Protein AF-0000000078528357 (afdb_homodimer)

Solvent-accessible surface area (backbone atoms only — not comparable to full-atom values): 31425 Å² total; per-residue (Å²): 108,64,64,57,44,50,56,46,63,62,36,68,40,40,59,31,49,52,53,37,50,48,52,53,50,49,43,22,60,76,50,72,45,56,39,72,45,70,43,74,57,96,64,32,56,38,38,53,60,51,45,36,46,48,68,16,23,43,40,26,36,36,7,39,30,47,39,58,36,19,13,47,42,39,49,62,62,19,42,15,16,33,12,10,31,10,13,24,48,23,38,31,20,42,64,38,77,40,66,53,86,53,70,28,36,58,67,60,17,52,52,52,13,32,48,51,8,28,51,51,8,39,50,40,10,43,36,32,39,72,45,58,39,57,34,63,58,41,17,44,40,43,28,42,24,27,29,15,49,14,17,53,71,43,69,67,41,72,42,70,47,86,53,64,77,52,28,33,47,36,72,24,67,55,96,34,36,51,33,30,45,55,53,33,51,50,55,48,45,47,49,50,50,49,35,69,72,40,68,56,38,57,52,42,28,43,36,11,65,35,52,67,63,31,45,74,74,65,45,61,59,46,59,51,42,26,49,41,33,20,52,27,20,30,38,16,6,52,31,11,43,33,52,18,23,62,68,34,23,17,48,37,89,57,37,43,66,67,45,33,57,51,23,52,46,10,21,47,58,10,62,31,34,62,72,24,18,60,66,47,54,69,11,7,32,41,14,17,44,39,55,32,44,46,54,49,49,45,58,70,66,65,57,58,76,44,49,43,37,33,53,47,24,52,54,47,48,55,52,51,49,68,64,27,64,51,45,44,48,48,51,49,50,49,50,51,51,48,48,50,58,63,70,93,108,65,63,57,45,50,56,46,63,63,37,68,41,40,60,30,48,51,51,39,51,50,52,52,49,49,43,23,59,76,50,73,46,57,38,72,46,70,45,74,56,95,64,32,57,39,38,54,59,52,46,35,46,48,68,16,24,42,41,26,36,37,8,38,30,47,39,59,35,19,14,46,41,39,50,64,61,19,43,16,17,32,12,10,32,11,13,26,48,23,37,30,20,44,63,38,75,39,65,51,86,53,70,28,36,56,66,60,17,50,54,51,12,33,48,51,8,27,50,51,9,38,50,40,9,43,35,32,38,73,46,58,40,57,34,62,58,42,17,45,40,42,27,42,22,28,30,15,49,13,18,54,72,45,67,66,43,72,44,70,48,86,53,63,75,51,27,34,48,36,73,23,66,55,98,31,35,50,33,30,45,56,52,32,50,50,55,46,46,47,49,50,49,48,35,68,74,41,68,57,37,58,51,42,29,44,34,12,65,33,53,67,63,31,46,74,75,66,46,61,58,46,60,50,42,27,48,42,32,21,50,26,19,30,37,18,6,51,30,11,43,33,52,18,22,61,68,35,23,17,47,39,89,58,39,43,67,66,45,34,58,52,23,52,46,9,20,48,58,9,63,31,34,60,71,23,17,62,66,48,53,70,12,8,31,41,14,17,46,39,56,32,42,46,53,51,47,47,57,71,68,66,58,59,74,42,47,42,36,32,52,46,24,51,54,49,48,54,55,51,49,68,65,26,64,52,43,44,48,47,50,48,48,48,50,51,51,51,49,50,57,64,71,92

Radius of gyration: 25.87 Å; Cα contacts (8 Å, |Δi|>4): 1305; chains: 2; bounding box: 58×63×84 Å

Organism: NCBI:txid29354

InterPro domains:
  IPR001851 ABC transporter, permease [PF02653] (49-319)

Structure (mmCIF, N/CA/C/O backbone):
data_AF-0000000078528357-model_v1
#
loop_
_entity.id
_entity.type
_entity.pdbx_description
1 polymer 'Sugar ABC transporter permease'
#
loop_
_atom_site.group_PDB
_atom_site.id
_atom_site.type_symbol
_atom_site.label_atom_id
_atom_site.label_alt_id
_atom_site.label_comp_id
_atom_site.label_asym_id
_atom_site.label_entity_id
_atom_site.label_seq_id
_atom_site.pdbx_PDB_ins_code
_atom_site.Cartn_x
_atom_site.Cartn_y
_atom_site.Cartn_z
_atom_site.occupancy
_atom_site.B_iso_or_equiv
_atom_site.auth_seq_id
_atom_site.auth_comp_id
_atom_site.auth_asym_id
_atom_site.auth_atom_id
_atom_site.pdbx_PDB_model_num
ATOM 1 N N . MET A 1 1 ? -20.75 -20.547 -33.344 1 41.03 1 MET A N 1
ATOM 2 C CA . MET A 1 1 ? -19.625 -19.672 -33 1 41.03 1 MET A CA 1
ATOM 3 C C . MET A 1 1 ? -20.078 -18.5 -32.156 1 41.03 1 MET A C 1
ATOM 5 O O . MET A 1 1 ? -19.375 -18.078 -31.234 1 41.03 1 MET A O 1
ATOM 9 N N . ARG A 1 2 ? -21.203 -18 -32.469 1 49.56 2 ARG A N 1
ATOM 10 C CA . ARG A 1 2 ? -21.75 -16.844 -31.766 1 49.56 2 ARG A CA 1
ATOM 11 C C . ARG A 1 2 ? -22.188 -17.234 -30.344 1 49.56 2 ARG A C 1
ATOM 13 O O . ARG A 1 2 ? -21.984 -16.469 -29.406 1 49.56 2 ARG A O 1
ATOM 20 N N . GLU A 1 3 ? -22.781 -18.266 -30.344 1 52.47 3 GLU A N 1
ATOM 21 C CA . GLU A 1 3 ? -23.25 -18.703 -29.031 1 52.47 3 GLU A CA 1
ATOM 22 C C . GLU A 1 3 ? -22.078 -19.016 -28.109 1 52.47 3 GLU A C 1
ATOM 24 O O . GLU A 1 3 ? -22.109 -18.719 -26.906 1 52.47 3 GLU A O 1
ATOM 29 N N . THR A 1 4 ? -21.156 -19.75 -28.688 1 49.09 4 THR A N 1
ATOM 30 C CA . THR A 1 4 ? -19.969 -20.062 -27.891 1 49.09 4 THR A CA 1
ATOM 31 C C . THR A 1 4 ? -19.234 -18.797 -27.484 1 49.09 4 THR A C 1
ATOM 33 O O . THR A 1 4 ? -18.734 -18.688 -26.375 1 49.09 4 THR A O 1
ATOM 36 N N . TRP A 1 5 ? -19.188 -17.938 -28.438 1 51.03 5 TRP A N 1
ATOM 37 C CA . TRP A 1 5 ? -18.594 -16.641 -28.156 1 51.03 5 TRP A CA 1
ATOM 38 C C . TRP A 1 5 ? -19.359 -15.922 -27.047 1 51.03 5 TRP A C 1
ATOM 40 O O . TRP A 1 5 ? -18.75 -15.273 -26.172 1 51.03 5 TRP A O 1
ATOM 50 N N . ASN A 1 6 ? -20.641 -16.062 -27.188 1 52.69 6 ASN A N 1
ATOM 51 C CA . ASN A 1 6 ? -21.469 -15.438 -26.156 1 52.69 6 ASN A CA 1
ATOM 52 C C . ASN A 1 6 ? -21.234 -16.062 -24.781 1 52.69 6 ASN A C 1
ATOM 54 O O . ASN A 1 6 ? -21.203 -15.367 -23.781 1 52.69 6 ASN A O 1
ATOM 58 N N . ARG A 1 7 ? -21.172 -17.297 -24.828 1 51.56 7 ARG A N 1
ATOM 59 C CA . ARG A 1 7 ? -20.953 -17.984 -23.562 1 51.56 7 ARG A CA 1
ATOM 60 C C . ARG A 1 7 ? -19.578 -17.688 -22.984 1 51.56 7 ARG A C 1
ATOM 62 O O . ARG A 1 7 ? -19.422 -17.547 -21.781 1 51.56 7 ARG A O 1
ATOM 69 N N . LEU A 1 8 ? -18.562 -17.719 -23.859 1 48.69 8 LEU A N 1
ATOM 70 C CA . LEU A 1 8 ? -17.203 -17.406 -23.453 1 48.69 8 LEU A CA 1
ATOM 71 C C . LEU A 1 8 ? -17.078 -15.945 -23.016 1 48.69 8 LEU A C 1
ATOM 73 O O . LEU A 1 8 ? -16.344 -15.641 -22.078 1 48.69 8 LEU A O 1
ATOM 77 N N . SER A 1 9 ? -17.688 -15.133 -23.828 1 54.03 9 SER A N 1
ATOM 78 C CA . SER A 1 9 ? -17.703 -13.703 -23.531 1 54.03 9 SER A CA 1
ATOM 79 C C . SER A 1 9 ? -18.359 -13.43 -22.188 1 54.03 9 SER A C 1
ATOM 81 O O . SER A 1 9 ? -18.172 -12.359 -21.594 1 54.03 9 SER A O 1
ATOM 83 N N . GLU A 1 10 ? -18.969 -14.477 -21.797 1 60.31 10 GLU A N 1
ATOM 84 C CA . GLU A 1 10 ? -19.688 -14.305 -20.531 1 60.31 10 GLU A CA 1
ATOM 85 C C . GLU A 1 10 ? -18.781 -14.648 -19.344 1 60.31 10 GLU A C 1
ATOM 87 O O . GLU A 1 10 ? -19.094 -14.281 -18.203 1 60.31 10 GLU A O 1
ATOM 92 N N . LYS A 1 11 ? -17.656 -15.258 -19.828 1 68.81 11 LYS A N 1
ATOM 93 C CA . LYS A 1 11 ? -16.781 -15.641 -18.719 1 68.81 11 LYS A CA 1
ATOM 94 C C . LYS A 1 11 ? -15.953 -14.453 -18.234 1 68.81 11 LYS A C 1
ATOM 96 O O . LYS A 1 11 ? -15.594 -13.578 -19.031 1 68.81 11 LYS A O 1
ATOM 101 N N . GLN A 1 12 ? -15.75 -14.328 -17.062 1 76.06 12 GLN A N 1
ATOM 102 C CA . GLN A 1 12 ? -15.07 -13.211 -16.406 1 76.06 12 GLN A CA 1
ATOM 103 C C . GLN A 1 12 ? -13.648 -13.062 -16.922 1 76.06 12 GLN A C 1
ATOM 105 O O . GLN A 1 12 ? -13.102 -11.953 -16.938 1 76.06 12 GLN A O 1
ATOM 110 N N . TYR A 1 13 ? -13.094 -14.195 -17.469 1 79.56 13 TYR A N 1
ATOM 111 C CA . TYR A 1 13 ? -11.688 -14.109 -17.859 1 79.56 13 TYR A CA 1
ATOM 112 C C . TYR A 1 13 ? -11.539 -13.734 -19.328 1 79.56 13 TYR A C 1
ATOM 114 O O . TYR A 1 13 ? -10.43 -13.523 -19.812 1 79.56 13 TYR A O 1
ATOM 122 N N . PHE A 1 14 ? -12.57 -13.531 -20.047 1 83.5 14 PHE A N 1
ATOM 123 C CA . PHE A 1 14 ? -12.516 -13.25 -21.469 1 83.5 14 PHE A CA 1
ATOM 124 C C . PHE A 1 14 ? -11.938 -11.859 -21.734 1 83.5 14 PHE A C 1
ATOM 126 O O . PHE A 1 14 ? -11.055 -11.695 -22.578 1 83.5 14 PHE A O 1
ATOM 133 N N . ARG A 1 15 ? -12.297 -10.961 -20.984 1 82.94 15 ARG A N 1
ATOM 134 C CA . ARG A 1 15 ? -11.859 -9.586 -21.203 1 82.94 15 ARG A CA 1
ATOM 135 C C . ARG A 1 15 ? -10.375 -9.43 -20.891 1 82.94 15 ARG A C 1
ATOM 137 O O . ARG A 1 15 ? -9.609 -8.922 -21.719 1 82.94 15 ARG A O 1
ATOM 144 N N . PRO A 1 16 ? -9.977 -9.945 -19.75 1 85.75 16 PRO A N 1
ATOM 145 C CA . PRO A 1 16 ? -8.539 -9.875 -19.484 1 85.75 16 PRO A CA 1
ATOM 146 C C . PRO A 1 16 ? -7.711 -10.625 -20.531 1 85.75 16 PRO A C 1
ATOM 148 O O . PRO A 1 16 ? -6.605 -10.195 -20.859 1 85.75 16 PRO A O 1
ATOM 151 N N . LEU A 1 17 ? -8.273 -11.625 -21.016 1 90.06 17 LEU A N 1
ATOM 152 C CA . LEU A 1 17 ? -7.551 -12.391 -22.031 1 90.06 17 LEU A CA 1
ATOM 153 C C . LEU A 1 17 ? -7.379 -11.578 -23.312 1 90.06 17 LEU A C 1
ATOM 155 O O . LEU A 1 17 ? -6.309 -11.594 -23.922 1 90.06 17 LEU A O 1
ATOM 159 N N . ILE A 1 18 ? -8.375 -10.883 -23.688 1 88.81 18 ILE A N 1
ATOM 160 C CA . ILE A 1 18 ? -8.32 -10.039 -24.891 1 88.81 18 ILE A CA 1
ATOM 161 C C . ILE A 1 18 ? -7.301 -8.93 -24.688 1 88.81 18 ILE A C 1
ATOM 163 O O . ILE A 1 18 ? -6.508 -8.633 -25.594 1 88.81 18 ILE A O 1
ATOM 167 N N . ILE A 1 19 ? -7.328 -8.375 -23.531 1 87.44 19 ILE A N 1
ATOM 168 C CA . ILE A 1 19 ? -6.391 -7.297 -23.234 1 87.44 19 ILE A CA 1
ATOM 169 C C . ILE A 1 19 ? -4.961 -7.836 -23.266 1 87.44 19 ILE A C 1
ATOM 171 O O . ILE A 1 19 ? -4.059 -7.184 -23.797 1 87.44 19 ILE A O 1
ATOM 175 N N . PHE A 1 20 ? -4.824 -9 -22.766 1 89.75 20 PHE A N 1
ATOM 176 C CA . PHE A 1 20 ? -3.508 -9.633 -22.75 1 89.75 20 PHE A CA 1
ATOM 177 C C . PHE A 1 20 ? -3.006 -9.859 -24.172 1 89.75 20 PHE A C 1
ATOM 179 O O . PHE A 1 20 ? -1.854 -9.555 -24.484 1 89.75 20 PHE A O 1
ATOM 186 N N . ILE A 1 21 ? -3.867 -10.297 -24.984 1 90.56 21 ILE A N 1
ATOM 187 C CA . ILE A 1 21 ? -3.512 -10.562 -26.375 1 90.56 21 ILE A CA 1
ATOM 188 C C . ILE A 1 21 ? -3.182 -9.25 -27.078 1 90.56 21 ILE A C 1
ATOM 190 O O . ILE A 1 21 ? -2.227 -9.18 -27.859 1 90.56 21 ILE A O 1
ATOM 194 N N . ILE A 1 22 ? -3.893 -8.242 -26.766 1 87.44 22 ILE A N 1
ATOM 195 C CA . ILE A 1 22 ? -3.676 -6.934 -27.375 1 87.44 22 ILE A CA 1
ATOM 196 C C . ILE A 1 22 ? -2.301 -6.402 -26.984 1 87.44 22 ILE A C 1
ATOM 198 O O . ILE A 1 22 ? -1.577 -5.852 -27.812 1 87.44 22 ILE A O 1
ATOM 202 N N . ILE A 1 23 ? -1.938 -6.609 -25.75 1 86.69 23 ILE A N 1
ATOM 203 C CA . ILE A 1 23 ? -0.647 -6.121 -25.281 1 86.69 23 ILE A CA 1
ATOM 204 C C . ILE A 1 23 ? 0.478 -6.914 -25.938 1 86.69 23 ILE A C 1
ATOM 206 O O . ILE A 1 23 ? 1.509 -6.348 -26.312 1 86.69 23 ILE A O 1
ATOM 210 N N . LEU A 1 24 ? 0.271 -8.203 -26.078 1 88 24 LEU A N 1
ATOM 211 C CA . LEU A 1 24 ? 1.272 -9.031 -26.75 1 88 24 LEU A CA 1
ATOM 212 C C . LEU A 1 24 ? 1.45 -8.609 -28.203 1 88 24 LEU A C 1
ATOM 214 O O . LEU A 1 24 ? 2.576 -8.531 -28.703 1 88 24 LEU A O 1
ATOM 218 N N . LEU A 1 25 ? 0.364 -8.305 -28.812 1 87.19 25 LEU A N 1
ATOM 219 C CA . LEU A 1 25 ? 0.414 -7.871 -30.203 1 87.19 25 LEU A CA 1
ATOM 220 C C . LEU A 1 25 ? 1.077 -6.504 -30.328 1 87.19 25 LEU A C 1
ATOM 222 O O . LEU A 1 25 ? 1.847 -6.258 -31.25 1 87.19 25 LEU A O 1
ATOM 226 N N . PHE A 1 26 ? 0.768 -5.707 -29.438 1 84.56 26 PHE A N 1
ATOM 227 C CA . PHE A 1 26 ? 1.394 -4.391 -29.422 1 84.56 26 PHE A CA 1
ATOM 228 C C . PHE A 1 26 ? 2.906 -4.516 -29.266 1 84.56 26 PHE A C 1
ATOM 230 O O . PHE A 1 26 ? 3.658 -3.836 -29.969 1 84.56 26 PHE A O 1
ATOM 237 N N . ASN A 1 27 ? 3.305 -5.359 -28.391 1 83.69 27 ASN A N 1
ATOM 238 C CA . ASN A 1 27 ? 4.73 -5.586 -28.203 1 83.69 27 ASN A CA 1
ATOM 239 C C . ASN A 1 27 ? 5.379 -6.195 -29.438 1 83.69 27 ASN A C 1
ATOM 241 O O . ASN A 1 27 ? 6.516 -5.867 -29.781 1 83.69 27 ASN A O 1
ATOM 245 N N . GLY A 1 28 ? 4.707 -7.02 -30.047 1 83.75 28 GLY A N 1
ATOM 246 C CA . GLY A 1 28 ? 5.195 -7.609 -31.281 1 83.75 28 GLY A CA 1
ATOM 247 C C . GLY A 1 28 ? 5.387 -6.594 -32.375 1 83.75 28 GLY A C 1
ATOM 248 O O . GLY A 1 28 ? 6.387 -6.629 -33.094 1 83.75 28 GLY A O 1
ATOM 249 N N . ILE A 1 29 ? 4.473 -5.699 -32.438 1 82.44 29 ILE A N 1
ATOM 250 C CA . ILE A 1 29 ? 4.508 -4.684 -33.5 1 82.44 29 ILE A CA 1
ATOM 251 C C . ILE A 1 29 ? 5.625 -3.686 -33.219 1 82.44 29 ILE A C 1
ATOM 253 O O . ILE A 1 29 ? 6.402 -3.346 -34.094 1 82.44 29 ILE A O 1
ATOM 257 N N . VAL A 1 30 ? 5.719 -3.271 -31.984 1 79.44 30 VAL A N 1
ATOM 258 C CA . VAL A 1 30 ? 6.699 -2.256 -31.625 1 79.44 30 VAL A CA 1
ATOM 259 C C . VAL A 1 30 ? 8.109 -2.83 -31.75 1 79.44 30 VAL A C 1
ATOM 261 O O . VAL A 1 30 ? 9.047 -2.111 -32.094 1 79.44 30 VAL A O 1
ATOM 264 N N . SER A 1 31 ? 8.273 -4.086 -31.422 1 80.06 31 SER A N 1
ATOM 265 C CA . SER A 1 31 ? 9.586 -4.719 -31.484 1 80.06 31 SER A CA 1
ATOM 266 C C . SER A 1 31 ? 9.867 -5.297 -32.875 1 80.06 31 SER A C 1
ATOM 268 O O . SER A 1 31 ? 10.844 -6.023 -33.062 1 80.06 31 SER A O 1
ATOM 270 N N . LYS A 1 32 ? 9.086 -4.992 -33.812 1 77.44 32 LYS A N 1
ATOM 271 C CA . LYS A 1 32 ? 9.227 -5.473 -35.188 1 77.44 32 LYS A CA 1
ATOM 272 C C . LYS A 1 32 ? 9.336 -6.996 -35.219 1 77.44 32 LYS A C 1
ATOM 274 O O . LYS A 1 32 ? 10.203 -7.543 -35.906 1 77.44 32 LYS A O 1
ATOM 279 N N . GLY A 1 33 ? 8.586 -7.645 -34.344 1 74.81 33 GLY A N 1
ATOM 280 C CA . GLY A 1 33 ? 8.5 -9.094 -34.375 1 74.81 33 GLY A CA 1
ATOM 281 C C . GLY A 1 33 ? 9.484 -9.766 -33.438 1 74.81 33 GLY A C 1
ATOM 282 O O . GLY A 1 33 ? 9.352 -10.945 -33.125 1 74.81 33 GLY A O 1
ATOM 283 N N . GLU A 1 34 ? 10.438 -9.102 -32.938 1 75.69 34 GLU A N 1
ATOM 284 C CA . GLU A 1 34 ? 11.477 -9.648 -32.062 1 75.69 34 GLU A CA 1
ATOM 285 C C . GLU A 1 34 ? 10.898 -10.141 -30.75 1 75.69 34 GLU A C 1
ATOM 287 O O . GLU A 1 34 ? 11.469 -11.016 -30.109 1 75.69 34 GLU A O 1
ATOM 292 N N . PHE A 1 35 ? 9.766 -9.648 -30.516 1 79.88 35 PHE A N 1
ATOM 293 C CA . PHE A 1 35 ? 9.102 -9.992 -29.266 1 79.88 35 PHE A CA 1
ATOM 294 C C . PHE A 1 35 ? 8.648 -11.453 -29.281 1 79.88 35 PHE A C 1
ATOM 296 O O . PHE A 1 35 ? 8.664 -12.125 -28.25 1 79.88 35 PHE A O 1
ATOM 303 N N . PHE A 1 36 ? 8.375 -11.977 -30.5 1 80.81 36 PHE A N 1
ATOM 304 C CA . PHE A 1 36 ? 7.84 -13.328 -30.594 1 80.81 36 PHE A CA 1
ATOM 305 C C . PHE A 1 36 ? 8.938 -14.32 -30.984 1 80.81 36 PHE A C 1
ATOM 307 O O . PHE A 1 36 ? 8.672 -15.516 -31.125 1 80.81 36 PHE A O 1
ATOM 314 N N . THR A 1 37 ? 10.125 -13.812 -31.141 1 80.19 37 THR A N 1
ATOM 315 C CA . THR A 1 37 ? 11.227 -14.695 -31.516 1 80.19 37 THR A CA 1
ATOM 316 C C . THR A 1 37 ? 11.625 -15.586 -30.344 1 80.19 37 THR A C 1
ATOM 318 O O . THR A 1 37 ? 11.906 -15.102 -29.25 1 80.19 37 THR A O 1
ATOM 321 N N . LEU A 1 38 ? 11.406 -16.891 -30.578 1 82.88 38 LEU A N 1
ATOM 322 C CA . LEU A 1 38 ? 11.797 -17.891 -29.594 1 82.88 38 LEU A CA 1
ATOM 323 C C . LEU A 1 38 ? 13.078 -18.594 -30.031 1 82.88 38 LEU A C 1
ATOM 325 O O . LEU A 1 38 ? 13.25 -18.922 -31.203 1 82.88 38 LEU A O 1
ATOM 329 N N . SER A 1 39 ? 14.086 -18.547 -29.234 1 83.38 39 SER A N 1
ATOM 330 C CA . SER A 1 39 ? 15.32 -19.281 -29.5 1 83.38 39 SER A CA 1
ATOM 331 C C . SER A 1 39 ? 15.445 -20.5 -28.594 1 83.38 39 SER A C 1
ATOM 333 O O . SER A 1 39 ? 15.031 -20.469 -27.438 1 83.38 39 SER A O 1
ATOM 335 N N . ILE A 1 40 ? 15.758 -21.609 -29.219 1 82.81 40 ILE A N 1
ATOM 336 C CA . ILE A 1 40 ? 15.984 -22.828 -28.453 1 82.81 40 ILE A CA 1
ATOM 337 C C . ILE A 1 40 ? 17.484 -23.047 -28.266 1 82.81 40 ILE A C 1
ATOM 339 O O . ILE A 1 40 ? 18.219 -23.172 -29.234 1 82.81 40 ILE A O 1
ATOM 343 N N . VAL A 1 41 ? 17.875 -22.859 -27.047 1 79.94 41 VAL A N 1
ATOM 344 C CA . VAL A 1 41 ? 19.281 -23.125 -26.734 1 79.94 41 VAL A CA 1
ATOM 345 C C . VAL A 1 41 ? 19.375 -24.297 -25.75 1 79.94 41 VAL A C 1
ATOM 347 O O . VAL A 1 41 ? 18.906 -24.188 -24.609 1 79.94 41 VAL A O 1
ATOM 350 N N . ASP A 1 42 ? 20 -25.406 -26.109 1 77.88 42 ASP A N 1
ATOM 351 C CA . ASP A 1 42 ? 20.188 -26.594 -25.281 1 77.88 42 ASP A CA 1
ATOM 352 C C . ASP A 1 42 ? 18.844 -27.094 -24.734 1 77.88 42 ASP A C 1
ATOM 354 O O . ASP A 1 42 ? 18.75 -27.453 -23.562 1 77.88 42 ASP A O 1
ATOM 358 N N . GLY A 1 43 ? 17.828 -26.953 -25.547 1 78.38 43 GLY A N 1
ATOM 359 C CA . GLY A 1 43 ? 16.531 -27.484 -25.172 1 78.38 43 GLY A CA 1
ATOM 360 C C . GLY A 1 43 ? 15.711 -26.516 -24.328 1 78.38 43 GLY A C 1
ATOM 361 O O . GLY A 1 43 ? 14.617 -26.859 -23.891 1 78.38 43 GLY A O 1
ATOM 362 N N . HIS A 1 44 ? 16.312 -25.375 -24.078 1 84.69 44 HIS A N 1
ATOM 363 C CA . HIS A 1 44 ? 15.625 -24.375 -23.281 1 84.69 44 HIS A CA 1
ATOM 36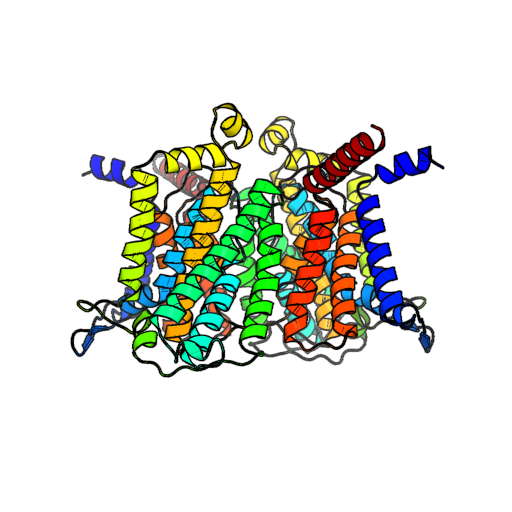4 C C . HIS A 1 44 ? 15.094 -23.25 -24.156 1 84.69 44 HIS A C 1
ATOM 366 O O . HIS A 1 44 ? 15.766 -22.797 -25.078 1 84.69 44 HIS A O 1
ATOM 372 N N . LEU A 1 45 ? 13.852 -23.016 -24.016 1 82.81 45 LEU A N 1
ATOM 373 C CA . LEU A 1 45 ? 13.227 -21.938 -24.781 1 82.81 45 LEU A CA 1
ATOM 374 C C . LEU A 1 45 ? 13.602 -20.578 -24.203 1 82.81 45 LEU A C 1
ATOM 376 O O . LEU A 1 45 ? 13.547 -20.391 -22.984 1 82.81 45 LEU A O 1
ATOM 380 N N . TYR A 1 46 ? 14.062 -19.75 -25.078 1 83.44 46 TYR A N 1
ATOM 381 C CA . TYR A 1 46 ? 14.398 -18.391 -24.688 1 83.44 46 TYR A CA 1
ATOM 382 C C . TYR A 1 46 ? 13.633 -17.375 -25.531 1 83.44 46 TYR A C 1
ATOM 384 O O . TYR A 1 46 ? 13.273 -17.656 -26.672 1 83.44 46 TYR A O 1
ATOM 392 N N . GLY A 1 47 ? 13.328 -16.281 -24.922 1 85 47 GLY A N 1
ATOM 393 C CA . GLY A 1 47 ? 12.609 -15.211 -25.578 1 85 47 GLY A CA 1
ATOM 394 C C . GLY A 1 47 ? 11.859 -14.312 -24.625 1 85 47 GLY A C 1
ATOM 395 O O . GLY A 1 47 ? 11.812 -14.578 -23.422 1 85 47 GLY A O 1
ATOM 396 N N . ARG A 1 48 ? 11.281 -13.258 -25.156 1 84.88 48 ARG A N 1
ATOM 397 C CA . ARG A 1 48 ? 10.586 -12.281 -24.328 1 84.88 48 ARG A CA 1
ATOM 398 C C . ARG A 1 48 ? 9.32 -12.867 -23.734 1 84.88 48 ARG A C 1
ATOM 400 O O . ARG A 1 48 ? 8.961 -12.547 -22.594 1 84.88 48 ARG A O 1
ATOM 407 N N . ILE A 1 49 ? 8.727 -13.688 -24.484 1 86.5 49 ILE A N 1
ATOM 408 C CA . ILE A 1 49 ? 7.512 -14.328 -24 1 86.5 49 ILE A CA 1
ATOM 409 C C . ILE A 1 49 ? 7.848 -15.242 -22.812 1 86.5 49 ILE A C 1
ATOM 411 O O . ILE A 1 49 ? 7.109 -15.281 -21.828 1 86.5 49 ILE A O 1
ATOM 415 N N . ILE A 1 50 ? 8.945 -15.977 -22.969 1 88.44 50 ILE A N 1
ATOM 416 C CA . ILE A 1 50 ? 9.391 -16.859 -21.891 1 88.44 50 ILE A CA 1
ATOM 417 C C . ILE A 1 50 ? 9.797 -16.031 -20.672 1 88.44 50 ILE A C 1
ATOM 419 O O . ILE A 1 50 ? 9.555 -16.438 -19.531 1 88.44 50 ILE A O 1
ATOM 423 N N . ASP A 1 51 ? 10.32 -14.867 -20.922 1 88.06 51 ASP A N 1
ATOM 424 C CA . ASP A 1 51 ? 10.703 -13.961 -19.844 1 88.06 51 ASP A CA 1
ATOM 425 C C . ASP A 1 51 ? 9.469 -13.477 -19.078 1 88.06 51 ASP A C 1
ATOM 427 O O . ASP A 1 51 ? 9.516 -13.336 -17.844 1 88.06 51 ASP A O 1
ATOM 431 N N . ILE A 1 52 ? 8.477 -13.203 -19.797 1 91.31 52 ILE A N 1
ATOM 432 C CA . ILE A 1 52 ? 7.242 -12.742 -19.188 1 91.31 52 ILE A CA 1
ATOM 433 C C . ILE A 1 52 ? 6.691 -13.82 -18.25 1 91.31 52 ILE A C 1
ATOM 435 O O . ILE A 1 52 ? 6.277 -13.539 -17.125 1 91.31 52 ILE A O 1
ATOM 439 N N . VAL A 1 53 ? 6.773 -15.031 -18.719 1 91.88 53 VAL A N 1
ATOM 440 C CA . VAL A 1 53 ? 6.238 -16.141 -17.938 1 91.88 53 VAL A CA 1
ATOM 441 C C . VAL A 1 53 ? 7.117 -16.375 -16.703 1 91.88 53 VAL A C 1
ATOM 443 O O . VAL A 1 53 ? 6.609 -16.562 -15.602 1 91.88 53 VAL A O 1
ATOM 446 N N . ARG A 1 54 ? 8.383 -16.375 -16.922 1 92.81 54 ARG A N 1
ATOM 447 C CA . ARG A 1 54 ? 9.312 -16.609 -15.82 1 92.81 54 ARG A CA 1
ATOM 448 C C . ARG A 1 54 ? 9.227 -15.508 -14.773 1 92.81 54 ARG A C 1
ATOM 450 O O . ARG A 1 54 ? 9.039 -15.781 -13.586 1 92.81 54 ARG A O 1
ATOM 457 N N . ASN A 1 55 ? 9.258 -14.258 -15.25 1 91.56 55 ASN A N 1
ATOM 458 C CA . ASN A 1 55 ? 9.273 -13.117 -14.336 1 91.56 55 ASN A CA 1
ATOM 459 C C . ASN A 1 55 ? 7.883 -12.859 -13.758 1 91.56 55 ASN A C 1
ATOM 461 O O . ASN A 1 55 ? 7.758 -12.297 -12.664 1 91.56 55 ASN A O 1
ATOM 465 N N . GLY A 1 56 ? 6.918 -13.234 -14.445 1 96.19 56 GLY A N 1
ATOM 466 C CA . GLY A 1 56 ? 5.547 -13.047 -14 1 96.19 56 GLY A CA 1
ATOM 467 C C . GLY A 1 56 ? 5.066 -14.141 -13.07 1 96.19 56 GLY A C 1
ATOM 468 O O . GLY A 1 56 ? 3.988 -14.039 -12.477 1 96.19 56 GLY A O 1
ATOM 469 N N . SER A 1 57 ? 5.887 -15.188 -12.922 1 97.69 57 SER A N 1
ATOM 470 C CA . SER A 1 57 ? 5.465 -16.344 -12.133 1 97.69 57 SER A CA 1
ATOM 471 C C . SER A 1 57 ? 5.172 -15.938 -10.688 1 97.69 57 SER A C 1
ATOM 473 O O . SER A 1 57 ? 4.156 -16.344 -10.125 1 97.69 57 SER A O 1
ATOM 475 N N . LYS A 1 58 ? 6.055 -15.109 -10.086 1 97.56 58 LYS A N 1
ATOM 476 C CA . LYS A 1 58 ? 5.848 -14.672 -8.703 1 97.56 58 LYS A CA 1
ATOM 477 C C . LYS A 1 58 ? 4.543 -13.891 -8.57 1 97.56 58 LYS A C 1
ATOM 479 O O . LYS A 1 58 ? 3.764 -14.141 -7.645 1 97.56 58 LYS A O 1
ATOM 484 N N . LEU A 1 59 ? 4.309 -13.047 -9.508 1 97.81 59 LEU A N 1
ATOM 485 C CA . LEU A 1 59 ? 3.111 -12.219 -9.461 1 97.81 59 LEU A CA 1
ATOM 486 C C . LEU A 1 59 ? 1.856 -13.055 -9.68 1 97.81 59 LEU A C 1
ATOM 488 O O . LEU A 1 59 ? 0.815 -12.797 -9.07 1 97.81 59 LEU A O 1
ATOM 492 N N . MET A 1 60 ? 1.976 -14.031 -10.555 1 98.5 60 MET A N 1
ATOM 493 C CA . MET A 1 60 ? 0.842 -14.922 -10.797 1 98.5 60 MET A CA 1
ATOM 494 C C . MET A 1 60 ? 0.459 -15.672 -9.523 1 98.5 60 MET A C 1
ATOM 496 O O . MET A 1 60 ? -0.723 -15.789 -9.203 1 98.5 60 MET A O 1
ATOM 500 N N . ILE A 1 61 ? 1.438 -16.156 -8.836 1 98.69 61 ILE A N 1
ATOM 501 C CA . ILE A 1 61 ? 1.207 -16.891 -7.598 1 98.69 61 ILE A CA 1
ATOM 502 C C . ILE A 1 61 ? 0.581 -15.969 -6.555 1 98.69 61 ILE A C 1
ATOM 504 O O . ILE A 1 61 ? -0.417 -16.328 -5.922 1 98.69 61 ILE A O 1
ATOM 508 N N . LEU A 1 62 ? 1.152 -14.781 -6.445 1 98.62 62 LEU A N 1
ATOM 509 C CA . LEU A 1 62 ? 0.65 -13.82 -5.469 1 98.62 62 LEU A CA 1
ATOM 510 C C . LEU A 1 62 ? -0.771 -13.391 -5.816 1 98.62 62 LEU A C 1
ATOM 512 O O . LEU A 1 62 ? -1.608 -13.227 -4.926 1 98.62 62 LEU A O 1
ATOM 516 N N . ALA A 1 63 ? -0.994 -13.188 -7.086 1 98.12 63 ALA A N 1
ATOM 517 C CA . ALA A 1 63 ? -2.326 -12.797 -7.531 1 98.12 63 ALA A CA 1
ATOM 518 C C . ALA A 1 63 ? -3.361 -13.859 -7.184 1 98.12 63 ALA A C 1
ATOM 520 O O . ALA A 1 63 ? -4.488 -13.539 -6.801 1 98.12 63 ALA A O 1
ATOM 521 N N . GLY A 1 64 ? -2.967 -15.133 -7.34 1 97.81 64 GLY A N 1
ATOM 522 C CA . GLY A 1 64 ? -3.863 -16.203 -6.945 1 97.81 64 GLY A CA 1
ATOM 523 C C . GLY A 1 64 ? -4.277 -16.141 -5.488 1 97.81 64 GLY A C 1
ATOM 524 O O . GLY A 1 64 ? -5.469 -16.172 -5.172 1 97.81 64 GLY A O 1
ATOM 525 N N . GLY A 1 65 ? -3.305 -16.016 -4.637 1 97.5 65 GLY A N 1
ATOM 526 C CA . GLY A 1 65 ? -3.596 -15.898 -3.217 1 97.5 65 GLY A CA 1
ATOM 527 C C . GLY A 1 65 ? -4.359 -14.641 -2.869 1 97.5 65 GLY A C 1
ATOM 528 O O . GLY A 1 65 ? -5.32 -14.68 -2.1 1 97.5 65 GLY A O 1
ATOM 529 N N . MET A 1 66 ? -3.986 -13.562 -3.434 1 97.12 66 MET A N 1
ATOM 530 C CA . MET A 1 66 ? -4.59 -12.258 -3.156 1 97.12 66 MET A CA 1
ATOM 531 C C . MET A 1 66 ? -6.039 -12.219 -3.621 1 97.12 66 MET A C 1
ATOM 533 O O . MET A 1 66 ? -6.871 -11.539 -3.02 1 97.12 66 MET A O 1
ATOM 537 N N . THR A 1 67 ? -6.355 -12.945 -4.688 1 97.12 67 THR A N 1
ATOM 538 C CA . THR A 1 67 ? -7.715 -12.977 -5.211 1 97.12 67 THR A CA 1
ATOM 539 C C . THR A 1 67 ? -8.695 -13.469 -4.148 1 97.12 67 THR A C 1
ATOM 541 O O . THR A 1 67 ? -9.766 -12.891 -3.969 1 97.12 67 THR A O 1
ATOM 544 N N . MET A 1 68 ? -8.32 -14.438 -3.41 1 97.12 68 MET A N 1
ATOM 545 C CA . MET A 1 68 ? -9.203 -14.984 -2.385 1 97.12 68 MET A CA 1
ATOM 546 C C . MET A 1 68 ? -9.43 -13.969 -1.266 1 97.12 68 MET A C 1
ATOM 548 O O . MET A 1 68 ? -10.547 -13.844 -0.754 1 97.12 68 MET A O 1
ATOM 552 N N . ILE A 1 69 ? -8.406 -13.266 -0.923 1 97.25 69 ILE A N 1
ATOM 553 C CA . ILE A 1 69 ? -8.492 -12.297 0.162 1 97.25 69 ILE A CA 1
ATOM 554 C C . ILE A 1 69 ? -9.352 -11.109 -0.275 1 97.25 69 ILE A C 1
ATOM 556 O O . ILE A 1 69 ? -10.25 -10.688 0.452 1 97.25 69 ILE A O 1
ATOM 560 N N . LEU A 1 70 ? -9.109 -10.648 -1.455 1 95.75 70 LEU A N 1
ATOM 561 C CA . LEU A 1 70 ? -9.844 -9.5 -1.97 1 95.75 70 LEU A CA 1
ATOM 562 C C . LEU A 1 70 ? -11.305 -9.852 -2.221 1 95.75 70 LEU A C 1
ATOM 564 O O . LEU A 1 70 ? -12.188 -9 -2.084 1 95.75 70 LEU A O 1
ATOM 568 N N . ALA A 1 71 ? -11.57 -11.117 -2.516 1 94.81 71 ALA A N 1
ATOM 569 C CA . ALA A 1 71 ? -12.938 -11.586 -2.752 1 94.81 71 ALA A CA 1
ATOM 570 C C . ALA A 1 71 ? -13.781 -11.469 -1.487 1 94.81 71 ALA A C 1
ATOM 572 O O . ALA A 1 71 ? -15.016 -11.469 -1.556 1 94.81 71 ALA A O 1
ATOM 573 N N . THR A 1 72 ? -13.141 -11.398 -0.356 1 94.44 72 THR A N 1
ATOM 574 C CA . THR A 1 72 ? -13.875 -11.273 0.898 1 94.44 72 THR A CA 1
ATOM 575 C C . THR A 1 72 ? -13.914 -9.812 1.353 1 94.44 72 THR A C 1
ATOM 577 O O . THR A 1 72 ? -14.43 -9.508 2.426 1 94.44 72 THR A O 1
ATOM 580 N N . GLY A 1 73 ? -13.32 -9 0.601 1 91.06 73 GLY A N 1
ATOM 581 C CA . GLY A 1 73 ? -13.273 -7.598 0.966 1 91.06 73 GLY A CA 1
ATOM 582 C C . GLY A 1 73 ? -12.062 -7.234 1.802 1 91.06 73 GLY A C 1
ATOM 583 O O . GLY A 1 73 ? -11.945 -6.105 2.281 1 91.06 73 GLY A O 1
ATOM 584 N N . GLY A 1 74 ? -11.148 -8.172 1.952 1 92.75 74 GLY A N 1
ATOM 585 C CA . GLY A 1 74 ? -9.922 -7.922 2.693 1 92.75 74 GLY A CA 1
ATOM 586 C C . GLY A 1 74 ? -8.758 -7.527 1.804 1 92.75 74 GLY A C 1
ATOM 587 O O . GLY A 1 74 ? -8.945 -7.219 0.625 1 92.75 74 GLY A O 1
ATOM 588 N N . THR A 1 75 ? -7.59 -7.34 2.375 1 92.75 75 THR A N 1
ATOM 589 C CA . THR A 1 75 ? -6.367 -7.012 1.652 1 92.75 75 THR A CA 1
ATOM 590 C C . THR A 1 75 ? -5.137 -7.5 2.414 1 92.75 75 THR A C 1
ATOM 592 O O . THR A 1 75 ? -5.176 -7.637 3.641 1 92.75 75 THR A O 1
ATOM 595 N N . ASP A 1 76 ? -4.223 -7.879 1.706 1 96.44 76 ASP A N 1
ATOM 596 C CA . ASP A 1 76 ? -2.949 -8.258 2.314 1 96.44 76 ASP A CA 1
ATOM 597 C C . ASP A 1 76 ? -1.789 -7.492 1.68 1 96.44 76 ASP A C 1
ATOM 599 O O . ASP A 1 76 ? -1.316 -7.852 0.6 1 96.44 76 ASP A O 1
ATOM 603 N N . ILE A 1 77 ? -1.316 -6.535 2.369 1 93.94 77 ILE A N 1
ATOM 604 C CA . ILE A 1 77 ? -0.243 -5.723 1.807 1 93.94 77 ILE A CA 1
ATOM 605 C C . ILE A 1 77 ? 1.106 -6.23 2.305 1 93.94 77 ILE A C 1
ATOM 607 O O . ILE A 1 77 ? 2.152 -5.664 1.979 1 93.94 77 ILE A O 1
ATOM 611 N N . SER A 1 78 ? 1.138 -7.324 2.986 1 96.81 78 SER A N 1
ATOM 612 C CA . SER A 1 78 ? 2.369 -7.809 3.602 1 96.81 78 SER A CA 1
ATOM 613 C C . SER A 1 78 ? 3.029 -8.883 2.746 1 96.81 78 SER A C 1
ATOM 615 O O . SER A 1 78 ? 4.062 -9.438 3.127 1 96.81 78 SER A O 1
ATOM 617 N N . VAL A 1 79 ? 2.48 -9.211 1.615 1 97.88 79 VAL A N 1
ATOM 618 C CA . VAL A 1 79 ? 2.969 -10.336 0.828 1 97.88 79 VAL A CA 1
ATOM 619 C C . VAL A 1 79 ? 4.43 -10.109 0.445 1 97.88 79 VAL A C 1
ATOM 621 O O . VAL A 1 79 ? 5.219 -11.055 0.399 1 97.88 79 VAL A O 1
ATOM 624 N N . GLY A 1 80 ? 4.816 -8.906 0.166 1 97 80 GLY A N 1
ATOM 625 C CA . GLY A 1 80 ? 6.207 -8.609 -0.14 1 97 80 GLY A CA 1
ATOM 626 C C . GLY A 1 80 ? 7.145 -8.891 1.016 1 97 80 GLY A C 1
ATOM 627 O O . GLY A 1 80 ? 8.234 -9.43 0.818 1 97 80 GLY A O 1
ATOM 628 N N . SER A 1 81 ? 6.754 -8.492 2.176 1 96.56 81 SER A N 1
ATOM 629 C CA . SER A 1 81 ? 7.566 -8.734 3.361 1 96.56 81 SER A CA 1
ATOM 630 C C . SER A 1 81 ? 7.672 -10.227 3.66 1 96.56 81 SER A C 1
ATOM 632 O O . SER A 1 81 ? 8.703 -10.695 4.156 1 96.56 81 SER A O 1
ATOM 634 N N . ILE A 1 82 ? 6.605 -10.961 3.393 1 98.19 82 ILE A N 1
ATOM 635 C CA . ILE A 1 82 ? 6.645 -12.406 3.576 1 98.19 82 ILE A CA 1
ATOM 636 C C . ILE A 1 82 ? 7.641 -13.031 2.598 1 98.19 82 ILE A C 1
ATOM 638 O O . ILE A 1 82 ? 8.375 -13.953 2.955 1 98.19 82 ILE A O 1
ATOM 642 N N . MET A 1 83 ? 7.664 -12.484 1.41 1 98.19 83 MET A N 1
ATOM 643 C CA . MET A 1 83 ? 8.664 -12.93 0.441 1 98.19 83 MET A CA 1
ATOM 644 C C . MET A 1 83 ? 10.07 -12.68 0.964 1 98.19 83 MET A C 1
ATOM 646 O O . MET A 1 83 ? 10.961 -13.523 0.799 1 98.19 83 MET A O 1
ATOM 650 N N . ALA A 1 84 ? 10.266 -11.516 1.582 1 96.81 84 ALA A N 1
ATOM 651 C CA . ALA A 1 84 ? 11.57 -11.172 2.135 1 96.81 84 ALA A CA 1
ATOM 652 C C . ALA A 1 84 ? 11.969 -12.141 3.246 1 96.81 84 ALA A C 1
ATOM 654 O O . ALA A 1 84 ? 13.117 -12.594 3.303 1 96.81 84 ALA A O 1
ATOM 655 N N . ILE A 1 85 ? 11.047 -12.484 4.102 1 97.06 85 ILE A N 1
ATOM 656 C CA . ILE A 1 85 ? 11.305 -13.43 5.18 1 97.06 85 ILE A CA 1
ATOM 657 C C . ILE A 1 85 ? 11.688 -14.789 4.594 1 97.06 85 ILE A C 1
ATOM 659 O O . ILE A 1 85 ? 12.664 -15.398 5.023 1 97.06 85 ILE A O 1
ATOM 663 N N . SER A 1 86 ? 10.898 -15.195 3.656 1 97.94 86 SER A N 1
ATOM 664 C CA . SER A 1 86 ? 11.117 -16.484 3.014 1 97.94 86 SER A CA 1
ATOM 665 C C . SER A 1 86 ? 12.5 -16.562 2.377 1 97.94 86 SER A C 1
ATOM 667 O O . SER A 1 86 ? 13.242 -17.516 2.598 1 97.94 86 SER A O 1
ATOM 669 N N . GLY A 1 87 ? 12.859 -15.578 1.597 1 97 87 GLY A N 1
ATOM 670 C CA . GLY A 1 87 ? 14.18 -15.531 0.989 1 97 87 GLY A CA 1
ATOM 671 C C . GLY A 1 87 ? 15.305 -15.492 2.008 1 97 87 GLY A C 1
ATOM 672 O O . GLY A 1 87 ? 16.328 -16.172 1.843 1 97 87 GLY A O 1
ATOM 673 N N . ALA A 1 88 ? 15.117 -14.727 3.043 1 96.56 88 ALA A N 1
ATOM 674 C CA . ALA A 1 88 ? 16.125 -14.594 4.09 1 96.56 88 ALA A CA 1
ATOM 675 C C . ALA A 1 88 ? 16.375 -15.922 4.785 1 96.56 88 ALA A C 1
ATOM 677 O O . ALA A 1 88 ? 17.531 -16.312 4.992 1 96.56 88 ALA A O 1
ATOM 678 N N . ILE A 1 89 ? 15.297 -16.609 5.109 1 96.94 89 ILE A N 1
ATOM 679 C CA . ILE A 1 89 ? 15.406 -17.891 5.805 1 96.94 89 ILE A CA 1
ATOM 680 C C . ILE A 1 89 ? 16.062 -18.922 4.887 1 96.94 89 ILE A C 1
ATOM 682 O O . ILE A 1 89 ? 17.031 -19.594 5.277 1 96.94 89 ILE A O 1
ATOM 686 N N . ALA A 1 90 ? 15.656 -19 3.689 1 97.31 90 ALA A N 1
ATOM 687 C CA . ALA A 1 90 ? 16.156 -20.016 2.756 1 97.31 90 ALA A CA 1
ATOM 688 C C . ALA A 1 90 ? 17.641 -19.781 2.447 1 97.31 90 ALA A C 1
ATOM 690 O O . ALA A 1 90 ? 18.453 -20.703 2.559 1 97.31 90 ALA A O 1
ATOM 691 N N . CYS A 1 91 ? 17.953 -18.578 2.105 1 96.06 91 CYS A N 1
ATOM 692 C CA . CYS A 1 91 ? 19.344 -18.281 1.731 1 96.06 91 CYS A CA 1
ATOM 693 C C . CYS A 1 91 ? 20.266 -18.422 2.932 1 96.06 91 CYS A C 1
ATOM 695 O O . CYS A 1 91 ? 21.406 -18.859 2.793 1 96.06 91 CYS A O 1
ATOM 697 N N . SER A 1 92 ? 19.797 -18.047 4.121 1 95.25 92 SER A N 1
ATOM 698 C CA . SER A 1 92 ? 20.625 -18.156 5.316 1 95.25 92 SER A CA 1
ATOM 699 C C . SER A 1 92 ? 20.875 -19.609 5.691 1 95.25 92 SER A C 1
ATOM 701 O O . SER A 1 92 ? 21.938 -19.953 6.215 1 95.25 92 SER A O 1
ATOM 703 N N . ILE A 1 93 ? 19.938 -20.469 5.426 1 94.81 93 ILE A N 1
ATOM 704 C CA . ILE A 1 93 ? 20.109 -21.891 5.699 1 94.81 93 ILE A CA 1
ATOM 705 C C . ILE A 1 93 ? 21.062 -22.516 4.672 1 94.81 93 ILE A C 1
ATOM 707 O O . ILE A 1 93 ? 21.969 -23.266 5.031 1 94.81 93 ILE A O 1
ATOM 711 N N . VAL A 1 94 ? 20.906 -22.172 3.438 1 94.69 94 VAL A N 1
ATOM 712 C CA . VAL A 1 94 ? 21.75 -22.719 2.371 1 94.69 94 VAL A CA 1
ATOM 713 C C . VAL A 1 94 ? 23.188 -22.266 2.557 1 94.69 94 VAL A C 1
ATOM 715 O O . VAL A 1 94 ? 24.125 -23.016 2.297 1 94.69 94 VAL A O 1
ATOM 718 N N . ASN A 1 95 ? 23.297 -20.984 2.979 1 92 95 ASN A N 1
ATOM 719 C CA . ASN A 1 95 ? 24.625 -20.422 3.199 1 92 95 ASN A CA 1
ATOM 720 C C . ASN A 1 95 ? 25.219 -20.922 4.512 1 92 95 ASN A C 1
ATOM 722 O O . ASN A 1 95 ? 26.422 -20.75 4.754 1 92 95 ASN A O 1
ATOM 726 N N . GLY A 1 96 ? 24.453 -21.484 5.418 1 89.56 96 GLY A N 1
ATOM 727 C CA . GLY A 1 96 ? 24.938 -22.047 6.672 1 89.56 96 GLY A CA 1
ATOM 728 C C . GLY A 1 96 ? 24.938 -21.047 7.809 1 89.56 96 GLY A C 1
ATOM 729 O O . GLY A 1 96 ? 25.453 -21.328 8.891 1 89.56 96 GLY A O 1
ATOM 730 N N . ASN A 1 97 ? 24.297 -19.922 7.605 1 86.75 97 ASN A N 1
ATOM 731 C CA . ASN A 1 97 ? 24.312 -18.875 8.617 1 86.75 97 ASN A CA 1
ATOM 732 C C . ASN A 1 97 ? 23.359 -19.219 9.773 1 86.75 97 ASN A C 1
ATOM 734 O O . ASN A 1 97 ? 23.656 -18.891 10.93 1 86.75 97 ASN A O 1
ATOM 738 N N . ILE A 1 98 ? 22.25 -19.812 9.312 1 85.88 98 ILE A N 1
ATOM 739 C CA . ILE A 1 98 ? 21.297 -20.234 10.336 1 85.88 98 ILE A CA 1
ATOM 740 C C . ILE A 1 98 ? 21.109 -21.734 10.281 1 85.88 98 ILE A C 1
ATOM 742 O O . ILE A 1 98 ? 21.125 -22.328 9.195 1 85.88 98 ILE A O 1
ATOM 746 N N . PHE A 1 99 ? 20.953 -22.375 11.406 1 84.69 99 PHE A N 1
ATOM 747 C CA . PHE A 1 99 ? 20.781 -23.812 11.531 1 84.69 99 PHE A CA 1
ATOM 748 C C . PHE A 1 99 ? 21.859 -24.562 10.766 1 84.69 99 PHE A C 1
ATOM 750 O O . PHE A 1 99 ? 21.578 -25.297 9.82 1 84.69 99 PHE A O 1
ATOM 757 N N . PRO A 1 100 ? 23.109 -24.422 11.188 1 85.12 100 PRO A N 1
ATOM 758 C CA . PRO A 1 100 ? 24.219 -25.078 10.5 1 85.12 100 PRO A CA 1
ATOM 759 C C . PRO A 1 100 ? 24.078 -26.594 10.445 1 85.12 100 PRO A C 1
ATOM 761 O O . PRO A 1 100 ? 24.688 -27.234 9.578 1 85.12 100 PRO A O 1
ATOM 764 N N . SER A 1 101 ? 23.203 -27.031 11.242 1 86.12 101 SER A N 1
ATOM 765 C CA . SER A 1 101 ? 23.016 -28.484 11.289 1 86.12 101 SER A CA 1
ATOM 766 C C . SER A 1 101 ? 22.406 -29 10 1 86.12 101 SER A C 1
ATOM 768 O O . SER A 1 101 ? 22.562 -30.172 9.656 1 86.12 101 SER A O 1
ATOM 770 N N . PHE A 1 102 ? 21.812 -28.141 9.258 1 85.81 102 PHE A N 1
ATOM 771 C CA . PHE A 1 102 ? 21.156 -28.547 8.016 1 85.81 102 PHE A CA 1
ATOM 772 C C . PHE A 1 102 ? 22.156 -28.609 6.871 1 85.81 102 PHE A C 1
ATOM 774 O O . PHE A 1 102 ? 21.844 -29.078 5.777 1 85.81 102 PHE A O 1
ATOM 781 N N . ASN A 1 103 ? 23.359 -28.266 7.113 1 82.75 103 ASN A N 1
ATOM 782 C CA . ASN A 1 103 ? 24.469 -28.344 6.152 1 82.75 103 ASN A CA 1
ATOM 783 C C . ASN A 1 103 ? 24.062 -27.766 4.797 1 82.75 103 ASN A C 1
ATOM 785 O O . ASN A 1 103 ? 24.328 -28.375 3.758 1 82.75 103 ASN A O 1
ATOM 789 N N . GLY A 1 104 ? 23.312 -26.75 4.875 1 84.81 104 GLY A N 1
ATOM 790 C CA . GLY A 1 104 ? 22.953 -26.078 3.627 1 84.81 104 GLY A CA 1
ATOM 791 C C . GLY A 1 104 ? 21.953 -26.875 2.797 1 84.81 104 GLY A C 1
ATOM 792 O O . GLY A 1 104 ? 21.906 -26.734 1.573 1 84.81 104 GLY A O 1
ATOM 793 N N . ASN A 1 105 ? 21.188 -27.703 3.395 1 91.94 105 ASN A N 1
ATOM 794 C CA . ASN A 1 105 ? 20.203 -28.531 2.705 1 91.94 105 ASN A CA 1
ATOM 795 C C . ASN A 1 105 ? 19.094 -27.688 2.1 1 91.94 105 ASN A C 1
ATOM 797 O O . ASN A 1 105 ? 18.344 -27.031 2.824 1 91.94 105 ASN A O 1
ATOM 801 N N . VAL A 1 106 ? 18.953 -27.781 0.8 1 95.25 106 VAL A N 1
ATOM 802 C CA . VAL A 1 106 ? 18.016 -26.953 0.048 1 95.25 106 VAL A CA 1
ATOM 803 C C . VAL A 1 106 ? 16.594 -27.359 0.395 1 95.25 106 VAL A C 1
ATOM 805 O O . VAL A 1 106 ? 15.711 -26.5 0.521 1 95.25 106 VAL A O 1
ATOM 808 N N . ALA A 1 107 ? 16.312 -28.625 0.608 1 95.88 107 ALA A N 1
ATOM 809 C CA . ALA A 1 107 ? 14.969 -29.094 0.96 1 95.88 107 ALA A CA 1
ATOM 810 C C . ALA A 1 107 ? 14.523 -28.516 2.301 1 95.88 107 ALA A C 1
ATOM 812 O O . ALA A 1 107 ? 13.383 -28.062 2.438 1 95.88 107 ALA A O 1
ATOM 813 N N . ALA A 1 108 ? 15.445 -28.578 3.246 1 95.56 108 ALA A N 1
ATOM 814 C CA . ALA A 1 108 ? 15.141 -28 4.551 1 95.56 108 ALA A CA 1
ATOM 815 C C . ALA A 1 108 ? 14.875 -26.5 4.445 1 95.56 108 ALA A C 1
ATOM 817 O O . ALA A 1 108 ? 13.977 -25.969 5.105 1 95.56 108 ALA A O 1
ATOM 818 N N . ALA A 1 109 ? 15.688 -25.812 3.607 1 96.94 109 ALA A N 1
ATOM 819 C CA . ALA A 1 109 ? 15.523 -24.375 3.396 1 96.94 109 ALA A CA 1
ATOM 820 C C . ALA A 1 109 ? 14.148 -24.047 2.824 1 96.94 109 ALA A C 1
ATOM 822 O O . ALA A 1 109 ? 13.477 -23.141 3.293 1 96.94 109 ALA A O 1
ATOM 823 N N . ILE A 1 110 ? 13.719 -24.859 1.865 1 97.88 110 ILE A N 1
ATOM 824 C CA . ILE A 1 110 ? 12.43 -24.656 1.204 1 97.88 110 ILE A CA 1
ATOM 825 C C . ILE A 1 110 ? 11.297 -24.875 2.199 1 97.88 110 ILE A C 1
ATOM 827 O O . ILE A 1 110 ? 10.383 -24.062 2.309 1 97.88 110 ILE A O 1
ATOM 831 N N . ILE A 1 111 ? 11.344 -25.922 2.963 1 98 111 ILE A N 1
ATOM 832 C CA . ILE A 1 111 ? 10.289 -26.281 3.902 1 98 111 ILE A CA 1
ATOM 833 C C . ILE A 1 111 ? 10.172 -25.219 4.988 1 98 111 ILE A C 1
ATOM 835 O O . ILE A 1 111 ? 9.07 -24.766 5.301 1 98 111 ILE A O 1
ATOM 839 N N . LEU A 1 112 ? 11.273 -24.766 5.492 1 97.75 112 LEU A N 1
ATOM 840 C CA . LEU A 1 112 ? 11.25 -23.797 6.578 1 97.75 112 LEU A CA 1
ATOM 841 C C . LEU A 1 112 ? 10.805 -22.438 6.07 1 97.75 112 LEU A C 1
ATOM 843 O O . LEU A 1 112 ? 10.141 -21.688 6.797 1 97.75 112 LEU A O 1
ATOM 847 N N . ALA A 1 113 ? 11.234 -22.078 4.844 1 98.19 113 ALA A N 1
ATOM 848 C CA . ALA A 1 113 ? 10.773 -20.844 4.242 1 98.19 113 ALA A CA 1
ATOM 849 C C . ALA A 1 113 ? 9.258 -20.844 4.07 1 98.19 113 ALA A C 1
ATOM 851 O O . ALA A 1 113 ? 8.586 -19.859 4.402 1 98.19 113 ALA A O 1
ATOM 852 N N . ILE A 1 114 ? 8.719 -21.969 3.582 1 98.69 114 ILE A N 1
ATOM 853 C CA . ILE A 1 114 ? 7.281 -22.078 3.379 1 98.69 114 ILE A CA 1
ATOM 854 C C . ILE A 1 114 ? 6.566 -22.062 4.727 1 98.69 114 ILE A C 1
ATOM 856 O O . ILE A 1 114 ? 5.516 -21.438 4.871 1 98.69 114 ILE A O 1
ATOM 860 N N . LEU A 1 115 ? 7.098 -22.688 5.703 1 98.62 115 LEU A N 1
ATOM 861 C CA . LEU A 1 115 ? 6.523 -22.688 7.043 1 98.62 115 LEU A CA 1
ATOM 862 C C . LEU A 1 115 ? 6.48 -21.281 7.617 1 98.62 115 LEU A C 1
ATOM 864 O O . LEU A 1 115 ? 5.5 -20.891 8.266 1 98.62 115 LEU A O 1
ATOM 868 N N . ALA A 1 116 ? 7.543 -20.547 7.406 1 98.31 116 ALA A N 1
ATOM 869 C CA . ALA A 1 116 ? 7.578 -19.172 7.891 1 98.31 116 ALA A CA 1
ATOM 870 C C . ALA A 1 116 ? 6.488 -18.328 7.23 1 98.31 116 ALA A C 1
ATOM 872 O O . ALA A 1 116 ? 5.84 -17.516 7.887 1 98.31 116 ALA A O 1
ATOM 873 N N . GLY A 1 117 ? 6.379 -18.484 5.906 1 98.62 117 GLY A N 1
ATOM 874 C CA . GLY A 1 117 ? 5.305 -17.797 5.211 1 98.62 117 GLY A CA 1
ATOM 875 C C . GLY A 1 117 ? 3.924 -18.203 5.688 1 98.62 117 GLY A C 1
ATOM 876 O O . GLY A 1 117 ? 3.031 -17.375 5.824 1 98.62 117 GLY A O 1
ATOM 877 N N . THR A 1 118 ? 3.77 -19.484 5.949 1 98.75 118 THR A N 1
ATOM 878 C CA . THR A 1 118 ? 2.504 -20.016 6.453 1 98.75 118 THR A CA 1
ATOM 879 C C . THR A 1 118 ? 2.189 -19.438 7.828 1 98.75 118 THR A C 1
ATOM 881 O O . THR A 1 118 ? 1.058 -19.031 8.094 1 98.75 118 THR A O 1
ATOM 884 N N . VAL A 1 119 ? 3.133 -19.359 8.648 1 98.62 119 VAL A N 1
ATOM 885 C CA . VAL A 1 119 ? 2.963 -18.797 9.992 1 98.62 119 VAL A CA 1
ATOM 886 C C . VAL A 1 119 ? 2.604 -17.328 9.883 1 98.62 119 VAL A C 1
ATOM 888 O O . VAL A 1 119 ? 1.756 -16.828 10.633 1 98.62 119 VAL A O 1
ATOM 891 N N . SER A 1 120 ? 3.275 -16.625 8.984 1 98.31 120 SER A N 1
ATOM 892 C CA . SER A 1 120 ? 2.955 -15.227 8.758 1 98.31 120 SER A CA 1
ATOM 893 C C . SER A 1 120 ? 1.51 -15.055 8.305 1 98.31 120 SER A C 1
ATOM 895 O O . SER A 1 120 ? 0.823 -14.125 8.734 1 98.31 120 SER A O 1
ATOM 897 N N . GLY A 1 121 ? 1.117 -15.953 7.418 1 98.56 121 GLY A N 1
ATOM 898 C CA . GLY A 1 121 ? -0.271 -15.922 6.984 1 98.56 121 GLY A CA 1
ATOM 899 C C . GLY A 1 121 ? -1.251 -16.203 8.109 1 98.56 121 GLY A C 1
ATOM 900 O O . GLY A 1 121 ? -2.303 -15.562 8.195 1 98.56 121 GLY A O 1
ATOM 901 N N . ILE A 1 122 ? -0.941 -17.141 8.945 1 98.56 122 ILE A N 1
ATOM 902 C CA . ILE A 1 122 ? -1.768 -17.469 10.102 1 98.56 122 ILE A CA 1
ATOM 903 C C . ILE A 1 122 ? -1.873 -16.234 11.016 1 98.56 122 ILE A C 1
ATOM 905 O O . ILE A 1 122 ? -2.949 -15.938 11.531 1 98.56 122 ILE A O 1
ATOM 909 N N . TRP A 1 123 ? -0.802 -15.633 11.109 1 96.75 123 TRP A N 1
ATOM 910 C CA . TRP A 1 123 ? -0.773 -14.422 11.93 1 96.75 123 TRP A CA 1
ATOM 911 C C . TRP A 1 123 ? -1.74 -13.375 11.383 1 96.75 123 TRP A C 1
ATOM 913 O O . TRP A 1 123 ? -2.557 -12.828 12.125 1 96.75 123 TRP A O 1
ATOM 923 N N . ASN A 1 124 ? -1.628 -13.055 10.148 1 97.38 124 ASN A N 1
ATOM 924 C CA . ASN A 1 124 ? -2.539 -12.102 9.531 1 97.38 124 ASN A CA 1
ATOM 925 C C . ASN A 1 124 ? -3.99 -12.555 9.641 1 97.38 124 ASN A C 1
ATOM 927 O O . ASN A 1 124 ? -4.867 -11.766 10.008 1 97.38 124 ASN A O 1
ATOM 931 N N . GLY A 1 125 ? -4.188 -13.844 9.375 1 97.75 125 GLY A N 1
ATOM 932 C CA . GLY A 1 125 ? -5.535 -14.383 9.477 1 97.75 125 GLY A CA 1
ATOM 933 C C . GLY A 1 125 ? -6.105 -14.312 10.883 1 97.75 125 GLY A C 1
ATOM 934 O O . GLY A 1 125 ? -7.293 -14.039 11.062 1 97.75 125 GLY A O 1
ATOM 935 N N . PHE A 1 126 ? -5.336 -14.531 11.836 1 96.56 126 PHE A N 1
ATOM 936 C CA . PHE A 1 126 ? -5.758 -14.484 13.227 1 96.56 126 PHE A CA 1
ATOM 937 C C . PHE A 1 126 ? -6.164 -13.078 13.633 1 96.56 126 PHE A C 1
ATOM 939 O O . PHE A 1 126 ? -7.203 -12.875 14.266 1 96.56 126 PHE A O 1
ATOM 946 N N . LEU A 1 127 ? -5.387 -12.141 13.242 1 92.56 127 LEU A N 1
ATOM 947 C CA . LEU A 1 127 ? -5.676 -10.75 13.586 1 92.56 127 LEU A CA 1
ATOM 948 C C . LEU A 1 127 ? -6.965 -10.281 12.922 1 92.56 127 LEU A C 1
ATOM 950 O O . LEU A 1 127 ? -7.758 -9.562 13.539 1 92.56 127 LEU A O 1
ATOM 954 N N . VAL A 1 128 ? -7.141 -10.672 11.695 1 93.5 128 VAL A N 1
ATOM 955 C CA . VAL A 1 128 ? -8.297 -10.211 10.93 1 93.5 128 VAL A CA 1
ATOM 956 C C . VAL A 1 128 ? -9.547 -10.969 11.375 1 93.5 128 VAL A C 1
ATOM 958 O O . VAL A 1 128 ? -10.594 -10.367 11.617 1 93.5 128 VAL A O 1
ATOM 961 N N . ALA A 1 129 ? -9.43 -12.258 11.539 1 94.75 129 ALA A N 1
ATOM 962 C CA . ALA A 1 129 ? -10.594 -13.109 11.766 1 94.75 129 ALA A CA 1
ATOM 963 C C . ALA A 1 129 ? -10.992 -13.117 13.234 1 94.75 129 ALA A C 1
ATOM 965 O O . ALA A 1 129 ? -12.172 -13.016 13.57 1 94.75 129 ALA A O 1
ATOM 966 N N . LYS A 1 130 ? -10.062 -13.25 14.086 1 92.06 130 LYS A N 1
ATOM 967 C CA . LYS A 1 130 ? -10.375 -13.453 15.5 1 92.06 130 LYS A CA 1
ATOM 968 C C . LYS A 1 130 ? -10.359 -12.125 16.25 1 92.06 130 LYS A C 1
ATOM 970 O O . LYS A 1 130 ? -11.273 -11.844 17.031 1 92.06 130 LYS A O 1
ATOM 975 N N . ILE A 1 131 ? -9.398 -11.312 15.992 1 87.56 131 ILE A N 1
ATOM 976 C CA . ILE A 1 131 ? -9.273 -10.055 16.719 1 87.56 131 ILE A CA 1
ATOM 977 C C . ILE A 1 131 ? -10.086 -8.969 16.016 1 87.56 131 ILE A C 1
ATOM 979 O O . ILE A 1 131 ? -10.375 -7.926 16.609 1 87.56 131 ILE A O 1
ATOM 983 N N . LYS A 1 132 ? -10.406 -9.242 14.742 1 88.06 132 LYS A N 1
ATOM 984 C CA . LYS A 1 132 ? -11.273 -8.383 13.945 1 88.06 132 LYS A CA 1
ATOM 985 C C . LYS A 1 132 ? -10.625 -7.023 13.695 1 88.06 132 LYS A C 1
ATOM 987 O O . LYS A 1 132 ? -11.289 -5.992 13.773 1 88.06 132 LYS A O 1
ATOM 992 N N . ILE A 1 133 ? -9.328 -7.059 13.602 1 86 133 ILE A N 1
ATOM 993 C CA . ILE A 1 133 ? -8.609 -5.883 13.117 1 86 133 ILE A CA 1
ATOM 994 C C . ILE A 1 133 ? -8.836 -5.719 11.617 1 86 133 ILE A C 1
ATOM 996 O O . ILE A 1 133 ? -8.906 -6.707 10.883 1 86 133 ILE A O 1
ATOM 1000 N N . GLN A 1 134 ? -8.961 -4.516 11.203 1 86.69 134 GLN A N 1
ATOM 1001 C CA . GLN A 1 134 ? -9.125 -4.254 9.773 1 86.69 134 GLN A CA 1
ATOM 1002 C C . GLN A 1 134 ? -7.973 -4.848 8.969 1 86.69 134 GLN A C 1
ATOM 1004 O O . GLN A 1 134 ? -6.812 -4.719 9.359 1 86.69 134 GLN A O 1
ATOM 1009 N N . PRO A 1 135 ? -8.266 -5.438 7.879 1 92.94 135 PRO A N 1
ATOM 1010 C CA . PRO A 1 135 ? -7.25 -6.16 7.105 1 92.94 135 PRO A CA 1
ATOM 1011 C C . PRO A 1 135 ? -6.062 -5.281 6.727 1 92.94 135 PRO A C 1
ATOM 1013 O O . PRO A 1 135 ? -4.91 -5.715 6.836 1 92.94 135 PRO A O 1
ATOM 1016 N N . ILE A 1 136 ? -6.301 -4.102 6.312 1 89.31 136 ILE A N 1
ATOM 1017 C CA . ILE A 1 136 ? -5.227 -3.221 5.867 1 89.31 136 ILE A CA 1
ATOM 1018 C C . ILE A 1 136 ? 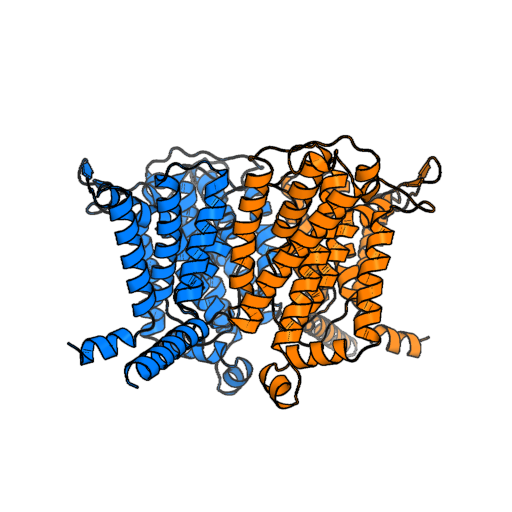-4.281 -2.93 7.027 1 89.31 136 ILE A C 1
ATOM 1020 O O . ILE A 1 136 ? -3.059 -2.951 6.863 1 89.31 136 ILE A O 1
ATOM 1024 N N . VAL A 1 137 ? -4.773 -2.727 8.188 1 87.75 137 VAL A N 1
ATOM 1025 C CA . VAL A 1 137 ? -3.975 -2.424 9.367 1 87.75 137 VAL A CA 1
ATOM 1026 C C . VAL A 1 137 ? -3.227 -3.676 9.82 1 87.75 137 VAL A C 1
ATOM 1028 O O . VAL A 1 137 ? -2.023 -3.625 10.086 1 87.75 137 VAL A O 1
ATOM 1031 N N . ALA A 1 138 ? -3.965 -4.785 9.852 1 91.38 138 ALA A N 1
ATOM 1032 C CA . ALA A 1 138 ? -3.383 -6.047 10.297 1 91.38 138 ALA A CA 1
ATOM 1033 C C . ALA A 1 138 ? -2.178 -6.43 9.445 1 91.38 138 ALA A C 1
ATOM 1035 O O . ALA A 1 138 ? -1.134 -6.816 9.969 1 91.38 138 ALA A O 1
ATOM 1036 N N . THR A 1 139 ? -2.322 -6.27 8.195 1 95.12 139 THR A N 1
ATOM 1037 C CA . THR A 1 139 ? -1.271 -6.742 7.301 1 95.12 139 THR A CA 1
ATOM 1038 C C . THR A 1 139 ? -0.156 -5.707 7.184 1 95.12 139 THR A C 1
ATOM 1040 O O . THR A 1 139 ? 0.968 -6.039 6.801 1 95.12 139 THR A O 1
ATOM 1043 N N . MET A 1 140 ? -0.452 -4.465 7.496 1 89.62 140 MET A N 1
ATOM 1044 C CA . MET A 1 140 ? 0.591 -3.443 7.543 1 89.62 140 MET A CA 1
ATOM 1045 C C . MET A 1 140 ? 1.591 -3.734 8.656 1 89.62 140 MET A C 1
ATOM 1047 O O . MET A 1 140 ? 2.785 -3.471 8.508 1 89.62 140 MET A O 1
ATOM 1051 N N . ILE A 1 141 ? 1.076 -4.195 9.734 1 88.38 141 ILE A N 1
ATOM 1052 C CA . ILE A 1 141 ? 1.938 -4.555 10.859 1 88.38 141 ILE A CA 1
ATOM 1053 C C . ILE A 1 141 ? 2.979 -5.574 10.398 1 88.38 141 ILE A C 1
ATOM 1055 O O . ILE A 1 141 ? 4.176 -5.402 10.648 1 88.38 141 ILE A O 1
ATOM 1059 N N . LEU A 1 142 ? 2.518 -6.551 9.695 1 93 142 LEU A N 1
ATOM 1060 C CA . LEU A 1 142 ? 3.43 -7.582 9.219 1 93 142 LEU A CA 1
ATOM 1061 C C . LEU A 1 142 ? 4.305 -7.051 8.086 1 93 142 LEU A C 1
ATOM 1063 O O . LEU A 1 142 ? 5.449 -7.48 7.93 1 93 142 LEU A O 1
ATOM 1067 N N . MET A 1 143 ? 3.738 -6.172 7.32 1 92.69 143 MET A N 1
ATOM 1068 C CA . MET A 1 143 ? 4.539 -5.562 6.258 1 92.69 143 MET A CA 1
ATOM 1069 C C . MET A 1 143 ? 5.797 -4.914 6.828 1 92.69 143 MET A C 1
ATOM 1071 O O . MET A 1 143 ? 6.895 -5.121 6.312 1 92.69 143 MET A O 1
ATOM 1075 N N . VAL A 1 144 ? 5.629 -4.227 7.941 1 86.19 144 VAL A N 1
ATOM 1076 C CA . VAL A 1 144 ? 6.754 -3.525 8.555 1 86.19 144 VAL A CA 1
ATOM 1077 C C . VAL A 1 144 ? 7.598 -4.508 9.367 1 86.19 144 VAL A C 1
ATOM 1079 O O . VAL A 1 144 ? 8.82 -4.559 9.211 1 86.19 144 VAL A O 1
ATOM 1082 N N . ALA A 1 145 ? 6.977 -5.285 10.117 1 89.62 145 ALA A N 1
ATOM 1083 C CA . ALA A 1 145 ? 7.672 -6.242 10.969 1 89.62 145 ALA A CA 1
ATOM 1084 C C . ALA A 1 145 ? 8.406 -7.289 10.141 1 89.62 145 ALA A C 1
ATOM 1086 O O . ALA A 1 145 ? 9.508 -7.719 10.5 1 89.62 145 ALA A O 1
ATOM 1087 N N . GLY A 1 146 ? 7.754 -7.75 9.117 1 92.75 146 GLY A N 1
ATOM 1088 C CA . GLY A 1 146 ? 8.32 -8.812 8.305 1 92.75 146 GLY A CA 1
ATOM 1089 C C . GLY A 1 146 ? 9.656 -8.445 7.691 1 92.75 146 GLY A C 1
ATOM 1090 O O . GLY A 1 146 ? 10.602 -9.234 7.73 1 92.75 146 GLY A O 1
ATOM 1091 N N . ARG A 1 147 ? 9.727 -7.297 7.164 1 90.56 147 ARG A N 1
ATOM 1092 C CA . ARG A 1 147 ? 10.992 -6.855 6.582 1 90.56 147 ARG A CA 1
ATOM 1093 C C . ARG A 1 147 ? 12.055 -6.664 7.664 1 90.56 147 ARG A C 1
ATOM 1095 O O . ARG A 1 147 ? 13.234 -6.918 7.43 1 90.56 147 ARG A O 1
ATOM 1102 N N . GLY A 1 148 ? 11.672 -6.16 8.82 1 89 148 GLY A N 1
ATOM 1103 C CA . GLY A 1 148 ? 12.594 -6.09 9.945 1 89 148 GLY A CA 1
ATOM 1104 C C . GLY A 1 148 ? 13.117 -7.445 10.375 1 89 148 GLY A C 1
ATOM 1105 O O . GLY A 1 148 ? 14.312 -7.609 10.617 1 89 148 GLY A O 1
ATOM 1106 N N . ILE A 1 149 ? 12.242 -8.383 10.398 1 93.06 149 ILE A N 1
ATOM 1107 C CA . ILE A 1 149 ? 12.617 -9.75 10.766 1 93.06 149 ILE A CA 1
ATOM 1108 C C . ILE A 1 149 ? 13.578 -10.312 9.734 1 93.06 149 ILE A C 1
ATOM 1110 O O . ILE A 1 149 ? 14.586 -10.938 10.086 1 93.06 149 ILE A O 1
ATOM 1114 N N . ALA A 1 150 ? 13.273 -10.117 8.477 1 94.44 150 ALA A N 1
ATOM 1115 C CA . ALA A 1 150 ? 14.164 -10.578 7.414 1 94.44 150 ALA A CA 1
ATOM 1116 C C . ALA A 1 150 ? 15.547 -9.945 7.551 1 94.44 150 ALA A C 1
ATOM 1118 O O . ALA A 1 150 ? 16.562 -10.617 7.367 1 94.44 150 ALA A O 1
ATOM 1119 N N . GLN A 1 151 ? 15.586 -8.719 7.914 1 90.19 151 GLN A N 1
ATOM 1120 C CA . GLN A 1 151 ? 16.859 -8.023 8.086 1 90.19 151 GLN A CA 1
ATOM 1121 C C . GLN A 1 151 ? 17.625 -8.562 9.289 1 90.19 151 GLN A C 1
ATOM 1123 O O . GLN A 1 151 ? 18.859 -8.617 9.281 1 90.19 151 GLN A O 1
ATOM 1128 N N . LEU A 1 152 ? 16.906 -8.867 10.312 1 89.12 152 LEU A N 1
ATOM 1129 C CA . LEU A 1 152 ? 17.547 -9.438 11.484 1 89.12 152 LEU A CA 1
ATOM 1130 C C . LEU A 1 152 ? 18.172 -10.797 11.148 1 89.12 152 LEU A C 1
ATOM 1132 O O . LEU A 1 152 ? 19.266 -11.109 11.617 1 89.12 152 LEU A O 1
ATOM 1136 N N . ILE A 1 153 ? 17.469 -11.539 10.367 1 91.69 153 ILE A N 1
ATOM 1137 C CA . ILE A 1 153 ? 17.938 -12.867 9.984 1 91.69 153 ILE A CA 1
ATOM 1138 C C . ILE A 1 153 ? 19.203 -12.75 9.148 1 91.69 153 ILE A C 1
ATOM 1140 O O . ILE A 1 153 ? 20.141 -13.531 9.32 1 91.69 153 ILE A O 1
ATOM 1144 N N . THR A 1 154 ? 19.266 -11.742 8.281 1 91.38 154 THR A N 1
ATOM 1145 C CA . THR A 1 154 ? 20.406 -11.594 7.387 1 91.38 154 THR A CA 1
ATOM 1146 C C . THR A 1 154 ? 21.438 -10.617 7.965 1 91.38 154 THR A C 1
ATOM 1148 O O . THR A 1 154 ? 22.453 -10.328 7.332 1 91.38 154 THR A O 1
ATOM 1151 N N . ARG A 1 155 ? 21.141 -10.031 9.125 1 84.69 155 ARG A N 1
ATOM 1152 C CA . ARG A 1 155 ? 22 -9.047 9.773 1 84.69 155 ARG A CA 1
ATOM 1153 C C . ARG A 1 155 ? 22.156 -7.801 8.898 1 84.69 155 ARG A C 1
ATOM 1155 O O . ARG A 1 155 ? 23.234 -7.215 8.836 1 84.69 155 ARG A O 1
ATOM 1162 N N . GLY A 1 156 ? 21.125 -7.594 8.102 1 81.06 156 GLY A N 1
ATOM 1163 C CA . GLY A 1 156 ? 21.062 -6.371 7.316 1 81.06 156 GLY A CA 1
ATOM 1164 C C . GLY A 1 156 ? 21.891 -6.441 6.047 1 81.06 156 GLY A C 1
ATOM 1165 O O . GLY A 1 156 ? 22.016 -5.449 5.324 1 81.06 156 GLY A O 1
ATOM 1166 N N . LYS A 1 157 ? 22.438 -7.566 5.762 1 84.19 157 LYS A N 1
ATOM 1167 C CA . LYS A 1 157 ? 23.281 -7.715 4.582 1 84.19 157 LYS A CA 1
ATOM 1168 C C . LYS A 1 157 ? 22.625 -8.602 3.537 1 84.19 157 LYS A C 1
ATOM 1170 O O . LYS A 1 157 ? 21.719 -9.383 3.859 1 84.19 157 LYS A O 1
ATOM 1175 N N . ILE A 1 158 ? 23.094 -8.422 2.342 1 88.5 158 ILE A N 1
ATOM 1176 C CA . ILE A 1 158 ? 22.656 -9.305 1.271 1 88.5 158 ILE A CA 1
ATOM 1177 C C . ILE A 1 158 ? 23.359 -10.656 1.392 1 88.5 158 ILE A C 1
ATOM 1179 O O . ILE A 1 158 ? 24.578 -10.719 1.474 1 88.5 158 ILE A O 1
ATOM 1183 N N . VAL A 1 159 ? 22.609 -11.68 1.479 1 90.75 159 VAL A N 1
ATOM 1184 C CA . VAL A 1 159 ? 23.156 -13.031 1.547 1 90.75 159 VAL A CA 1
ATOM 1185 C C . VAL A 1 159 ? 23.188 -13.641 0.148 1 90.75 159 VAL A C 1
ATOM 1187 O O . VAL A 1 159 ? 22.156 -13.883 -0.463 1 90.75 159 VAL A O 1
ATOM 1190 N N . THR A 1 160 ? 24.344 -13.914 -0.321 1 92.31 160 THR A N 1
ATOM 1191 C CA . THR A 1 160 ? 24.5 -14.492 -1.647 1 92.31 160 THR A CA 1
ATOM 1192 C C . THR A 1 160 ? 24.75 -16 -1.551 1 92.31 160 THR A C 1
ATOM 1194 O O . THR A 1 160 ? 25.453 -16.469 -0.662 1 92.31 160 THR A O 1
ATOM 1197 N N . ILE A 1 161 ? 24.047 -16.703 -2.467 1 91.12 161 ILE A N 1
ATOM 1198 C CA . ILE A 1 161 ? 24.203 -18.141 -2.449 1 91.12 161 ILE A CA 1
ATOM 1199 C C . ILE A 1 161 ? 24.625 -18.641 -3.83 1 91.12 161 ILE A C 1
ATOM 1201 O O . ILE A 1 161 ? 24.297 -18.016 -4.844 1 91.12 161 ILE A O 1
ATOM 1205 N N . THR A 1 162 ? 25.422 -19.797 -3.803 1 88 162 THR A N 1
ATOM 1206 C CA . THR A 1 162 ? 25.906 -20.344 -5.059 1 88 162 THR A CA 1
ATOM 1207 C C . THR A 1 162 ? 25.375 -21.766 -5.273 1 88 162 THR A C 1
ATOM 1209 O O . THR A 1 162 ? 25.859 -22.5 -6.133 1 88 162 THR A O 1
ATOM 1212 N N . SER A 1 163 ? 24.359 -22.125 -4.738 1 91.44 163 SER A N 1
ATOM 1213 C CA . SER A 1 163 ? 23.812 -23.469 -4.887 1 91.44 163 SER A CA 1
ATOM 1214 C C . SER A 1 163 ? 23.047 -23.609 -6.195 1 91.44 163 SER A C 1
ATOM 1216 O O . SER A 1 163 ? 22.047 -22.906 -6.414 1 91.44 163 SER A O 1
ATOM 1218 N N . GLU A 1 164 ? 23.406 -24.562 -6.965 1 91.81 164 GLU A N 1
ATOM 1219 C CA . GLU A 1 164 ? 22.734 -24.812 -8.242 1 91.81 164 GLU A CA 1
ATOM 1220 C C . GLU A 1 164 ? 21.344 -25.375 -8.031 1 91.81 164 GLU A C 1
ATOM 1222 O O . GLU A 1 164 ? 20.422 -25.078 -8.789 1 91.81 164 GLU A O 1
ATOM 1227 N N . THR A 1 165 ? 21.25 -26.188 -7.02 1 93.31 165 THR A N 1
ATOM 1228 C CA . THR A 1 165 ? 19.953 -26.781 -6.711 1 93.31 165 THR A CA 1
ATOM 1229 C C . THR A 1 165 ? 18.938 -25.719 -6.336 1 93.31 165 THR A C 1
ATOM 1231 O O . THR A 1 165 ? 17.781 -25.781 -6.738 1 93.31 165 THR A O 1
ATOM 1234 N N . TYR A 1 166 ? 19.406 -24.75 -5.633 1 95.12 166 TYR A N 1
ATOM 1235 C CA . TYR A 1 166 ? 18.531 -23.656 -5.242 1 95.12 166 TYR A CA 1
ATOM 1236 C C . TYR A 1 166 ? 18.188 -22.766 -6.438 1 95.12 166 TYR A C 1
ATOM 1238 O O . TYR A 1 166 ? 17.047 -22.328 -6.594 1 95.12 166 TYR A O 1
ATOM 1246 N N . TYR A 1 167 ? 19.188 -22.594 -7.219 1 94.38 167 TYR A N 1
ATOM 1247 C CA . TYR A 1 167 ? 19 -21.734 -8.391 1 94.38 167 TYR A CA 1
ATOM 1248 C C . TYR A 1 167 ? 17.984 -22.344 -9.344 1 94.38 167 TYR A C 1
ATOM 1250 O O . TYR A 1 167 ? 17.328 -21.641 -10.109 1 94.38 167 TYR A O 1
ATOM 1258 N N . PHE A 1 168 ? 17.781 -23.641 -9.281 1 94.38 168 PHE A N 1
ATOM 1259 C CA . PHE A 1 168 ? 16.875 -24.359 -10.18 1 94.38 168 PHE A CA 1
ATOM 1260 C C . PHE A 1 168 ? 15.445 -23.875 -9.992 1 94.38 168 PHE A C 1
ATOM 1262 O O . PHE A 1 168 ? 14.648 -23.922 -10.93 1 94.38 168 PHE A O 1
ATOM 1269 N N . ILE A 1 169 ? 15.156 -23.328 -8.875 1 95.25 169 ILE A N 1
ATOM 1270 C CA . ILE A 1 169 ? 13.805 -22.875 -8.555 1 95.25 169 ILE A CA 1
ATOM 1271 C C . ILE A 1 169 ? 13.398 -21.75 -9.516 1 95.25 169 ILE A C 1
ATOM 1273 O O . ILE A 1 169 ? 12.234 -21.672 -9.922 1 95.25 169 ILE A O 1
ATOM 1277 N N . ASN A 1 170 ? 14.305 -20.922 -9.852 1 94.06 170 ASN A N 1
ATOM 1278 C CA . ASN A 1 170 ? 14.008 -19.828 -10.773 1 94.06 170 ASN A CA 1
ATOM 1279 C C . ASN A 1 170 ? 14.602 -20.078 -12.156 1 94.06 170 ASN A C 1
ATOM 1281 O O . ASN A 1 170 ? 13.938 -19.875 -13.172 1 94.06 170 ASN A O 1
ATOM 1285 N N . GLY A 1 171 ? 15.828 -20.562 -12.211 1 91.25 171 GLY A N 1
ATOM 1286 C CA . GLY A 1 171 ? 16.594 -20.656 -13.453 1 91.25 171 GLY A CA 1
ATOM 1287 C C . GLY A 1 171 ? 16.453 -22 -14.141 1 91.25 171 GLY A C 1
ATOM 1288 O O . GLY A 1 171 ? 16.906 -22.172 -15.266 1 91.25 171 GLY A O 1
ATOM 1289 N N . GLY A 1 172 ? 15.781 -22.906 -13.547 1 91.12 172 GLY A N 1
ATOM 1290 C CA . GLY A 1 172 ? 15.672 -24.25 -14.109 1 91.12 172 GLY A CA 1
ATOM 1291 C C . GLY A 1 172 ? 14.648 -24.344 -15.227 1 91.12 172 GLY A C 1
ATOM 1292 O O . GLY A 1 172 ? 13.82 -23.453 -15.398 1 91.12 172 GLY A O 1
ATOM 1293 N N . TYR A 1 173 ? 14.859 -25.375 -16.016 1 91.81 173 TYR A N 1
ATOM 1294 C CA . TYR A 1 173 ? 13.945 -25.656 -17.125 1 91.81 173 TYR A CA 1
ATOM 1295 C C . TYR A 1 173 ? 13.477 -27.109 -17.094 1 91.81 173 TYR A C 1
ATOM 1297 O O . TYR A 1 173 ? 14.227 -28 -16.703 1 91.81 173 TYR A O 1
ATOM 1305 N N . ILE A 1 174 ? 12.273 -27.281 -17.344 1 91.31 174 ILE A N 1
ATOM 1306 C CA . ILE A 1 174 ? 11.703 -28.609 -17.547 1 91.31 174 ILE A CA 1
ATOM 1307 C C . ILE A 1 174 ? 10.906 -28.641 -18.859 1 91.31 174 ILE A C 1
ATOM 1309 O O . ILE A 1 174 ? 10.008 -27.812 -19.062 1 91.31 174 ILE A O 1
ATOM 1313 N N . CYS A 1 175 ? 11.141 -29.516 -19.812 1 91.62 175 CYS A N 1
ATOM 1314 C CA . CYS A 1 175 ? 10.477 -29.656 -21.109 1 91.62 175 CYS A CA 1
ATOM 1315 C C . CYS A 1 175 ? 10.523 -28.359 -21.906 1 91.62 175 CYS A C 1
ATOM 1317 O O . CYS A 1 175 ? 9.531 -27.953 -22.5 1 91.62 175 CYS A O 1
ATOM 1319 N N . GLY A 1 176 ? 11.609 -27.578 -21.703 1 89.5 176 GLY A N 1
ATOM 1320 C CA . GLY A 1 176 ? 11.828 -26.359 -22.484 1 89.5 176 GLY A CA 1
ATOM 1321 C C . GLY A 1 176 ? 11.203 -25.125 -21.859 1 89.5 176 GLY A C 1
ATOM 1322 O O . GLY A 1 176 ? 11.414 -24.016 -22.328 1 89.5 176 GLY A O 1
ATOM 1323 N N . LEU A 1 177 ? 10.461 -25.359 -20.844 1 92.75 177 LEU A N 1
ATOM 1324 C CA . LEU A 1 177 ? 9.797 -24.234 -20.188 1 92.75 177 LEU A CA 1
ATOM 1325 C C . LEU A 1 177 ? 10.414 -23.953 -18.828 1 92.75 177 LEU A C 1
ATOM 1327 O O . LEU A 1 177 ? 10.945 -24.859 -18.188 1 92.75 177 LEU A O 1
ATOM 1331 N N . PRO A 1 178 ? 10.375 -22.703 -18.453 1 94.75 178 PRO A N 1
ATOM 1332 C CA . PRO A 1 178 ? 10.969 -22.344 -17.156 1 94.75 178 PRO A CA 1
ATOM 1333 C C . PRO A 1 178 ? 10.25 -23.031 -15.977 1 94.75 178 PRO A C 1
ATOM 1335 O O . PRO A 1 178 ? 9.023 -23.141 -15.984 1 94.75 178 PRO A O 1
ATOM 1338 N N . PHE A 1 179 ? 10.961 -23.469 -15 1 96.19 179 PHE A N 1
ATOM 1339 C CA . PHE A 1 179 ? 10.461 -24.25 -13.867 1 96.19 179 PHE A CA 1
ATOM 1340 C C . PHE A 1 179 ? 9.438 -23.438 -13.078 1 96.19 179 PHE A C 1
ATOM 1342 O O . PHE A 1 179 ? 8.453 -24 -12.586 1 96.19 179 PHE A O 1
ATOM 1349 N N . PRO A 1 180 ? 9.602 -22.094 -12.898 1 97.38 180 PRO A N 1
ATOM 1350 C CA . PRO A 1 180 ? 8.594 -21.328 -12.156 1 97.38 180 PRO A CA 1
ATOM 1351 C C . PRO A 1 180 ? 7.188 -21.484 -12.742 1 97.38 180 PRO A C 1
ATOM 1353 O O . PRO A 1 180 ? 6.199 -21.406 -12.008 1 97.38 180 PRO A O 1
ATOM 1356 N N . LEU A 1 181 ? 7.102 -21.672 -14.016 1 96.69 181 LEU A N 1
ATOM 1357 C CA . LEU A 1 181 ? 5.801 -21.875 -14.641 1 96.69 181 LEU A CA 1
ATOM 1358 C C . LEU A 1 181 ? 5.117 -23.125 -14.078 1 96.69 181 LEU A C 1
ATOM 1360 O O . LEU A 1 181 ? 3.9 -23.125 -13.875 1 96.69 181 LEU A O 1
ATOM 1364 N N . PHE A 1 182 ? 5.84 -24.156 -13.859 1 97.19 182 PHE A N 1
ATOM 1365 C CA . PHE A 1 182 ? 5.293 -25.391 -13.312 1 97.19 182 PHE A CA 1
ATOM 1366 C C . PHE A 1 182 ? 4.82 -25.188 -11.883 1 97.19 182 PHE A C 1
ATOM 1368 O O . PHE A 1 182 ? 3.828 -25.797 -11.461 1 97.19 182 PHE A O 1
ATOM 1375 N N . ILE A 1 183 ? 5.574 -24.359 -11.156 1 98 183 ILE A N 1
ATOM 1376 C CA . ILE A 1 183 ? 5.145 -24.047 -9.797 1 98 183 ILE A CA 1
ATOM 1377 C C . ILE A 1 183 ? 3.811 -23.297 -9.836 1 98 183 ILE A C 1
ATOM 1379 O O . ILE A 1 183 ? 2.902 -23.594 -9.062 1 98 183 ILE A O 1
ATOM 1383 N N . VAL A 1 184 ? 3.709 -22.359 -10.742 1 98.25 184 VAL A N 1
ATOM 1384 C CA . VAL A 1 184 ? 2.475 -21.609 -10.906 1 98.25 184 VAL A CA 1
ATOM 1385 C C . VAL A 1 184 ? 1.327 -22.547 -11.258 1 98.25 184 VAL A C 1
ATOM 1387 O O . VAL A 1 184 ? 0.251 -22.469 -10.656 1 98.25 184 VAL A O 1
ATOM 1390 N N . LEU A 1 185 ? 1.531 -23.422 -12.266 1 97.75 185 LEU A N 1
ATOM 1391 C CA . LEU A 1 185 ? 0.499 -24.359 -12.695 1 97.75 185 LEU A CA 1
ATOM 1392 C C . LEU A 1 185 ? 0.062 -25.25 -11.547 1 97.75 185 LEU A C 1
ATOM 1394 O O . LEU A 1 185 ? -1.122 -25.578 -11.422 1 97.75 185 LEU A O 1
ATOM 1398 N N . PHE A 1 186 ? 0.993 -25.594 -10.75 1 98.06 186 PHE A N 1
ATOM 1399 C CA . PHE A 1 186 ? 0.677 -26.453 -9.617 1 98.06 186 PHE A CA 1
ATOM 1400 C C . PHE A 1 186 ? -0.142 -25.719 -8.578 1 98.06 186 PHE A C 1
ATOM 1402 O O . PHE A 1 186 ? -1.23 -26.156 -8.203 1 98.06 186 PHE A O 1
ATOM 1409 N N . LEU A 1 187 ? 0.357 -24.562 -8.102 1 98.19 187 LEU A N 1
ATOM 1410 C CA . LEU A 1 187 ? -0.284 -23.828 -7.012 1 98.19 187 LEU A CA 1
ATOM 1411 C C . LEU A 1 187 ? -1.596 -23.203 -7.473 1 98.19 187 LEU A C 1
ATOM 1413 O O . LEU A 1 187 ? -2.623 -23.344 -6.805 1 98.19 187 LEU A O 1
ATOM 1417 N N . VAL A 1 188 ? -1.539 -22.5 -8.578 1 97.31 188 VAL A N 1
ATOM 1418 C CA . VAL A 1 188 ? -2.732 -21.828 -9.086 1 97.31 188 VAL A CA 1
ATOM 1419 C C . VAL A 1 188 ? -3.732 -22.875 -9.578 1 97.31 188 VAL A C 1
ATOM 1421 O O . VAL A 1 188 ? -4.941 -22.719 -9.398 1 97.31 188 VAL A O 1
ATOM 1424 N N . GLY A 1 189 ? -3.193 -23.938 -10.289 1 97 189 GLY A N 1
ATOM 1425 C CA . GLY A 1 189 ? -4.074 -25.031 -10.672 1 97 189 GLY A CA 1
ATOM 1426 C C . GLY A 1 189 ? -4.805 -25.656 -9.5 1 97 189 GLY A C 1
ATOM 1427 O O . GLY A 1 189 ? -6.008 -25.906 -9.578 1 97 189 GLY A O 1
ATOM 1428 N N . PHE A 1 190 ? -4.078 -25.812 -8.469 1 96.75 190 PHE A N 1
ATOM 1429 C CA . PHE A 1 190 ? -4.672 -26.344 -7.242 1 96.75 190 PHE A CA 1
ATOM 1430 C C . PHE A 1 190 ? -5.758 -25.406 -6.723 1 96.75 190 PHE A C 1
ATOM 1432 O O . PHE A 1 190 ? -6.836 -25.859 -6.328 1 96.75 190 PHE A O 1
ATOM 1439 N N . LEU A 1 191 ? -5.488 -24.141 -6.734 1 96.88 191 LEU A N 1
ATOM 1440 C CA . LEU A 1 191 ? -6.445 -23.156 -6.23 1 96.88 191 LEU A CA 1
ATOM 1441 C C . LEU A 1 191 ? -7.703 -23.141 -7.094 1 96.88 191 LEU A C 1
ATOM 1443 O O . LEU A 1 191 ? -8.812 -23.062 -6.574 1 96.88 191 LEU A O 1
ATOM 1447 N N . VAL A 1 192 ? -7.516 -23.188 -8.406 1 95.75 192 VAL A N 1
ATOM 1448 C CA . VAL A 1 192 ? -8.641 -23.156 -9.336 1 95.75 192 VAL A CA 1
ATOM 1449 C C . VAL A 1 192 ? -9.508 -24.406 -9.141 1 95.75 192 VAL A C 1
ATOM 1451 O O . VAL A 1 192 ? -10.734 -24.312 -9.094 1 95.75 192 VAL A O 1
ATOM 1454 N N . LEU A 1 193 ? -8.898 -25.562 -9.008 1 95.81 193 LEU A N 1
ATOM 1455 C CA . LEU A 1 193 ? -9.625 -26.812 -8.82 1 95.81 193 LEU A CA 1
ATOM 1456 C C . LEU A 1 193 ? -10.312 -26.844 -7.453 1 95.81 193 LEU A C 1
ATOM 1458 O O . LEU A 1 193 ? -11.461 -27.266 -7.344 1 95.81 193 LEU A O 1
ATOM 1462 N N . PHE A 1 194 ? -9.578 -26.312 -6.477 1 95.06 194 PHE A N 1
ATOM 1463 C CA . PHE A 1 194 ? -10.094 -26.312 -5.113 1 95.06 194 PHE A CA 1
ATOM 1464 C C . PHE A 1 194 ? -11.312 -25.406 -4.996 1 95.06 194 PHE A C 1
ATOM 1466 O O . PHE A 1 194 ? -12.328 -25.797 -4.414 1 95.06 194 PHE A O 1
ATOM 1473 N N . THR A 1 195 ? -11.32 -24.234 -5.551 1 94.44 195 THR A N 1
ATOM 1474 C CA . THR A 1 195 ? -12.414 -23.281 -5.453 1 94.44 195 THR A CA 1
ATOM 1475 C C . THR A 1 195 ? -13.539 -23.641 -6.422 1 94.44 195 THR A C 1
ATOM 1477 O O . THR A 1 195 ? -14.703 -23.328 -6.176 1 94.44 195 THR A O 1
ATOM 1480 N N . GLY A 1 196 ? -13.172 -24.281 -7.523 1 92.81 196 GLY A N 1
ATOM 1481 C CA . GLY A 1 196 ? -14.164 -24.609 -8.531 1 92.81 196 GLY A CA 1
ATOM 1482 C C . GLY A 1 196 ? -14.898 -25.906 -8.234 1 92.81 196 GLY A C 1
ATOM 1483 O O . GLY A 1 196 ? -16.047 -26.094 -8.641 1 92.81 196 GLY A O 1
ATOM 1484 N N . ARG A 1 197 ? -14.25 -26.812 -7.539 1 94.62 197 ARG A N 1
ATOM 1485 C CA . ARG A 1 197 ? -14.828 -28.141 -7.363 1 94.62 197 ARG A CA 1
ATOM 1486 C C . ARG A 1 197 ? -15.367 -28.312 -5.945 1 94.62 197 ARG A C 1
ATOM 1488 O O . ARG A 1 197 ? -15.953 -29.359 -5.625 1 94.62 197 ARG A O 1
ATOM 1495 N N . THR A 1 198 ? -15.164 -27.375 -5.09 1 94.44 198 THR A N 1
ATOM 1496 C CA . THR A 1 198 ? -15.695 -27.453 -3.732 1 94.44 198 THR A CA 1
ATOM 1497 C C . THR A 1 198 ? -16.625 -26.266 -3.459 1 94.44 198 THR A C 1
ATOM 1499 O O . THR A 1 198 ? -16.75 -25.359 -4.285 1 94.44 198 THR A O 1
ATOM 1502 N N . ALA A 1 199 ? -17.312 -26.359 -2.295 1 94.06 199 ALA A N 1
ATOM 1503 C CA . ALA A 1 199 ? -18.219 -25.297 -1.901 1 94.06 199 ALA A CA 1
ATOM 1504 C C . ALA A 1 199 ? -17.453 -24.078 -1.396 1 94.06 199 ALA A C 1
ATOM 1506 O O . ALA A 1 199 ? -18.047 -23.016 -1.154 1 94.06 199 ALA A O 1
ATOM 1507 N N . PHE A 1 200 ? -16.172 -24.266 -1.382 1 95.44 200 PHE A N 1
ATOM 1508 C CA . PHE A 1 200 ? -15.344 -23.188 -0.833 1 95.44 200 PHE A CA 1
ATOM 1509 C C . PHE A 1 200 ? -15.484 -21.922 -1.659 1 95.44 200 PHE A C 1
ATOM 1511 O O . PHE A 1 200 ? -15.547 -20.828 -1.108 1 95.44 200 PHE A O 1
ATOM 1518 N N . GLY A 1 201 ? -15.477 -22.031 -2.939 1 94.38 201 GLY A N 1
ATOM 1519 C CA . GLY A 1 201 ? -15.648 -20.891 -3.814 1 94.38 201 GLY A CA 1
ATOM 1520 C C . GLY A 1 201 ? -16.953 -20.156 -3.588 1 94.38 201 GLY A C 1
ATOM 1521 O O . GLY A 1 201 ? -16.984 -18.922 -3.529 1 94.38 201 GLY A O 1
ATOM 1522 N N . LEU A 1 202 ? -17.969 -20.891 -3.393 1 93.94 202 LEU A N 1
ATOM 1523 C CA . LEU A 1 202 ? -19.281 -20.312 -3.145 1 93.94 202 LEU A CA 1
ATOM 1524 C C . LEU A 1 202 ? -19.328 -19.609 -1.788 1 93.94 202 LEU A C 1
ATOM 1526 O O . LEU A 1 202 ? -19.906 -18.531 -1.654 1 93.94 202 LEU A O 1
ATOM 1530 N N . PHE A 1 203 ? -18.703 -20.266 -0.845 1 95.56 203 PHE A N 1
ATOM 1531 C CA . PHE A 1 203 ? -18.656 -19.672 0.486 1 95.56 203 PHE A CA 1
ATOM 1532 C C . PHE A 1 203 ? -17.859 -18.359 0.469 1 95.56 203 PHE A C 1
ATOM 1534 O O . PHE A 1 203 ? -18.219 -17.406 1.16 1 95.56 203 PHE A O 1
ATOM 1541 N N . LEU A 1 204 ? -16.828 -18.359 -0.339 1 95.19 204 LEU A N 1
ATOM 1542 C CA . LEU A 1 204 ? -15.992 -17.172 -0.459 1 95.19 204 LEU A CA 1
ATOM 1543 C C . LEU A 1 204 ? -16.797 -16 -1.034 1 95.19 204 LEU A C 1
ATOM 1545 O O . LEU A 1 204 ? -16.719 -14.883 -0.529 1 95.19 204 LEU A O 1
ATOM 1549 N N . GLU A 1 205 ? -17.531 -16.25 -2.021 1 94.06 205 GLU A N 1
ATOM 1550 C CA . GLU A 1 205 ? -18.344 -15.227 -2.652 1 94.06 205 GLU A CA 1
ATOM 1551 C C . GLU A 1 205 ? -19.422 -14.719 -1.698 1 94.06 205 GLU A C 1
ATOM 1553 O O . GLU A 1 205 ? -19.703 -13.516 -1.641 1 94.06 205 GLU A O 1
ATOM 1558 N N . SER A 1 206 ? -20.016 -15.617 -0.958 1 94.75 206 SER A N 1
ATOM 1559 C CA . SER A 1 206 ? -21.078 -15.258 -0.017 1 94.75 206 SER A CA 1
ATOM 1560 C C . SER A 1 206 ? -20.547 -14.359 1.096 1 94.75 206 SER A C 1
ATOM 1562 O O . SER A 1 206 ? -21.172 -13.359 1.451 1 94.75 206 SER A O 1
ATOM 1564 N N . VAL A 1 207 ? -19.391 -14.75 1.571 1 94.56 207 VAL A N 1
ATOM 1565 C CA . VAL A 1 207 ? -18.766 -13.96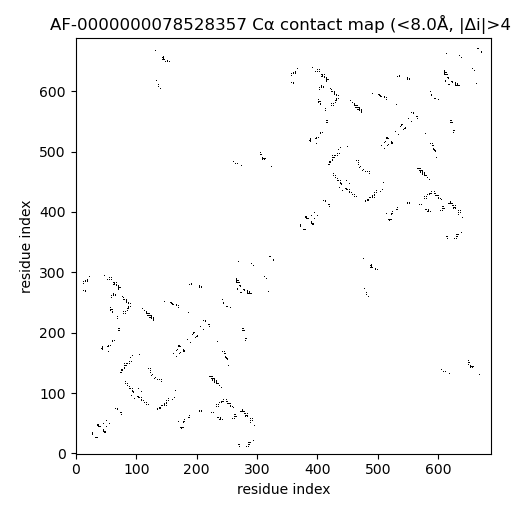9 2.635 1 94.56 207 VAL A CA 1
ATOM 1566 C C . VAL A 1 207 ? -18.406 -12.578 2.111 1 94.56 207 VAL A C 1
ATOM 1568 O O . VAL A 1 207 ? -18.547 -11.586 2.826 1 94.56 207 VAL A O 1
ATOM 1571 N N . GLY A 1 208 ? -17.922 -12.547 0.919 1 92.81 208 GLY A N 1
ATOM 1572 C CA . GLY A 1 208 ? -17.562 -11.273 0.307 1 92.81 208 GLY A CA 1
ATOM 1573 C C . GLY A 1 208 ? -18.766 -10.359 0.108 1 92.81 208 GLY A C 1
ATOM 1574 O O . GLY A 1 208 ? -18.641 -9.133 0.224 1 92.81 208 GLY A O 1
ATOM 1575 N N . CYS A 1 209 ? -19.875 -10.898 -0.107 1 89.88 209 CYS A N 1
ATOM 1576 C CA . CYS A 1 209 ? -21.094 -10.109 -0.333 1 89.88 209 CYS A CA 1
ATOM 1577 C C . CYS A 1 209 ? -21.641 -9.57 0.981 1 89.88 209 CYS A C 1
ATOM 1579 O O . CYS A 1 209 ? -21.984 -8.398 1.077 1 89.88 209 CYS A O 1
ATOM 1581 N N . ASN A 1 210 ? -21.75 -10.516 1.922 1 90.94 210 ASN A N 1
ATOM 1582 C CA . ASN A 1 210 ? -22.281 -10.133 3.225 1 90.94 210 ASN A CA 1
ATOM 1583 C C . ASN A 1 210 ? -21.797 -11.07 4.328 1 90.94 210 ASN A C 1
ATOM 1585 O O . ASN A 1 210 ? -22.438 -12.086 4.617 1 90.94 210 ASN A O 1
ATOM 1589 N N . PRO A 1 211 ? -20.781 -10.586 4.961 1 90.94 211 PRO A N 1
ATOM 1590 C CA . PRO A 1 211 ? -20.234 -11.461 5.996 1 90.94 211 PRO A CA 1
ATOM 1591 C C . PRO A 1 211 ? -21.219 -11.734 7.125 1 90.94 211 PRO A C 1
ATOM 1593 O O . PRO A 1 211 ? -21.25 -12.836 7.68 1 90.94 211 PRO A O 1
ATOM 1596 N N . THR A 1 212 ? -22.031 -10.805 7.492 1 89.56 212 THR A N 1
ATOM 1597 C CA . THR A 1 212 ? -23.016 -10.961 8.57 1 89.56 212 THR A CA 1
ATOM 1598 C C . THR A 1 212 ? -24.078 -11.984 8.18 1 89.56 212 THR A C 1
ATOM 1600 O O . THR A 1 212 ? -24.391 -12.883 8.961 1 89.56 212 THR A O 1
ATOM 1603 N N . ALA A 1 213 ? -24.578 -11.781 7.043 1 91.12 213 ALA A N 1
ATOM 1604 C CA . ALA A 1 213 ? -25.594 -12.727 6.562 1 91.12 213 ALA A CA 1
ATOM 1605 C C . ALA A 1 213 ? -25.016 -14.133 6.445 1 91.12 213 ALA A C 1
ATOM 1607 O O . ALA A 1 213 ? -25.688 -15.117 6.742 1 91.12 213 ALA A O 1
ATOM 1608 N N . SER A 1 214 ? -23.766 -14.219 6.043 1 93.94 214 SER A N 1
ATOM 1609 C CA . SER A 1 214 ? -23.109 -15.508 5.883 1 93.94 214 SER A CA 1
ATOM 1610 C C . SER A 1 214 ? -22.953 -16.219 7.219 1 93.94 214 SER A C 1
ATOM 1612 O O . SER A 1 214 ? -23.125 -17.438 7.297 1 93.94 214 SER A O 1
ATOM 1614 N N . LYS A 1 215 ? -22.719 -15.477 8.234 1 92.69 215 LYS A N 1
ATOM 1615 C CA . LYS A 1 215 ? -22.625 -16.062 9.57 1 92.69 215 LYS A CA 1
ATOM 1616 C C . LYS A 1 215 ? -23.953 -16.656 10.016 1 92.69 215 LYS A C 1
ATOM 1618 O O . LYS A 1 215 ? -23.984 -17.734 10.617 1 92.69 215 LYS A O 1
ATOM 1623 N N . TYR A 1 216 ? -24.969 -16.031 9.703 1 92.44 216 TYR A N 1
ATOM 1624 C CA . TYR A 1 216 ? -26.297 -16.453 10.148 1 92.44 216 TYR A CA 1
ATOM 1625 C C . TYR A 1 216 ? -26.75 -17.688 9.391 1 92.44 216 TYR A C 1
ATOM 1627 O O . TYR A 1 216 ? -27.594 -18.438 9.875 1 92.44 216 TYR A O 1
ATOM 1635 N N . VAL A 1 217 ? -26.219 -17.953 8.281 1 93.75 217 VAL A N 1
ATOM 1636 C CA . VAL A 1 217 ? -26.625 -19.125 7.52 1 93.75 217 VAL A CA 1
ATOM 1637 C C . VAL A 1 217 ? -25.672 -20.281 7.809 1 93.75 217 VAL A C 1
ATOM 1639 O O . VAL A 1 217 ? -25.719 -21.328 7.148 1 93.75 217 VAL A O 1
ATOM 1642 N N . GLY A 1 218 ? -24.672 -20.094 8.727 1 93.25 218 GLY A N 1
ATOM 1643 C CA . GLY A 1 218 ? -23.891 -21.203 9.242 1 93.25 218 GLY A CA 1
ATOM 1644 C C . GLY A 1 218 ? -22.469 -21.234 8.711 1 93.25 218 GLY A C 1
ATOM 1645 O O . GLY A 1 218 ? -21.703 -22.141 9.023 1 93.25 218 GLY A O 1
ATOM 1646 N N . ILE A 1 219 ? -22.109 -20.375 7.914 1 95 219 ILE A N 1
ATOM 1647 C CA . ILE A 1 219 ? -20.75 -20.328 7.402 1 95 219 ILE A CA 1
ATOM 1648 C C . ILE A 1 219 ? -19.797 -19.828 8.492 1 95 219 ILE A C 1
ATOM 1650 O O . ILE A 1 219 ? -20.094 -18.828 9.148 1 95 219 ILE A O 1
ATOM 1654 N N . LYS A 1 220 ? -18.719 -20.609 8.672 1 96.88 220 LYS A N 1
ATOM 1655 C CA . LYS A 1 220 ? -17.719 -20.156 9.641 1 96.88 220 LYS A CA 1
ATOM 1656 C C . LYS A 1 220 ? -16.766 -19.141 9.016 1 96.88 220 LYS A C 1
ATOM 1658 O O . LYS A 1 220 ? -15.641 -19.484 8.656 1 96.88 220 LYS A O 1
ATOM 1663 N N . VAL A 1 221 ? -17.141 -18 9.062 1 96.62 221 VAL A N 1
ATOM 1664 C CA . VAL A 1 221 ? -16.453 -16.906 8.383 1 96.62 221 VAL A CA 1
ATOM 1665 C C . VAL A 1 221 ? -15.031 -16.781 8.93 1 96.62 221 VAL A C 1
ATOM 1667 O O . VAL A 1 221 ? -14.07 -16.625 8.172 1 96.62 221 VAL A O 1
ATOM 1670 N N . ASP A 1 222 ? -14.844 -16.922 10.227 1 96.5 222 ASP A N 1
ATOM 1671 C CA . ASP A 1 222 ? -13.531 -16.75 10.852 1 96.5 222 ASP A CA 1
ATOM 1672 C C . ASP A 1 222 ? -12.562 -17.828 10.359 1 96.5 222 ASP A C 1
ATOM 1674 O O . ASP A 1 222 ? -11.391 -17.531 10.086 1 96.5 222 ASP A O 1
ATOM 1678 N N . ARG A 1 223 ? -13.039 -18.984 10.242 1 97.12 223 ARG A N 1
ATOM 1679 C CA . ARG A 1 223 ? -12.188 -20.062 9.766 1 97.12 223 ARG A CA 1
ATOM 1680 C C . ARG A 1 223 ? -11.812 -19.875 8.305 1 97.12 223 ARG A C 1
ATOM 1682 O O . ARG A 1 223 ? -10.703 -20.203 7.891 1 97.12 223 ARG A O 1
ATOM 1689 N N . MET A 1 224 ? -12.711 -19.422 7.617 1 96.94 224 MET A N 1
ATOM 1690 C CA . MET A 1 224 ? -12.453 -19.172 6.199 1 96.94 224 MET A CA 1
ATOM 1691 C C . MET A 1 224 ? -11.398 -18.094 6.016 1 96.94 224 MET A C 1
ATOM 1693 O O . MET A 1 224 ? -10.492 -18.234 5.191 1 96.94 224 MET A O 1
ATOM 1697 N N . LEU A 1 225 ? -11.57 -17 6.754 1 97.44 225 LEU A N 1
ATOM 1698 C CA . LEU A 1 225 ? -10.594 -15.922 6.691 1 97.44 225 LEU A CA 1
ATOM 1699 C C . LEU A 1 225 ? -9.211 -16.422 7.105 1 97.44 225 LEU A C 1
ATOM 1701 O O . LEU A 1 225 ? -8.211 -16.094 6.453 1 97.44 225 LEU A O 1
ATOM 1705 N N . LEU A 1 226 ? -9.195 -17.188 8.133 1 98.19 226 LEU A N 1
ATOM 1706 C CA . LEU A 1 226 ? -7.93 -17.75 8.57 1 98.19 226 LEU A CA 1
ATOM 1707 C C . LEU A 1 226 ? -7.305 -18.609 7.473 1 98.19 226 LEU A C 1
ATOM 1709 O O . LEU A 1 226 ? -6.098 -18.531 7.23 1 98.19 226 LEU A O 1
ATOM 1713 N N . ALA A 1 227 ? -8.094 -19.359 6.84 1 98 227 ALA A N 1
ATOM 1714 C CA . ALA A 1 227 ? -7.613 -20.281 5.801 1 98 227 ALA A CA 1
ATOM 1715 C C . ALA A 1 227 ? -7.047 -19.5 4.613 1 98 227 ALA A C 1
ATOM 1717 O O . ALA A 1 227 ? -5.977 -19.844 4.098 1 98 227 ALA A O 1
ATOM 1718 N N . ILE A 1 228 ? -7.719 -18.453 4.215 1 97.94 228 ILE A N 1
ATOM 1719 C CA . ILE A 1 228 ? -7.309 -17.781 2.99 1 97.94 228 ILE A CA 1
ATOM 1720 C C . ILE A 1 228 ? -6.047 -16.969 3.252 1 97.94 228 ILE A C 1
ATOM 1722 O O . ILE A 1 228 ? -5.168 -16.875 2.391 1 97.94 228 ILE A O 1
ATOM 1726 N N . TYR A 1 229 ? -5.926 -16.328 4.402 1 98.69 229 TYR A N 1
ATOM 1727 C CA . TYR A 1 229 ? -4.695 -15.617 4.727 1 98.69 229 TYR A CA 1
ATOM 1728 C C . TYR A 1 229 ? -3.529 -16.578 4.902 1 98.69 229 TYR A C 1
ATOM 1730 O O . TYR A 1 229 ? -2.396 -16.266 4.527 1 98.69 229 TYR A O 1
ATOM 1738 N N . THR A 1 230 ? -3.812 -17.75 5.469 1 98.69 230 THR A N 1
ATOM 1739 C CA . THR A 1 230 ? -2.787 -18.781 5.625 1 98.69 230 THR A CA 1
ATOM 1740 C C . THR A 1 230 ? -2.271 -19.234 4.266 1 98.69 230 THR A C 1
ATOM 1742 O O . THR A 1 230 ? -1.06 -19.297 4.043 1 98.69 230 THR A O 1
ATOM 1745 N N . LEU A 1 231 ? -3.17 -19.5 3.402 1 98.31 231 LEU A N 1
ATOM 1746 C CA . LEU A 1 231 ? -2.803 -19.938 2.062 1 98.31 231 LEU A CA 1
ATOM 1747 C C . LEU A 1 231 ? -2.041 -18.859 1.317 1 98.31 231 LEU A C 1
ATOM 1749 O O . LEU A 1 231 ? -1.052 -19.141 0.637 1 98.31 231 LEU A O 1
ATOM 1753 N N . SER A 1 232 ? -2.521 -17.641 1.425 1 98.38 232 SER A N 1
ATOM 1754 C CA . SER A 1 232 ? -1.847 -16.516 0.785 1 98.38 232 SER A CA 1
ATOM 1755 C C . SER A 1 232 ? -0.42 -16.359 1.301 1 98.38 232 SER A C 1
ATOM 1757 O O . SER A 1 232 ? 0.493 -16.047 0.533 1 98.38 232 SER A O 1
ATOM 1759 N N . GLY A 1 233 ? -0.244 -16.547 2.594 1 98.69 233 GLY A N 1
ATOM 1760 C CA . GLY A 1 233 ? 1.09 -16.5 3.172 1 98.69 233 GLY A CA 1
ATOM 1761 C C . GLY A 1 233 ? 2.02 -17.562 2.631 1 98.69 233 GLY A C 1
ATOM 1762 O O . GLY A 1 233 ? 3.184 -17.297 2.336 1 98.69 233 GLY A O 1
ATOM 1763 N N . ALA A 1 234 ? 1.517 -18.75 2.482 1 98.75 234 ALA A N 1
ATOM 1764 C CA . ALA A 1 234 ? 2.303 -19.844 1.91 1 98.75 234 ALA A CA 1
ATOM 1765 C C . ALA A 1 234 ? 2.699 -19.531 0.469 1 98.75 234 ALA A C 1
ATOM 1767 O O . ALA A 1 234 ? 3.844 -19.766 0.071 1 98.75 234 ALA A O 1
ATOM 1768 N N . PHE A 1 235 ? 1.745 -19.031 -0.302 1 98.75 235 PHE A N 1
ATOM 1769 C CA . PHE A 1 235 ? 2.016 -18.656 -1.686 1 98.75 235 PHE A CA 1
ATOM 1770 C C . PHE A 1 235 ? 3.068 -17.562 -1.756 1 98.75 235 PHE A C 1
ATOM 1772 O O . PHE A 1 235 ? 3.957 -17.594 -2.609 1 98.75 235 PHE A O 1
ATOM 1779 N N . ALA A 1 236 ? 2.951 -16.609 -0.853 1 98.75 236 ALA A N 1
ATOM 1780 C CA . ALA A 1 236 ? 3.924 -15.516 -0.821 1 98.75 236 ALA A CA 1
ATOM 1781 C C . ALA A 1 236 ? 5.324 -16.031 -0.519 1 98.75 236 ALA A C 1
ATOM 1783 O O . ALA A 1 236 ? 6.312 -15.539 -1.064 1 98.75 236 ALA A O 1
ATOM 1784 N N . ALA A 1 237 ? 5.379 -17.016 0.322 1 98.75 237 ALA A N 1
ATOM 1785 C CA . ALA A 1 237 ? 6.672 -17.609 0.639 1 98.75 237 ALA A CA 1
ATOM 1786 C C . ALA A 1 237 ? 7.285 -18.266 -0.593 1 98.75 237 ALA A C 1
ATOM 1788 O O . ALA A 1 237 ? 8.492 -18.172 -0.824 1 98.75 237 ALA A O 1
ATOM 1789 N N . VAL A 1 238 ? 6.496 -18.969 -1.352 1 98.69 238 VAL A N 1
ATOM 1790 C CA . VAL A 1 238 ? 6.973 -19.625 -2.568 1 98.69 238 VAL A CA 1
ATOM 1791 C C . VAL A 1 238 ? 7.469 -18.562 -3.557 1 98.69 238 VAL A C 1
ATOM 1793 O O . VAL A 1 238 ? 8.516 -18.734 -4.188 1 98.69 238 VAL A O 1
ATOM 1796 N N . ALA A 1 239 ? 6.707 -17.484 -3.678 1 98.56 239 ALA A N 1
ATOM 1797 C CA . ALA A 1 239 ? 7.145 -16.375 -4.531 1 98.56 239 ALA A CA 1
ATOM 1798 C C . ALA A 1 239 ? 8.484 -15.828 -4.066 1 98.56 239 ALA A C 1
ATOM 1800 O O . ALA A 1 239 ? 9.328 -15.445 -4.887 1 98.56 239 ALA A O 1
ATOM 1801 N N . GLY A 1 240 ? 8.672 -15.797 -2.76 1 98.25 240 GLY A N 1
ATOM 1802 C CA . GLY A 1 240 ? 9.938 -15.344 -2.213 1 98.25 240 GLY A CA 1
ATOM 1803 C C . GLY A 1 240 ? 11.102 -16.266 -2.559 1 98.25 240 GLY A C 1
ATOM 1804 O O . GLY A 1 240 ? 12.211 -15.797 -2.801 1 98.25 240 GLY A O 1
ATOM 1805 N N . LEU A 1 241 ? 10.797 -17.547 -2.553 1 98.19 241 LEU A N 1
ATOM 1806 C CA . LEU A 1 241 ? 11.812 -18.531 -2.943 1 98.19 241 LEU A CA 1
ATOM 1807 C C . LEU A 1 241 ? 12.219 -18.328 -4.398 1 98.19 241 LEU A C 1
ATOM 1809 O O . LEU A 1 241 ? 13.406 -18.359 -4.723 1 98.19 241 LEU A O 1
ATOM 1813 N N . ILE A 1 242 ? 11.258 -18.078 -5.246 1 97.94 242 ILE A N 1
ATOM 1814 C CA . ILE A 1 242 ? 11.539 -17.859 -6.66 1 97.94 242 ILE A CA 1
ATOM 1815 C C . ILE A 1 242 ? 12.375 -16.578 -6.828 1 97.94 242 ILE A C 1
ATOM 1817 O O . ILE A 1 242 ? 13.359 -16.578 -7.57 1 97.94 242 ILE A O 1
ATOM 1821 N N . GLU A 1 243 ? 12 -15.555 -6.109 1 96.56 243 GLU A N 1
ATOM 1822 C CA . GLU A 1 243 ? 12.703 -14.273 -6.191 1 96.56 243 GLU A CA 1
ATOM 1823 C C . GLU A 1 243 ? 14.148 -14.398 -5.719 1 96.56 243 GLU A C 1
ATOM 1825 O O . GLU A 1 243 ? 15.07 -13.914 -6.379 1 96.56 243 GLU A O 1
ATOM 1830 N N . SER A 1 244 ? 14.336 -15.016 -4.594 1 96.94 244 SER A N 1
ATOM 1831 C CA . SER A 1 244 ? 15.68 -15.148 -4.031 1 96.94 244 SER A CA 1
ATOM 1832 C C . SER A 1 244 ? 16.547 -16.062 -4.887 1 96.94 244 SER A C 1
ATOM 1834 O O . SER A 1 244 ? 17.75 -15.828 -5.031 1 96.94 244 SER A O 1
ATOM 1836 N N . ALA A 1 245 ? 15.984 -17.125 -5.445 1 96.5 245 ALA A N 1
ATOM 1837 C CA . ALA A 1 245 ? 16.719 -18 -6.352 1 96.5 245 ALA A CA 1
ATOM 1838 C C . ALA A 1 245 ? 17.172 -17.234 -7.602 1 96.5 245 ALA A C 1
ATOM 1840 O O . ALA A 1 245 ? 18.281 -17.438 -8.102 1 96.5 245 ALA A O 1
ATOM 1841 N N . GLY A 1 246 ? 16.375 -16.359 -8.039 1 94.19 246 GLY A N 1
ATOM 1842 C CA . GLY A 1 246 ? 16.672 -15.594 -9.242 1 94.19 246 GLY A CA 1
ATOM 1843 C C . GLY A 1 246 ? 17.859 -14.656 -9.07 1 94.19 246 GLY A C 1
ATOM 1844 O O . GLY A 1 246 ? 18.672 -14.523 -9.977 1 94.19 246 GLY A O 1
ATOM 1845 N N . ILE A 1 247 ? 17.906 -14.078 -7.957 1 92.06 247 ILE A N 1
ATOM 1846 C CA . ILE A 1 247 ? 18.984 -13.125 -7.746 1 92.06 247 ILE A CA 1
ATOM 1847 C C . ILE A 1 247 ? 20.141 -13.805 -7.016 1 92.06 247 ILE A C 1
ATOM 1849 O O . ILE A 1 247 ? 21.094 -13.148 -6.594 1 92.06 247 ILE A O 1
ATOM 1853 N N . LYS A 1 248 ? 20.031 -15.062 -6.812 1 93.81 248 LYS A N 1
ATOM 1854 C CA . LYS A 1 248 ? 21.031 -15.883 -6.152 1 93.81 248 LYS A CA 1
ATOM 1855 C C . LYS A 1 248 ? 21.406 -15.312 -4.785 1 93.81 248 LYS A C 1
ATOM 1857 O O . LYS A 1 248 ? 22.594 -15.195 -4.449 1 93.81 248 LYS A O 1
ATOM 1862 N N . GLY A 1 249 ? 20.312 -14.875 -4.133 1 93.88 249 GLY A N 1
ATOM 1863 C CA . GLY A 1 249 ? 20.531 -14.312 -2.811 1 93.88 249 GLY A CA 1
ATOM 1864 C C . GLY A 1 249 ? 19.281 -13.672 -2.227 1 93.88 249 GLY A C 1
ATOM 1865 O O . GLY A 1 249 ? 18.219 -13.672 -2.859 1 93.88 249 GLY A O 1
ATOM 1866 N N . ALA A 1 250 ? 19.469 -13.266 -0.998 1 93.06 250 ALA A N 1
ATOM 1867 C CA . ALA A 1 250 ? 18.375 -12.609 -0.298 1 93.06 250 ALA A CA 1
ATOM 1868 C C . ALA A 1 250 ? 18.656 -11.125 -0.1 1 93.06 250 ALA A C 1
ATOM 1870 O O . ALA A 1 250 ? 19.578 -10.75 0.625 1 93.06 250 ALA A O 1
ATOM 1871 N N . ASP A 1 251 ? 17.938 -10.297 -0.831 1 92.38 251 ASP A N 1
ATOM 1872 C CA . ASP A 1 251 ? 17.938 -8.852 -0.632 1 92.38 251 ASP A CA 1
ATOM 1873 C C . ASP A 1 251 ? 16.703 -8.398 0.14 1 92.38 251 ASP A C 1
ATOM 1875 O O . ASP A 1 251 ? 15.711 -7.98 -0.458 1 92.38 251 ASP A O 1
ATOM 1879 N N . CYS A 1 252 ? 16.828 -8.359 1.393 1 88.81 252 CYS A N 1
ATOM 1880 C CA . CYS A 1 252 ? 15.68 -8.172 2.266 1 88.81 252 CYS A CA 1
ATOM 1881 C C . CYS A 1 252 ? 15.156 -6.742 2.182 1 88.81 252 CYS A C 1
ATOM 1883 O O . CYS A 1 252 ? 14.031 -6.465 2.594 1 88.81 252 CYS A O 1
ATOM 1885 N N . ASN A 1 253 ? 15.953 -5.809 1.716 1 82.69 253 ASN A N 1
ATOM 1886 C CA . ASN A 1 253 ? 15.523 -4.418 1.604 1 82.69 253 ASN A CA 1
ATOM 1887 C C . ASN A 1 253 ? 14.672 -4.195 0.361 1 82.69 253 ASN A C 1
ATOM 1889 O O . ASN A 1 253 ? 13.797 -3.33 0.354 1 82.69 253 ASN A O 1
ATOM 1893 N N . ASN A 1 254 ? 14.844 -5.074 -0.62 1 87.12 254 ASN A N 1
ATOM 1894 C CA . ASN A 1 254 ? 14.195 -4.797 -1.896 1 87.12 254 ASN A CA 1
ATOM 1895 C C . ASN A 1 254 ? 13.32 -5.969 -2.346 1 87.12 254 ASN A C 1
ATOM 1897 O O . ASN A 1 254 ? 12.516 -5.828 -3.266 1 87.12 254 ASN A O 1
ATOM 1901 N N . ALA A 1 255 ? 13.469 -7.059 -1.681 1 90.12 255 ALA A N 1
ATOM 1902 C CA . ALA A 1 255 ? 12.719 -8.234 -2.109 1 90.12 255 ALA A CA 1
ATOM 1903 C C . ALA A 1 255 ? 11.219 -7.984 -2.025 1 90.12 255 ALA A C 1
ATOM 1905 O O . ALA A 1 255 ? 10.688 -7.688 -0.951 1 90.12 255 ALA A O 1
ATOM 1906 N N . GLY A 1 256 ? 10.547 -8.07 -3.15 1 91.06 256 GLY A N 1
ATOM 1907 C CA . GLY A 1 256 ? 9.102 -7.969 -3.186 1 91.06 256 GLY A CA 1
ATOM 1908 C C . GLY A 1 256 ? 8.594 -6.57 -2.887 1 91.06 256 GLY A C 1
ATOM 1909 O O . GLY A 1 256 ? 7.426 -6.391 -2.533 1 91.06 256 GLY A O 1
ATOM 1910 N N . LEU A 1 257 ? 9.461 -5.594 -2.926 1 86.75 257 LEU A N 1
ATOM 1911 C CA . LEU A 1 257 ? 9.039 -4.227 -2.646 1 86.75 257 LEU A CA 1
ATOM 1912 C C . LEU A 1 257 ? 8.031 -3.744 -3.686 1 86.75 257 LEU A C 1
ATOM 1914 O O . LEU A 1 257 ? 8.328 -3.711 -4.879 1 86.75 257 LEU A O 1
ATOM 1918 N N . GLY A 1 258 ? 6.828 -3.434 -3.211 1 86.88 258 GLY A N 1
ATOM 1919 C CA . GLY A 1 258 ? 5.82 -2.879 -4.102 1 86.88 258 GLY A CA 1
ATOM 1920 C C . GLY A 1 258 ? 5.027 -3.938 -4.844 1 86.88 258 GLY A C 1
ATOM 1921 O O . GLY A 1 258 ? 4.043 -3.627 -5.52 1 86.88 258 GLY A O 1
ATOM 1922 N N . ILE A 1 259 ? 5.43 -5.203 -4.664 1 93.25 259 ILE A N 1
ATOM 1923 C CA . ILE A 1 259 ? 4.801 -6.273 -5.434 1 93.25 259 ILE A CA 1
ATOM 1924 C C . ILE A 1 259 ? 3.354 -6.449 -4.977 1 93.25 259 ILE A C 1
ATOM 1926 O O . ILE A 1 259 ? 2.52 -6.965 -5.723 1 93.25 259 ILE A O 1
ATOM 1930 N N . GLU A 1 260 ? 3.064 -6.117 -3.717 1 93.75 260 GLU A N 1
ATOM 1931 C CA . GLU A 1 260 ? 1.696 -6.195 -3.215 1 93.75 260 GLU A CA 1
ATOM 1932 C C . GLU A 1 260 ? 0.763 -5.289 -4.012 1 93.75 260 GLU A C 1
ATOM 1934 O O . GLU A 1 260 ? -0.393 -5.641 -4.258 1 93.75 260 GLU A O 1
ATOM 1939 N N . MET A 1 261 ? 1.275 -4.129 -4.418 1 90.38 261 MET A N 1
ATOM 1940 C CA . MET A 1 261 ? 0.471 -3.225 -5.23 1 90.38 261 MET A CA 1
ATOM 1941 C C . MET A 1 261 ? 0.237 -3.805 -6.621 1 90.38 261 MET A C 1
ATOM 1943 O O . MET A 1 261 ? -0.864 -3.701 -7.164 1 90.38 261 MET A O 1
ATOM 1947 N N . ASP A 1 262 ? 1.266 -4.426 -7.16 1 92.69 262 ASP A N 1
ATOM 1948 C CA . ASP A 1 262 ? 1.128 -5.074 -8.461 1 92.69 262 ASP A CA 1
ATOM 1949 C C . ASP A 1 262 ? 0.133 -6.23 -8.398 1 92.69 262 ASP A C 1
ATOM 1951 O O . ASP A 1 262 ? -0.624 -6.457 -9.344 1 92.69 262 ASP A O 1
ATOM 1955 N N . ALA A 1 263 ? 0.243 -6.93 -7.316 1 96.12 263 ALA A N 1
ATOM 1956 C CA . ALA A 1 263 ? -0.674 -8.055 -7.152 1 96.12 263 ALA A CA 1
ATOM 1957 C C . ALA A 1 263 ? -2.121 -7.578 -7.074 1 96.12 263 ALA A C 1
ATOM 1959 O O . ALA A 1 263 ? -3.01 -8.164 -7.695 1 96.12 263 ALA A O 1
ATOM 1960 N N . ILE A 1 264 ? -2.367 -6.562 -6.316 1 93.38 264 ILE A N 1
ATOM 1961 C CA . ILE A 1 264 ? -3.711 -6.004 -6.207 1 93.38 264 ILE A CA 1
ATOM 1962 C C . ILE A 1 264 ? -4.18 -5.508 -7.57 1 93.38 264 ILE A C 1
ATOM 1964 O O . ILE A 1 264 ? -5.312 -5.766 -7.977 1 93.38 264 ILE A O 1
ATOM 1968 N N . LEU A 1 265 ? -3.268 -4.84 -8.234 1 90.88 265 LEU A N 1
ATOM 1969 C CA . LEU A 1 265 ? -3.584 -4.336 -9.562 1 90.88 265 LEU A CA 1
ATOM 1970 C C . LEU A 1 265 ? -3.928 -5.477 -10.516 1 90.88 265 LEU A C 1
ATOM 1972 O O . LEU A 1 265 ? -4.859 -5.367 -11.312 1 90.88 265 LEU A O 1
ATOM 1976 N N . ALA A 1 266 ? -3.152 -6.52 -10.445 1 94.5 266 ALA A N 1
ATOM 1977 C CA . ALA A 1 266 ? -3.395 -7.691 -11.281 1 94.5 266 ALA A CA 1
ATOM 1978 C C . ALA A 1 266 ? -4.789 -8.258 -11.039 1 94.5 266 ALA A C 1
ATOM 1980 O O . ALA A 1 266 ? -5.492 -8.617 -11.992 1 94.5 266 ALA A O 1
ATOM 1981 N N . VAL A 1 267 ? -5.16 -8.375 -9.812 1 94.75 267 VAL A N 1
ATOM 1982 C CA . VAL A 1 267 ? -6.473 -8.906 -9.461 1 94.75 267 VAL A CA 1
ATOM 1983 C C . VAL A 1 267 ? -7.562 -7.965 -9.969 1 94.75 267 VAL A C 1
ATOM 1985 O O . VAL A 1 267 ? -8.594 -8.414 -10.477 1 94.75 267 VAL A O 1
ATOM 1988 N N . ALA A 1 268 ? -7.332 -6.688 -9.852 1 90.44 268 ALA A N 1
ATOM 1989 C CA . ALA A 1 268 ? -8.297 -5.699 -10.312 1 90.44 268 ALA A CA 1
ATOM 1990 C C . ALA A 1 268 ? -8.484 -5.785 -11.828 1 90.44 268 ALA A C 1
ATOM 1992 O O . ALA A 1 268 ? -9.609 -5.75 -12.328 1 90.44 268 ALA A O 1
ATOM 1993 N N . ILE A 1 269 ? -7.414 -5.875 -12.484 1 89.06 269 ILE A N 1
ATOM 1994 C CA . ILE A 1 269 ? -7.453 -5.996 -13.938 1 89.06 269 ILE A CA 1
ATOM 1995 C C . ILE A 1 269 ? -8.172 -7.285 -14.32 1 89.06 269 ILE A C 1
ATOM 1997 O O . ILE A 1 269 ? -8.883 -7.328 -15.328 1 89.06 269 ILE A O 1
ATOM 2001 N N . GLY A 1 270 ? -7.984 -8.312 -13.516 1 90.06 270 GLY A N 1
ATOM 2002 C CA . GLY A 1 270 ? -8.648 -9.586 -13.75 1 90.06 270 GLY A CA 1
ATOM 2003 C C . GLY A 1 270 ? -10.156 -9.516 -13.578 1 90.06 270 GLY A C 1
ATOM 2004 O O . GLY A 1 270 ? -10.875 -10.445 -13.938 1 90.06 270 GLY A O 1
ATOM 2005 N N . GLY A 1 271 ? -10.68 -8.461 -12.984 1 83.75 271 GLY A N 1
ATOM 2006 C CA . GLY A 1 271 ? -12.117 -8.266 -12.922 1 83.75 271 GLY A CA 1
ATOM 2007 C C . GLY A 1 271 ? -12.711 -8.633 -11.57 1 83.75 271 GLY A C 1
ATOM 2008 O O . GLY A 1 271 ? -13.93 -8.648 -11.406 1 83.75 271 GLY A O 1
ATOM 2009 N N . THR A 1 272 ? -11.859 -9.039 -10.664 1 84.44 272 THR A N 1
ATOM 2010 C CA . THR A 1 272 ? -12.344 -9.336 -9.32 1 84.44 272 THR A CA 1
ATOM 2011 C C . THR A 1 272 ? -12.812 -8.055 -8.625 1 84.44 272 THR A C 1
ATOM 2013 O O . THR A 1 272 ? -12.18 -7.012 -8.742 1 84.44 272 THR A O 1
ATOM 2016 N N . ASN A 1 273 ? -14.008 -8.195 -8.008 1 82.25 273 ASN A N 1
ATOM 2017 C CA . ASN A 1 273 ? -14.469 -7.078 -7.195 1 82.25 273 ASN A CA 1
ATOM 2018 C C . ASN A 1 273 ? -13.648 -6.938 -5.918 1 82.25 273 ASN A C 1
ATOM 2020 O O . ASN A 1 273 ? -13.688 -7.812 -5.051 1 82.25 273 ASN A O 1
ATOM 2024 N N . LEU A 1 274 ? -13.055 -5.809 -5.758 1 83.31 274 LEU A N 1
ATOM 2025 C CA . LEU A 1 274 ? -12.109 -5.637 -4.656 1 83.31 274 LEU A CA 1
ATOM 2026 C C . LEU A 1 274 ? -12.844 -5.383 -3.346 1 83.31 274 LEU A C 1
ATOM 2028 O O . LEU A 1 274 ? -12.25 -5.473 -2.27 1 83.31 274 LEU A O 1
ATOM 2032 N N . MET A 1 275 ? -14.078 -5.062 -3.412 1 81.75 275 MET A N 1
ATOM 2033 C CA . MET A 1 275 ? -14.867 -4.805 -2.213 1 81.75 275 MET A CA 1
ATOM 2034 C C . MET A 1 275 ? -15.562 -6.078 -1.732 1 81.75 275 MET A C 1
ATOM 2036 O O . MET A 1 275 ? -16.25 -6.07 -0.711 1 81.75 275 MET A O 1
ATOM 2040 N N . GLY A 1 276 ? -15.391 -7.168 -2.465 1 86.12 276 GLY A N 1
ATOM 2041 C CA . GLY A 1 276 ? -15.984 -8.438 -2.086 1 86.12 276 GLY A CA 1
ATOM 2042 C C . GLY A 1 276 ? -17.016 -8.93 -3.08 1 86.12 276 GLY A C 1
ATOM 2043 O O . GLY A 1 276 ? -17.703 -8.133 -3.729 1 86.12 276 GLY A O 1
ATOM 2044 N N . GLY A 1 277 ? -17.094 -10.305 -3.158 1 89.44 277 GLY A N 1
ATOM 2045 C CA . GLY A 1 277 ? -18.109 -10.898 -4.02 1 89.44 277 GLY A CA 1
ATOM 2046 C C . GLY A 1 277 ? -17.531 -11.766 -5.121 1 89.44 277 GLY A C 1
ATOM 2047 O O . GLY A 1 277 ? -16.688 -12.633 -4.859 1 89.44 277 GLY A O 1
ATOM 2048 N N . ARG A 1 278 ? -17.875 -11.391 -6.332 1 89.88 278 ARG A N 1
ATOM 2049 C CA . ARG A 1 278 ? -17.5 -12.227 -7.465 1 89.88 278 ARG A CA 1
ATOM 2050 C C . ARG A 1 278 ? -16 -12.172 -7.711 1 89.88 278 ARG A C 1
ATOM 2052 O O . ARG A 1 278 ? -15.391 -11.102 -7.625 1 89.88 278 ARG A O 1
ATOM 2059 N N . PHE A 1 279 ? -15.43 -13.383 -7.961 1 93.5 279 PHE A N 1
ATOM 2060 C CA . PHE A 1 279 ? -13.992 -13.43 -8.203 1 93.5 279 PHE A CA 1
ATOM 2061 C C . PHE A 1 279 ? -13.664 -14.469 -9.266 1 93.5 279 PHE A C 1
ATOM 2063 O O . PHE A 1 279 ? -14.508 -15.297 -9.617 1 93.5 279 PHE A O 1
ATOM 2070 N N . SER A 1 280 ? -12.531 -14.352 -9.859 1 94.62 280 SER A N 1
ATOM 2071 C CA . SER A 1 280 ? -11.992 -15.312 -10.82 1 94.62 280 SER A CA 1
ATOM 2072 C C . SER A 1 280 ? -10.477 -15.43 -10.703 1 94.62 280 SER A C 1
ATOM 2074 O O . SER A 1 280 ? -9.75 -14.492 -11.047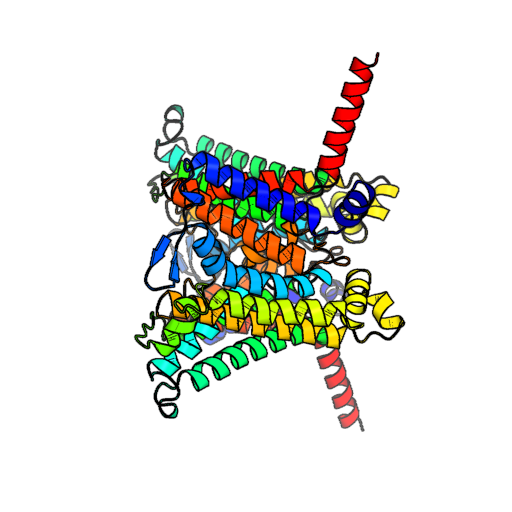 1 94.62 280 SER A O 1
ATOM 2076 N N . ILE A 1 281 ? -10.039 -16.609 -10.312 1 96.31 281 ILE A N 1
ATOM 2077 C CA . ILE A 1 281 ? -8.609 -16.828 -10.109 1 96.31 281 ILE A CA 1
ATOM 2078 C C . ILE A 1 281 ? -7.895 -16.828 -11.461 1 96.31 281 ILE A C 1
ATOM 2080 O O . ILE A 1 281 ? -6.895 -16.125 -11.633 1 96.31 281 ILE A O 1
ATOM 2084 N N . PRO A 1 282 ? -8.414 -17.484 -12.477 1 95.56 282 PRO A N 1
ATOM 2085 C CA . PRO A 1 282 ? -7.738 -17.453 -13.781 1 95.56 282 PRO A CA 1
ATOM 2086 C C . PRO A 1 282 ? -7.641 -16.047 -14.352 1 95.56 282 PRO A C 1
ATOM 2088 O O . PRO A 1 282 ? -6.617 -15.68 -14.938 1 95.56 282 PRO A O 1
ATOM 2091 N N . ALA A 1 283 ? -8.656 -15.273 -14.164 1 94.44 283 ALA A N 1
ATOM 2092 C CA . ALA A 1 283 ? -8.625 -13.898 -14.656 1 94.44 283 ALA A CA 1
ATOM 2093 C C . ALA A 1 283 ? -7.543 -13.086 -13.961 1 94.44 283 ALA A C 1
ATOM 2095 O O . ALA A 1 283 ? -6.875 -12.258 -14.586 1 94.44 283 ALA A O 1
ATOM 2096 N N . SER A 1 284 ? -7.398 -13.328 -12.688 1 96.12 284 SER A N 1
ATOM 2097 C CA . SER A 1 284 ? -6.363 -12.633 -11.93 1 96.12 284 SER A CA 1
ATOM 2098 C C . SER A 1 284 ? -4.969 -13.023 -12.406 1 96.12 284 SER A C 1
ATOM 2100 O O . SER A 1 284 ? -4.062 -12.188 -12.438 1 96.12 284 SER A O 1
ATOM 2102 N N . VAL A 1 285 ? -4.82 -14.258 -12.711 1 97.06 285 VAL A N 1
ATOM 2103 C CA . VAL A 1 285 ? -3.537 -14.734 -13.211 1 97.06 285 VAL A CA 1
ATOM 2104 C C . VAL A 1 285 ? -3.229 -14.078 -14.555 1 97.06 285 VAL A C 1
ATOM 2106 O O . VAL A 1 285 ? -2.092 -13.672 -14.812 1 97.06 285 VAL A O 1
ATOM 2109 N N . ILE A 1 286 ? -4.238 -13.961 -15.391 1 95.56 286 ILE A N 1
ATOM 2110 C CA . ILE A 1 286 ? -4.07 -13.25 -16.656 1 95.56 286 ILE A CA 1
ATOM 2111 C C . ILE A 1 286 ? -3.721 -11.789 -16.375 1 95.56 286 ILE A C 1
ATOM 2113 O O . ILE A 1 286 ? -2.889 -11.203 -17.078 1 95.56 286 ILE A O 1
ATOM 2117 N N . GLY A 1 287 ? -4.379 -11.242 -15.375 1 94.75 287 GLY A N 1
ATOM 2118 C CA . GLY A 1 287 ? -4.027 -9.898 -14.953 1 94.75 287 GLY A CA 1
ATOM 2119 C C . GLY A 1 287 ? -2.566 -9.75 -14.578 1 94.75 287 GLY A C 1
ATOM 2120 O O . GLY A 1 287 ? -1.929 -8.75 -14.922 1 94.75 287 GLY A O 1
ATOM 2121 N N . ALA A 1 288 ? -2.051 -10.727 -13.898 1 96.81 288 ALA A N 1
ATOM 2122 C CA . ALA A 1 288 ? -0.641 -10.719 -13.523 1 96.81 288 ALA A CA 1
ATOM 2123 C C . ALA A 1 288 ? 0.258 -10.742 -14.75 1 96.81 288 ALA A C 1
ATOM 2125 O O . ALA A 1 288 ? 1.277 -10.047 -14.797 1 96.81 288 ALA A O 1
ATOM 2126 N N . LEU A 1 289 ? -0.145 -11.5 -15.688 1 95.81 289 LEU A N 1
ATOM 2127 C CA . LEU A 1 289 ? 0.613 -11.57 -16.938 1 95.81 289 LEU A CA 1
ATOM 2128 C C . LEU A 1 289 ? 0.57 -10.242 -17.672 1 95.81 289 LEU A C 1
ATOM 2130 O O . LEU A 1 289 ? 1.561 -9.828 -18.281 1 95.81 289 LEU A O 1
ATOM 2134 N N . ILE A 1 290 ? -0.557 -9.594 -17.578 1 93 290 ILE A N 1
ATOM 2135 C CA . ILE A 1 290 ? -0.696 -8.281 -18.203 1 93 290 ILE A CA 1
ATOM 2136 C C . ILE A 1 290 ? 0.26 -7.293 -17.547 1 93 290 ILE A C 1
ATOM 2138 O O . ILE A 1 290 ? 1.003 -6.586 -18.234 1 93 290 ILE A O 1
ATOM 2142 N N . VAL A 1 291 ? 0.254 -7.309 -16.234 1 92.38 291 VAL A N 1
ATOM 2143 C CA . VAL A 1 291 ? 1.11 -6.391 -15.492 1 92.38 291 VAL A CA 1
ATOM 2144 C C . VAL A 1 291 ? 2.574 -6.664 -15.828 1 92.38 291 VAL A C 1
ATOM 2146 O O . VAL A 1 291 ? 3.346 -5.734 -16.078 1 92.38 291 VAL A O 1
ATOM 2149 N N . GLN A 1 292 ? 2.93 -7.898 -15.859 1 93.25 292 GLN A N 1
ATOM 2150 C CA . GLN A 1 292 ? 4.305 -8.266 -16.188 1 93.25 292 GLN A CA 1
ATOM 2151 C C . GLN A 1 292 ? 4.645 -7.898 -17.625 1 93.25 292 GLN A C 1
ATOM 2153 O O . GLN A 1 292 ? 5.773 -7.492 -17.922 1 93.25 292 GLN A O 1
ATOM 2158 N N . SER A 1 293 ? 3.738 -8.086 -18.516 1 91.12 293 SER A N 1
ATOM 2159 C CA . SER A 1 293 ? 3.955 -7.738 -19.922 1 91.12 293 SER A CA 1
ATOM 2160 C C . SER A 1 293 ? 4.234 -6.246 -20.078 1 91.12 293 SER A C 1
ATOM 2162 O O . SER A 1 293 ? 5.082 -5.852 -20.875 1 91.12 293 SER A O 1
ATOM 2164 N N . ILE A 1 294 ? 3.539 -5.469 -19.328 1 88.25 294 ILE A N 1
ATOM 2165 C CA . ILE A 1 294 ? 3.756 -4.027 -19.375 1 88.25 294 ILE A CA 1
ATOM 2166 C C . ILE A 1 294 ? 5.176 -3.707 -18.906 1 88.25 294 ILE A C 1
ATOM 2168 O O . ILE A 1 294 ? 5.875 -2.908 -19.531 1 88.25 294 ILE A O 1
ATOM 2172 N N . THR A 1 295 ? 5.562 -4.359 -17.844 1 86.94 295 THR A N 1
ATOM 2173 C CA . THR A 1 295 ? 6.902 -4.137 -17.312 1 86.94 295 THR A CA 1
ATOM 2174 C C . THR A 1 295 ? 7.965 -4.535 -18.344 1 86.94 295 THR A C 1
ATOM 2176 O O . THR A 1 295 ? 8.922 -3.793 -18.562 1 86.94 295 THR A O 1
ATOM 2179 N N . THR A 1 296 ? 7.762 -5.625 -18.969 1 84.25 296 THR A N 1
ATOM 2180 C CA . THR A 1 296 ? 8.711 -6.109 -19.953 1 84.25 296 THR A CA 1
ATOM 2181 C C . THR A 1 296 ? 8.727 -5.199 -21.188 1 84.25 296 THR A C 1
ATOM 2183 O O . THR A 1 296 ? 9.789 -4.918 -21.734 1 84.25 296 THR A O 1
ATOM 2186 N N . THR A 1 297 ? 7.566 -4.785 -21.547 1 82.44 297 THR A N 1
ATOM 2187 C CA . THR A 1 297 ? 7.445 -3.9 -22.688 1 82.44 297 THR A CA 1
ATOM 2188 C C . THR A 1 297 ? 8.195 -2.596 -22.453 1 82.44 297 THR A C 1
ATOM 2190 O O . THR A 1 297 ? 8.945 -2.139 -23.312 1 82.44 297 THR A O 1
ATOM 2193 N N . VAL A 1 298 ? 8.023 -2.061 -21.312 1 82.94 298 VAL A N 1
ATOM 2194 C CA . VAL A 1 298 ? 8.633 -0.772 -21.016 1 82.94 298 VAL A CA 1
ATOM 2195 C C . VAL A 1 298 ? 10.156 -0.931 -20.938 1 82.94 298 VAL A C 1
ATOM 2197 O O . VAL A 1 298 ? 10.898 -0.053 -21.391 1 82.94 298 VAL A O 1
ATOM 2200 N N . LEU A 1 299 ? 10.594 -2.039 -20.453 1 79.81 299 LEU A N 1
ATOM 2201 C CA . LEU A 1 299 ? 12.023 -2.299 -20.375 1 79.81 299 LEU A CA 1
ATOM 2202 C C . LEU A 1 299 ? 12.609 -2.553 -21.766 1 79.81 299 LEU A C 1
ATOM 2204 O O . LEU A 1 299 ? 13.727 -2.123 -22.062 1 79.81 299 LEU A O 1
ATOM 2208 N N . ALA A 1 300 ? 11.922 -3.148 -22.547 1 76.81 300 ALA A N 1
ATOM 2209 C CA . ALA A 1 300 ? 12.367 -3.473 -23.906 1 76.81 300 ALA A CA 1
ATOM 2210 C C . ALA A 1 300 ? 12.492 -2.215 -24.75 1 76.81 300 ALA A C 1
ATOM 2212 O O . ALA A 1 300 ? 13.297 -2.164 -25.688 1 76.81 300 ALA A O 1
ATOM 2213 N N . LEU A 1 301 ? 11.672 -1.183 -24.375 1 78.56 301 LEU A N 1
ATOM 2214 C CA . LEU A 1 301 ? 11.711 0.064 -25.125 1 78.56 301 LEU A CA 1
ATOM 2215 C C . LEU A 1 301 ? 13.008 0.817 -24.859 1 78.56 301 LEU A C 1
ATOM 2217 O O . LEU A 1 301 ? 13.391 1.703 -25.625 1 78.56 301 LEU A O 1
ATOM 2221 N N . GLY A 1 302 ? 13.75 0.397 -23.781 1 76.44 302 GLY A N 1
ATOM 2222 C CA . GLY A 1 302 ? 15.055 0.98 -23.5 1 76.44 302 GLY A CA 1
ATOM 2223 C C . GLY A 1 302 ? 14.977 2.434 -23.078 1 76.44 302 GLY A C 1
ATOM 2224 O O . GLY A 1 302 ? 15.883 3.219 -23.359 1 76.44 302 GLY A O 1
ATOM 2225 N N . VAL A 1 303 ? 13.883 2.799 -22.562 1 76.75 303 VAL A N 1
ATOM 2226 C CA . VAL A 1 303 ? 13.742 4.184 -22.125 1 76.75 303 VAL A CA 1
ATOM 2227 C C . VAL A 1 303 ? 14.43 4.371 -20.781 1 76.75 303 VAL A C 1
ATOM 2229 O O . VAL A 1 303 ? 14.586 3.416 -20.016 1 76.75 303 VAL A O 1
ATOM 2232 N N . PRO A 1 304 ? 14.898 5.555 -20.578 1 76.44 304 PRO A N 1
ATOM 2233 C CA . PRO A 1 304 ? 15.523 5.812 -19.281 1 76.44 304 PRO A CA 1
ATOM 2234 C C . PRO A 1 304 ? 14.594 5.496 -18.109 1 76.44 304 PRO A C 1
ATOM 2236 O O . PRO A 1 304 ? 13.367 5.484 -18.266 1 76.44 304 PRO A O 1
ATOM 2239 N N . ALA A 1 305 ? 15.164 5.191 -17 1 69.5 305 ALA A N 1
ATOM 2240 C CA . ALA A 1 305 ? 14.477 4.715 -15.812 1 69.5 305 ALA A CA 1
ATOM 2241 C C . ALA A 1 305 ? 13.398 5.699 -15.367 1 69.5 305 ALA A C 1
ATOM 2243 O O . ALA A 1 305 ? 12.336 5.293 -14.891 1 69.5 305 ALA A O 1
ATOM 2244 N N . ALA A 1 306 ? 13.648 6.957 -15.758 1 70.81 306 ALA A N 1
ATOM 2245 C CA . ALA A 1 306 ? 12.727 8.008 -15.32 1 70.81 306 ALA A CA 1
ATOM 2246 C C . ALA A 1 306 ? 11.375 7.871 -16.016 1 70.81 306 ALA A C 1
ATOM 2248 O O . ALA A 1 306 ? 10.344 8.234 -15.453 1 70.81 306 ALA A O 1
ATOM 2249 N N . TYR A 1 307 ? 11.344 7.219 -17.156 1 79 307 TYR A N 1
ATOM 2250 C CA . TYR A 1 307 ? 10.125 7.148 -17.953 1 79 307 TYR A CA 1
ATOM 2251 C C . TYR A 1 307 ? 9.391 5.836 -17.719 1 79 307 TYR A C 1
ATOM 2253 O O . TYR A 1 307 ? 8.219 5.703 -18.062 1 79 307 TYR A O 1
ATOM 2261 N N . ILE A 1 308 ? 10.086 4.965 -17.109 1 78.31 308 ILE A N 1
ATOM 2262 C CA . ILE A 1 308 ? 9.547 3.619 -16.953 1 78.31 308 ILE A CA 1
ATOM 2263 C C . ILE A 1 308 ? 8.289 3.662 -16.094 1 78.31 308 ILE A C 1
ATOM 2265 O O . ILE A 1 308 ? 7.25 3.104 -16.469 1 78.31 308 ILE A O 1
ATOM 2269 N N . ARG A 1 309 ? 8.359 4.449 -15.047 1 79.62 309 ARG A N 1
ATOM 2270 C CA . ARG A 1 309 ? 7.238 4.48 -14.117 1 79.62 309 ARG A CA 1
ATOM 2271 C C . ARG A 1 309 ? 6.039 5.199 -14.734 1 79.62 309 ARG A C 1
ATOM 2273 O O . ARG A 1 309 ? 4.895 4.777 -14.547 1 79.62 309 ARG A O 1
ATOM 2280 N N . VAL A 1 310 ? 6.32 6.215 -15.469 1 83.69 310 VAL A N 1
ATOM 2281 C CA . VAL A 1 310 ? 5.25 6.992 -16.078 1 83.69 310 VAL A CA 1
ATOM 2282 C C . VAL A 1 310 ? 4.57 6.164 -17.172 1 83.69 310 VAL A C 1
ATOM 2284 O O . VAL A 1 310 ? 3.34 6.129 -17.266 1 83.69 310 VAL A O 1
ATOM 2287 N N . LEU A 1 311 ? 5.367 5.523 -17.969 1 83.25 311 LEU A N 1
ATOM 2288 C CA . LEU A 1 311 ? 4.828 4.707 -19.047 1 83.25 311 LEU A CA 1
ATOM 2289 C C . LEU A 1 311 ? 4.039 3.523 -18.5 1 83.25 311 LEU A C 1
ATOM 2291 O O . LEU A 1 311 ? 2.98 3.182 -19.031 1 83.25 311 LEU A O 1
ATOM 2295 N N . LYS A 1 312 ? 4.574 2.965 -17.5 1 81.62 312 LYS A N 1
ATOM 2296 C CA . LYS A 1 312 ? 3.857 1.872 -16.859 1 81.62 312 LYS A CA 1
ATOM 2297 C C . LYS A 1 312 ? 2.496 2.334 -16.344 1 81.62 312 LYS A C 1
ATOM 2299 O O . LYS A 1 312 ? 1.483 1.67 -16.578 1 81.62 312 LYS A O 1
ATOM 2304 N N . ALA A 1 313 ? 2.488 3.473 -15.711 1 83.56 313 ALA A N 1
ATOM 2305 C CA . ALA A 1 313 ? 1.247 4.016 -15.172 1 83.56 313 ALA A CA 1
ATOM 2306 C C . ALA A 1 313 ? 0.255 4.336 -16.281 1 83.56 313 ALA A C 1
ATOM 2308 O O . ALA A 1 313 ? -0.943 4.078 -16.156 1 83.56 313 ALA A O 1
ATOM 2309 N N . LEU A 1 314 ? 0.73 4.863 -17.328 1 84.38 314 LEU A N 1
ATOM 2310 C CA . LEU A 1 314 ? -0.118 5.215 -18.453 1 84.38 314 LEU A CA 1
ATOM 2311 C C . LEU A 1 314 ? -0.791 3.973 -19.031 1 84.38 314 LEU A C 1
ATOM 2313 O O . LEU A 1 314 ? -1.993 3.984 -19.312 1 84.38 314 LEU A O 1
ATOM 2317 N N . LEU A 1 315 ? -0.045 2.947 -19.188 1 81.56 315 LEU A N 1
ATOM 2318 C CA . LEU A 1 315 ? -0.59 1.711 -19.75 1 81.56 315 LEU A CA 1
ATOM 2319 C C . LEU A 1 315 ? -1.606 1.093 -18.797 1 81.56 315 LEU A C 1
ATOM 2321 O O . LEU A 1 315 ? -2.652 0.604 -19.219 1 81.56 315 LEU A O 1
ATOM 2325 N N . ILE A 1 316 ? -1.362 1.238 -17.531 1 80.94 316 ILE A N 1
ATOM 2326 C CA . ILE A 1 316 ? -2.266 0.692 -16.531 1 80.94 316 ILE A CA 1
ATOM 2327 C C . ILE A 1 316 ? -3.582 1.465 -16.547 1 80.94 316 ILE A C 1
ATOM 2329 O O . ILE A 1 316 ? -4.66 0.869 -16.469 1 80.94 316 ILE A O 1
ATOM 2333 N N . ILE A 1 317 ? -3.492 2.734 -16.688 1 80.88 317 ILE A N 1
ATOM 2334 C CA . ILE A 1 317 ? -4.684 3.576 -16.734 1 80.88 317 ILE A CA 1
ATOM 2335 C C . ILE A 1 317 ? -5.551 3.189 -17.922 1 80.88 317 ILE A C 1
ATOM 2337 O O . ILE A 1 317 ? -6.77 3.064 -17.797 1 80.88 317 ILE A O 1
ATOM 2341 N N . ILE A 1 318 ? -4.93 3.094 -19 1 82.44 318 ILE A N 1
ATOM 2342 C CA . ILE A 1 318 ? -5.645 2.775 -20.234 1 82.44 318 ILE A CA 1
ATOM 2343 C C . ILE A 1 318 ? -6.359 1.434 -20.078 1 82.44 318 ILE A C 1
ATOM 2345 O O . ILE A 1 318 ? -7.535 1.306 -20.438 1 82.44 318 ILE A O 1
ATOM 2349 N N . ILE A 1 319 ? -5.707 0.523 -19.469 1 80.81 319 ILE A N 1
ATOM 2350 C CA . ILE A 1 319 ? -6.27 -0.814 -19.312 1 80.81 319 ILE A CA 1
ATOM 2351 C C . ILE A 1 319 ? -7.406 -0.774 -18.297 1 80.81 319 ILE A C 1
ATOM 2353 O O . ILE A 1 319 ? -8.469 -1.363 -18.516 1 80.81 319 ILE A O 1
ATOM 2357 N N . CYS A 1 320 ? -7.195 -0.058 -17.203 1 77.81 320 CYS A N 1
ATOM 2358 C CA . CYS A 1 320 ? -8.211 0.024 -16.156 1 77.81 320 CYS A CA 1
ATOM 2359 C C . CYS A 1 320 ? -9.453 0.745 -16.672 1 77.81 320 CYS A C 1
ATOM 2361 O O . CYS A 1 320 ? -10.578 0.359 -16.344 1 77.81 320 CYS A O 1
ATOM 2363 N N . LEU A 1 321 ? -9.281 1.813 -17.438 1 76.12 321 LEU A N 1
ATOM 2364 C CA . LEU A 1 321 ? -10.398 2.564 -18 1 76.12 321 LEU A CA 1
ATOM 2365 C C . LEU A 1 321 ? -11.18 1.718 -19 1 76.12 321 LEU A C 1
ATOM 2367 O O . LEU A 1 321 ? -12.398 1.836 -19.094 1 76.12 321 LEU A O 1
ATOM 2371 N N . SER A 1 322 ? -10.461 0.896 -19.688 1 75 322 SER A N 1
ATOM 2372 C CA . SER A 1 322 ? -11.102 0.027 -20.672 1 75 322 SER A CA 1
ATOM 2373 C C . SER A 1 322 ? -11.969 -1.027 -19.984 1 75 322 SER A C 1
ATOM 2375 O O . SER A 1 322 ? -12.906 -1.549 -20.594 1 75 322 SER A O 1
ATOM 2377 N N . GLN A 1 323 ? -11.648 -1.292 -18.781 1 70.19 323 GLN A N 1
ATOM 2378 C CA . GLN A 1 323 ? -12.352 -2.336 -18.047 1 70.19 323 GLN A CA 1
ATOM 2379 C C . GLN A 1 323 ? -13.5 -1.751 -17.219 1 70.19 323 GLN A C 1
ATOM 2381 O O . GLN A 1 323 ? -14.359 -2.486 -16.734 1 70.19 323 GLN A O 1
ATOM 2386 N N . SER A 1 324 ? -13.461 -0.502 -16.984 1 67.69 324 SER A N 1
ATOM 2387 C CA . SER A 1 324 ? -14.477 0.104 -16.125 1 67.69 324 SER A CA 1
ATOM 2388 C C . SER A 1 324 ? -15.836 0.118 -16.812 1 67.69 324 SER A C 1
ATOM 2390 O O . SER A 1 324 ? -15.922 0.303 -18.031 1 67.69 324 SER A O 1
ATOM 2392 N N . LYS A 1 325 ? -16.812 -0.488 -16.078 1 62.06 325 LYS A N 1
ATOM 2393 C CA . LYS A 1 325 ? -18.172 -0.584 -16.578 1 62.06 325 LYS A CA 1
ATOM 2394 C C . LYS A 1 325 ? -18.672 0.769 -17.078 1 62.06 325 LYS A C 1
ATOM 2396 O O . LYS A 1 325 ? -19.328 0.845 -18.125 1 62.06 325 LYS A O 1
ATOM 2401 N N . GLN A 1 326 ? -18.375 1.727 -16.281 1 57.12 326 GLN A N 1
ATOM 2402 C CA 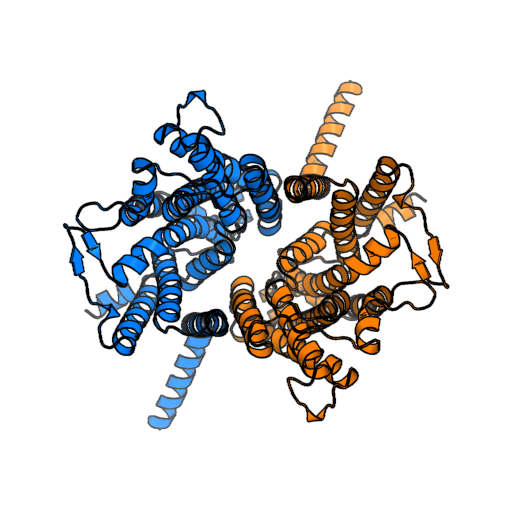. GLN A 1 326 ? -18.906 3.041 -16.641 1 57.12 326 GLN A CA 1
ATOM 2403 C C . GLN A 1 326 ? -18.297 3.535 -17.953 1 57.12 326 GLN A C 1
ATOM 2405 O O . GLN A 1 326 ? -19 4.141 -18.766 1 57.12 326 GLN A O 1
ATOM 2410 N N . PHE A 1 327 ? -17.062 3.215 -18.078 1 56.5 327 PHE A N 1
ATOM 2411 C CA . PHE A 1 327 ? -16.438 3.625 -19.344 1 56.5 327 PHE A CA 1
ATOM 2412 C C . PHE A 1 327 ? -17.031 2.854 -20.516 1 56.5 327 PHE A C 1
ATOM 2414 O O . PHE A 1 327 ? -17.203 3.41 -21.594 1 56.5 327 PHE A O 1
ATOM 2421 N N . LYS A 1 328 ? -17.406 1.633 -20.188 1 58.62 328 LYS A N 1
ATOM 2422 C CA . LYS A 1 328 ? -18.078 0.852 -21.219 1 58.62 328 LYS A CA 1
ATOM 2423 C C . LYS A 1 328 ? -19.438 1.452 -21.578 1 58.62 328 LYS A C 1
ATOM 2425 O O . LYS A 1 328 ? -19.797 1.519 -22.75 1 58.62 328 LYS A O 1
ATOM 2430 N N . ASP A 1 329 ? -20 1.877 -20.5 1 58.31 329 ASP A N 1
ATOM 2431 C CA . ASP A 1 329 ? -21.312 2.475 -20.734 1 58.31 329 ASP A CA 1
ATOM 2432 C C . ASP A 1 329 ? -21.172 3.797 -21.484 1 58.31 329 ASP A C 1
ATOM 2434 O O . ASP A 1 329 ? -22.016 4.121 -22.328 1 58.31 329 ASP A O 1
ATOM 2438 N N . LEU A 1 330 ? -20.125 4.375 -21.141 1 53.41 330 LEU A N 1
ATOM 2439 C CA . LEU A 1 330 ? -19.922 5.66 -21.812 1 53.41 330 LEU A CA 1
ATOM 2440 C C . LEU A 1 330 ? -19.594 5.465 -23.281 1 53.41 330 LEU A C 1
ATOM 2442 O O . LEU A 1 330 ? -20.078 6.203 -24.141 1 53.41 330 LEU A O 1
ATOM 2446 N N . VAL A 1 331 ? -18.781 4.531 -23.5 1 54.78 331 VAL A N 1
ATOM 2447 C CA . VAL A 1 331 ? -18.375 4.258 -24.875 1 54.78 331 VAL A CA 1
ATOM 2448 C C . VAL A 1 331 ? -19.562 3.682 -25.656 1 54.78 331 VAL A C 1
ATOM 2450 O O . VAL A 1 331 ? -19.781 4.047 -26.812 1 54.78 331 VAL A O 1
ATOM 2453 N N . ILE A 1 332 ? -20.25 2.816 -24.984 1 53.38 332 ILE A N 1
ATOM 2454 C CA . ILE A 1 332 ? -21.422 2.242 -25.656 1 53.38 332 ILE A CA 1
ATOM 2455 C C . ILE A 1 332 ? -22.469 3.328 -25.891 1 53.38 332 ILE A C 1
ATOM 2457 O O . ILE A 1 332 ? -23.062 3.395 -26.969 1 53.38 332 ILE A O 1
ATOM 2461 N N . LYS A 1 333 ? -22.625 4.168 -24.828 1 54.84 333 LYS A N 1
ATOM 2462 C CA . LYS A 1 333 ? -23.594 5.25 -25 1 54.84 333 LYS A CA 1
ATOM 2463 C C . LYS A 1 333 ? -23.156 6.207 -26.109 1 54.84 333 LYS A C 1
ATOM 2465 O O . LYS A 1 333 ? -23.984 6.699 -26.875 1 54.84 333 LYS A O 1
ATOM 2470 N N . ARG A 1 334 ? -21.953 6.387 -26.172 1 52.06 334 ARG A N 1
ATOM 2471 C CA . ARG A 1 334 ? -21.438 7.262 -27.219 1 52.06 334 ARG A CA 1
ATOM 2472 C C . ARG A 1 334 ? -21.609 6.613 -28.594 1 52.06 334 ARG A C 1
ATOM 2474 O O . ARG A 1 334 ? -21.922 7.293 -29.562 1 52.06 334 ARG A O 1
ATOM 2481 N N . LYS A 1 335 ? -21.391 5.352 -28.656 1 55.81 335 LYS A N 1
ATOM 2482 C CA . LYS A 1 335 ? -21.594 4.633 -29.906 1 55.81 335 LYS A CA 1
ATOM 2483 C C . LYS A 1 335 ? -23.062 4.605 -30.297 1 55.81 335 LYS A C 1
ATOM 2485 O O . LYS A 1 335 ? -23.391 4.676 -31.484 1 55.81 335 LYS A O 1
ATOM 2490 N N . MET A 1 336 ? -23.812 4.543 -29.266 1 57.5 336 MET A N 1
ATOM 2491 C CA . MET A 1 336 ? -25.25 4.531 -29.547 1 57.5 336 MET A CA 1
ATOM 2492 C C . MET A 1 336 ? -25.719 5.906 -30 1 57.5 336 MET A C 1
ATOM 2494 O O . MET A 1 336 ? -26.609 6.016 -30.859 1 57.5 336 MET A O 1
ATOM 2498 N N . ILE A 1 337 ? -25.172 6.832 -29.438 1 57.91 337 ILE A N 1
ATOM 2499 C CA . ILE A 1 337 ? -25.516 8.188 -29.844 1 57.91 337 ILE A CA 1
ATOM 2500 C C . ILE A 1 337 ? -25.016 8.461 -31.25 1 57.91 337 ILE A C 1
ATOM 2502 O O . ILE A 1 337 ? -25.719 9.055 -32.062 1 57.91 337 ILE A O 1
ATOM 2506 N N . ASN A 1 338 ? -23.922 8 -31.516 1 53.16 338 ASN A N 1
ATOM 2507 C CA . ASN A 1 338 ? -23.391 8.211 -32.875 1 53.16 338 ASN A CA 1
ATOM 2508 C C . ASN A 1 338 ? -24.156 7.41 -33.906 1 53.16 338 ASN A C 1
ATOM 2510 O O . ASN A 1 338 ? -24.281 7.832 -35.062 1 53.16 338 ASN A O 1
ATOM 2514 N N . ARG A 1 339 ? -24.5 6.223 -33.625 1 53.88 339 ARG A N 1
ATOM 2515 C CA . ARG A 1 339 ? -25.312 5.453 -34.594 1 53.88 339 ARG A CA 1
ATOM 2516 C C . ARG A 1 339 ? -26.672 6.113 -34.812 1 53.88 339 ARG A C 1
ATOM 2518 O O . ARG A 1 339 ? -27.219 6.039 -35.906 1 53.88 339 ARG A O 1
ATOM 2525 N N . LYS A 1 340 ? -27.156 6.711 -33.844 1 55.72 340 LYS A N 1
ATOM 2526 C CA . LYS A 1 340 ? -28.438 7.395 -34.031 1 55.72 340 LYS A CA 1
ATOM 2527 C C . LYS A 1 340 ? -28.281 8.633 -34.906 1 55.72 340 LYS A C 1
ATOM 2529 O O . LYS A 1 340 ? -29.219 9.031 -35.594 1 55.72 340 LYS A O 1
ATOM 2534 N N . VAL A 1 341 ? -27.156 9.133 -34.781 1 57.44 341 VAL A N 1
ATOM 2535 C CA . VAL A 1 341 ? -26.953 10.305 -35.656 1 57.44 341 VAL A CA 1
ATOM 2536 C C . VAL A 1 341 ? -26.75 9.867 -37.094 1 57.44 341 VAL A C 1
ATOM 2538 O O . VAL A 1 341 ? -27 10.641 -38.031 1 57.44 341 VAL A O 1
ATOM 2541 N N . VAL A 1 342 ? -26.188 8.727 -37.125 1 54.66 342 VAL A N 1
ATOM 2542 C CA . VAL A 1 342 ? -25.969 8.281 -38.5 1 54.66 342 VAL A CA 1
ATOM 2543 C C . VAL A 1 342 ? -27.266 7.707 -39.062 1 54.66 342 VAL A C 1
ATOM 2545 O O . VAL A 1 342 ? -27.438 7.617 -40.281 1 54.66 342 VAL A O 1
ATOM 2548 N N . GLY A 1 343 ? -27.812 7.082 -38.156 1 42.97 343 GLY A N 1
ATOM 2549 C CA . GLY A 1 343 ? -29.047 6.492 -38.656 1 42.97 343 GLY A CA 1
ATOM 2550 C C . GLY A 1 343 ? -30.156 7.504 -38.844 1 42.97 343 GLY A C 1
ATOM 2551 O O . GLY A 1 343 ? -31.25 7.148 -39.281 1 42.97 343 GLY A O 1
ATOM 2552 N N . SER A 1 344 ? -29.938 8.75 -38.281 1 39.94 344 SER A N 1
ATOM 2553 C CA . SER A 1 344 ? -30.922 9.719 -38.75 1 39.94 344 SER A CA 1
ATOM 2554 C C . SER A 1 344 ? -30.469 10.391 -40.062 1 39.94 344 SER A C 1
ATOM 2556 O O . SER A 1 344 ? -29.281 10.656 -40.219 1 39.94 344 SER A O 1
ATOM 2558 N N . MET B 1 1 ? -16.609 15.172 38.406 1 41.12 1 MET B N 1
ATOM 2559 C CA . MET B 1 1 ? -15.398 14.664 37.75 1 41.12 1 MET B CA 1
ATOM 2560 C C . MET B 1 1 ? -15.695 13.375 37 1 41.12 1 MET B C 1
ATOM 2562 O O . MET B 1 1 ? -15.148 13.148 35.906 1 41.12 1 MET B O 1
ATOM 2566 N N . ARG B 1 2 ? -16.5 12.586 37.562 1 49.31 2 ARG B N 1
ATOM 2567 C CA . ARG B 1 2 ? -16.859 11.305 36.969 1 49.31 2 ARG B CA 1
ATOM 2568 C C . ARG B 1 2 ? -17.719 11.5 35.719 1 49.31 2 ARG B C 1
ATOM 2570 O O . ARG B 1 2 ? -17.562 10.797 34.719 1 49.31 2 ARG B O 1
ATOM 2577 N N . GLU B 1 3 ? -18.578 12.32 35.906 1 52.16 3 GLU B N 1
ATOM 2578 C CA . GLU B 1 3 ? -19.469 12.57 34.781 1 52.16 3 GLU B CA 1
ATOM 2579 C C . GLU B 1 3 ? -18.703 13.172 33.594 1 52.16 3 GLU B C 1
ATOM 2581 O O . GLU B 1 3 ? -18.938 12.812 32.438 1 52.16 3 GLU B O 1
ATOM 2586 N N . THR B 1 4 ? -17.922 14.164 33.938 1 48.88 4 THR B N 1
ATOM 2587 C CA . THR B 1 4 ? -17.109 14.766 32.906 1 48.88 4 THR B CA 1
ATOM 2588 C C . THR B 1 4 ? -16.172 13.734 32.281 1 48.88 4 THR B C 1
ATOM 2590 O O . THR B 1 4 ? -15.953 13.742 31.062 1 48.88 4 THR B O 1
ATOM 2593 N N . TRP B 1 5 ? -15.641 12.961 33.156 1 50.78 5 TRP B N 1
ATOM 2594 C CA . TRP B 1 5 ? -14.797 11.867 32.688 1 50.78 5 TRP B CA 1
ATOM 2595 C C . TRP B 1 5 ? -15.578 10.93 31.766 1 50.78 5 TRP B C 1
ATOM 2597 O O . TRP B 1 5 ? -15.055 10.453 30.766 1 50.78 5 TRP B O 1
ATOM 2607 N N . ASN B 1 6 ? -16.781 10.711 32.25 1 52.47 6 ASN B N 1
ATOM 2608 C CA . ASN B 1 6 ? -17.625 9.836 31.422 1 52.47 6 ASN B CA 1
ATOM 2609 C C . ASN B 1 6 ? -17.938 10.461 30.062 1 52.47 6 ASN B C 1
ATOM 2611 O O . ASN B 1 6 ? -17.969 9.758 29.047 1 52.47 6 ASN B O 1
ATOM 2615 N N . ARG B 1 7 ? -18.203 11.672 30.109 1 51.34 7 ARG B N 1
ATOM 2616 C CA . ARG B 1 7 ? -18.516 12.352 28.859 1 51.34 7 ARG B CA 1
ATOM 2617 C C . ARG B 1 7 ? -17.297 12.422 27.953 1 51.34 7 ARG B C 1
ATOM 2619 O O . ARG B 1 7 ? -17.406 12.289 26.734 1 51.34 7 ARG B O 1
ATOM 2626 N N . LEU B 1 8 ? -16.141 12.766 28.531 1 48.53 8 LEU B N 1
ATOM 2627 C CA . LEU B 1 8 ? -14.891 12.844 27.797 1 48.53 8 LEU B CA 1
ATOM 2628 C C . LEU B 1 8 ? -14.469 11.461 27.297 1 48.53 8 LEU B C 1
ATOM 2630 O O . LEU B 1 8 ? -13.938 11.336 26.188 1 48.53 8 LEU B O 1
ATOM 2634 N N . SER B 1 9 ? -14.609 10.539 28.203 1 54.06 9 SER B N 1
ATOM 2635 C CA . SER B 1 9 ? -14.297 9.156 27.875 1 54.06 9 SER B CA 1
ATOM 2636 C C . SER B 1 9 ? -15.172 8.648 26.734 1 54.06 9 SER B C 1
ATOM 2638 O O . SER B 1 9 ? -14.852 7.645 26.094 1 54.06 9 SER B O 1
ATOM 2640 N N . GLU B 1 10 ? -16.125 9.461 26.531 1 60.28 10 GLU B N 1
ATOM 2641 C CA . GLU B 1 10 ? -17.047 9.055 25.469 1 60.28 10 GLU B CA 1
ATOM 2642 C C . GLU B 1 10 ? -16.594 9.594 24.109 1 60.28 10 GLU B C 1
ATOM 2644 O O . GLU B 1 10 ? -17.062 9.117 23.062 1 60.28 10 GLU B O 1
ATOM 2649 N N . LYS B 1 11 ? -15.602 10.516 24.328 1 68.88 11 LYS B N 1
ATOM 2650 C CA . LYS B 1 11 ? -15.164 11.094 23.047 1 68.88 11 LYS B CA 1
ATOM 2651 C C . LYS B 1 11 ? -14.188 10.164 22.344 1 68.88 11 LYS B C 1
ATOM 2653 O O . LYS B 1 11 ? -13.422 9.445 22.984 1 68.88 11 LYS B O 1
ATOM 2658 N N . GLN B 1 12 ? -14.25 10.062 21.156 1 76.06 12 GLN B N 1
ATOM 2659 C CA . GLN B 1 12 ? -13.469 9.164 20.312 1 76.06 12 GLN B CA 1
ATOM 2660 C C . GLN B 1 12 ? -11.977 9.43 20.469 1 76.06 12 GLN B C 1
ATOM 2662 O O . GLN B 1 12 ? -11.156 8.516 20.312 1 76.06 12 GLN B O 1
ATOM 2667 N N . TYR B 1 13 ? -11.641 10.688 20.891 1 79.38 13 TYR B N 1
ATOM 2668 C CA . TYR B 1 13 ? -10.219 11.008 20.922 1 79.38 13 TYR B CA 1
ATOM 2669 C C . TYR B 1 13 ? -9.617 10.734 22.297 1 79.38 13 TYR B C 1
ATOM 2671 O O . TYR B 1 13 ? -8.406 10.859 22.484 1 79.38 13 TYR B O 1
ATOM 2679 N N . PHE B 1 14 ? -10.336 10.297 23.234 1 83.38 14 PHE B N 1
ATOM 2680 C CA . PHE B 1 14 ? -9.859 10.086 24.594 1 83.38 14 PHE B CA 1
ATOM 2681 C C . PHE B 1 14 ? -8.883 8.914 24.656 1 83.38 14 PHE B C 1
ATOM 2683 O O . PHE B 1 14 ? -7.805 9.031 25.234 1 83.38 14 PHE B O 1
ATOM 2690 N N . ARG B 1 15 ? -9.164 7.918 23.969 1 82.75 15 ARG B N 1
ATOM 2691 C CA . ARG B 1 15 ? -8.328 6.727 24.031 1 82.75 15 ARG B CA 1
ATOM 2692 C C . ARG B 1 15 ? -6.98 6.965 23.359 1 82.75 15 ARG B C 1
ATOM 2694 O O . ARG B 1 15 ? -5.93 6.715 23.953 1 82.75 15 ARG B O 1
ATOM 2701 N N . PRO B 1 16 ? -7.027 7.531 22.188 1 85.44 16 PRO B N 1
ATOM 2702 C CA . PRO B 1 16 ? -5.738 7.848 21.562 1 85.44 16 PRO B CA 1
ATOM 2703 C C . PRO B 1 16 ? -4.91 8.828 22.391 1 85.44 16 PRO B C 1
ATOM 2705 O O . PRO B 1 16 ? -3.682 8.734 22.438 1 85.44 16 PRO B O 1
ATOM 2708 N N . LEU B 1 17 ? -5.582 9.664 23.047 1 89.81 17 LEU B N 1
ATOM 2709 C CA . LEU B 1 17 ? -4.871 10.633 23.875 1 89.81 17 LEU B CA 1
ATOM 2710 C C . LEU B 1 17 ? -4.176 9.945 25.031 1 89.81 17 LEU B C 1
ATOM 2712 O O . LEU B 1 17 ? -3.031 10.273 25.359 1 89.81 17 LEU B O 1
ATOM 2716 N N . ILE B 1 18 ? -4.812 9.008 25.641 1 88.56 18 ILE B N 1
ATOM 2717 C CA . ILE B 1 18 ? -4.238 8.258 26.75 1 88.56 18 ILE B CA 1
ATOM 2718 C C . ILE B 1 18 ? -3.035 7.457 26.266 1 88.56 18 ILE B C 1
ATOM 2720 O O . ILE B 1 18 ? -1.996 7.422 26.922 1 88.56 18 ILE B O 1
ATOM 2724 N N . ILE B 1 19 ? -3.197 6.871 25.141 1 87.12 19 ILE B N 1
ATOM 2725 C CA . ILE B 1 19 ? -2.109 6.082 24.578 1 87.12 19 ILE B CA 1
ATOM 2726 C C . ILE B 1 19 ? -0.919 6.988 24.266 1 87.12 19 ILE B C 1
ATOM 2728 O O . ILE B 1 19 ? 0.229 6.629 24.531 1 87.12 19 ILE B O 1
ATOM 2732 N N . PHE B 1 20 ? -1.235 8.133 23.781 1 89.5 20 PHE B N 1
ATOM 2733 C CA . PHE B 1 20 ? -0.187 9.094 23.469 1 89.5 20 PHE B CA 1
ATOM 2734 C C . PHE B 1 20 ? 0.568 9.5 24.734 1 89.5 20 PHE B C 1
ATOM 2736 O O . PHE B 1 20 ? 1.801 9.531 24.75 1 89.5 20 PHE B O 1
ATOM 2743 N N . ILE B 1 21 ? -0.151 9.711 25.734 1 90.31 21 ILE B N 1
ATOM 2744 C CA . ILE B 1 21 ? 0.452 10.109 27 1 90.31 21 ILE B CA 1
ATOM 2745 C C . ILE B 1 21 ? 1.291 8.961 27.562 1 90.31 21 ILE B C 1
ATOM 2747 O O . ILE B 1 21 ? 2.391 9.18 28.078 1 90.31 21 ILE B O 1
ATOM 2751 N N . ILE B 1 22 ? 0.83 7.793 27.406 1 87.12 22 ILE B N 1
ATOM 2752 C CA . ILE B 1 22 ? 1.54 6.617 27.891 1 87.12 22 ILE B CA 1
ATOM 2753 C C . ILE B 1 22 ? 2.865 6.465 27.156 1 87.12 22 ILE B C 1
ATOM 2755 O O . ILE B 1 22 ? 3.895 6.16 27.766 1 87.12 22 ILE B O 1
ATOM 2759 N N . ILE B 1 23 ? 2.834 6.719 25.875 1 86.44 23 ILE B N 1
ATOM 2760 C CA . ILE B 1 23 ? 4.051 6.582 25.078 1 86.44 23 ILE B CA 1
ATOM 2761 C C . ILE B 1 23 ? 5.047 7.672 25.469 1 86.44 23 ILE B C 1
ATOM 2763 O O . ILE B 1 23 ? 6.25 7.422 25.562 1 86.44 23 ILE B O 1
ATOM 2767 N N . LEU B 1 24 ? 4.539 8.859 25.703 1 87.75 24 LEU B N 1
ATOM 2768 C CA . LEU B 1 24 ? 5.414 9.945 26.125 1 87.75 24 LEU B CA 1
ATOM 2769 C C . LEU B 1 24 ? 6.055 9.641 27.484 1 87.75 24 LEU B C 1
ATOM 2771 O O . LEU B 1 24 ? 7.246 9.883 27.672 1 87.75 24 LEU B O 1
ATOM 2775 N N . LEU B 1 25 ? 5.27 9.078 28.344 1 86.81 25 LEU B N 1
ATOM 2776 C CA . LEU B 1 25 ? 5.781 8.727 29.656 1 86.81 25 LEU B CA 1
ATOM 2777 C C . LEU B 1 25 ? 6.797 7.59 29.562 1 86.81 25 LEU B C 1
ATOM 2779 O O . LEU B 1 25 ? 7.809 7.598 30.266 1 86.81 25 LEU B O 1
ATOM 2783 N N . PHE B 1 26 ? 6.512 6.711 28.75 1 84.31 26 PHE B N 1
ATOM 2784 C CA . PHE B 1 26 ? 7.449 5.613 28.531 1 84.31 26 PHE B CA 1
ATOM 2785 C C . PHE B 1 26 ? 8.789 6.137 28.016 1 84.31 26 PHE B C 1
ATOM 2787 O O . PHE B 1 26 ? 9.844 5.719 28.484 1 84.31 26 PHE B O 1
ATOM 2794 N N . ASN B 1 27 ? 8.703 7.031 27.094 1 83.38 27 ASN B N 1
ATOM 2795 C CA . ASN B 1 27 ? 9.922 7.629 26.562 1 83.38 27 ASN B CA 1
ATOM 2796 C C . ASN B 1 27 ? 10.664 8.438 27.625 1 83.38 27 ASN B C 1
ATOM 2798 O O . ASN B 1 27 ? 11.898 8.438 27.656 1 83.38 27 ASN B O 1
ATOM 2802 N N . GLY B 1 28 ? 9.961 9.07 28.391 1 83.44 28 GLY B N 1
ATOM 2803 C CA . GLY B 1 28 ? 10.562 9.812 29.484 1 83.44 28 GLY B CA 1
ATOM 2804 C C . GLY B 1 28 ? 11.289 8.93 30.484 1 83.44 28 GLY B C 1
ATOM 2805 O O . GLY B 1 28 ? 12.391 9.266 30.938 1 83.44 28 GLY B O 1
ATOM 2806 N N . ILE B 1 29 ? 10.703 7.82 30.734 1 82.12 29 ILE B N 1
ATOM 2807 C CA . ILE B 1 29 ? 11.266 6.895 31.719 1 82.12 29 ILE B CA 1
ATOM 2808 C C . ILE B 1 29 ? 12.508 6.227 31.125 1 82.12 29 ILE B C 1
ATOM 2810 O O . ILE B 1 29 ? 13.539 6.137 31.797 1 82.12 29 ILE B O 1
ATOM 2814 N N . VAL B 1 30 ? 12.391 5.809 29.922 1 78.94 30 VAL B N 1
ATOM 2815 C CA . VAL B 1 30 ? 13.492 5.082 29.281 1 78.94 30 VAL B CA 1
ATOM 2816 C C . VAL B 1 30 ? 14.68 6.02 29.078 1 78.94 30 VAL B C 1
ATOM 2818 O O . VAL B 1 30 ? 15.836 5.598 29.156 1 78.94 30 VAL B O 1
ATOM 2821 N N . SER B 1 31 ? 14.414 7.262 28.766 1 79.69 31 SER B N 1
ATOM 2822 C CA . SER B 1 31 ? 15.477 8.227 28.516 1 79.69 31 SER B CA 1
ATOM 2823 C C . SER B 1 31 ? 15.922 8.906 29.797 1 79.69 31 SER B C 1
ATOM 2825 O O . SER B 1 31 ? 16.688 9.875 29.766 1 79.69 31 SER B O 1
ATOM 2827 N N . LYS B 1 32 ? 15.516 8.438 30.891 1 76.56 32 LYS B N 1
ATOM 2828 C CA . LYS B 1 32 ? 15.852 8.984 32.188 1 76.56 32 LYS B CA 1
ATOM 2829 C C . LYS B 1 32 ? 15.547 10.477 32.281 1 76.56 32 LYS B C 1
ATOM 2831 O O . LYS B 1 32 ? 16.375 11.266 32.75 1 76.56 32 LYS B O 1
ATOM 2836 N N . GLY B 1 33 ? 14.453 10.859 31.641 1 74.25 33 GLY B N 1
ATOM 2837 C CA . GLY B 1 33 ? 13.984 12.234 31.734 1 74.25 33 GLY B CA 1
ATOM 2838 C C . GLY B 1 33 ? 14.492 13.117 30.609 1 74.25 33 GLY B C 1
ATOM 2839 O O . GLY B 1 33 ? 13.961 14.203 30.375 1 74.25 33 GLY B O 1
ATOM 2840 N N . GLU B 1 34 ? 15.438 12.727 29.891 1 74.88 34 GLU B N 1
ATOM 2841 C CA . GLU B 1 34 ? 16.047 13.508 28.812 1 74.88 34 GLU B CA 1
ATOM 2842 C C . GLU B 1 34 ? 15.055 13.773 27.688 1 74.88 34 GLU B C 1
ATOM 2844 O O . GLU B 1 34 ? 15.188 14.75 26.953 1 74.88 34 GLU B O 1
ATOM 2849 N N . PHE B 1 35 ? 14.07 12.984 27.734 1 79.5 35 PHE B N 1
ATOM 2850 C CA . PHE B 1 35 ? 13.055 13.094 26.688 1 79.5 35 PHE B CA 1
ATOM 2851 C C . PHE B 1 35 ? 12.242 14.375 26.859 1 79.5 35 PHE B C 1
ATOM 2853 O O . PHE B 1 35 ? 11.828 14.992 25.875 1 79.5 35 PHE B O 1
ATOM 2860 N N . PHE B 1 36 ? 12.141 14.852 28.125 1 80.12 36 PHE B N 1
ATOM 2861 C CA . PHE B 1 36 ? 11.297 16 28.391 1 80.12 36 PHE B CA 1
ATOM 2862 C C . PHE B 1 36 ? 12.141 17.266 28.531 1 80.12 36 PHE B C 1
ATOM 2864 O O . PHE B 1 36 ? 11.602 18.359 28.781 1 80.12 36 PHE B O 1
ATOM 2871 N N . THR B 1 37 ? 13.43 17.109 28.391 1 78.88 37 THR B N 1
ATOM 2872 C CA . THR B 1 37 ? 14.297 18.266 28.516 1 78.88 37 THR B CA 1
ATOM 2873 C C . THR B 1 37 ? 14.148 19.203 27.312 1 78.88 37 THR B C 1
ATOM 2875 O O . THR B 1 37 ? 14.305 18.781 26.172 1 78.88 37 THR B O 1
ATOM 2878 N N . LEU B 1 38 ? 13.617 20.375 27.625 1 81.19 38 LEU B N 1
ATOM 2879 C CA . LEU B 1 38 ? 13.461 21.422 26.625 1 81.19 38 LEU B CA 1
ATOM 2880 C C . LEU B 1 38 ? 14.578 22.469 26.734 1 81.19 38 LEU B C 1
ATOM 2882 O O . LEU B 1 38 ? 14.938 22.859 27.844 1 81.19 38 LEU B O 1
ATOM 2886 N N . SER B 1 39 ? 15.336 22.641 25.703 1 82.25 39 SER B N 1
ATOM 2887 C CA . SER B 1 39 ? 16.359 23.688 25.672 1 82.25 39 SER B CA 1
ATOM 2888 C C . SER B 1 39 ? 15.914 24.875 24.812 1 82.25 39 SER B C 1
ATOM 2890 O O . SER B 1 39 ? 15.25 24.688 23.797 1 82.25 39 SER B O 1
ATOM 2892 N N . ILE B 1 40 ? 16.047 26.047 25.391 1 81.56 40 ILE B N 1
ATOM 2893 C CA . ILE B 1 40 ? 15.727 27.25 24.641 1 81.56 40 ILE B CA 1
ATOM 2894 C C . ILE B 1 40 ? 17.016 27.875 24.094 1 81.56 40 ILE B C 1
ATOM 2896 O O . ILE B 1 40 ? 17.906 28.234 24.859 1 81.56 40 ILE B O 1
ATOM 2900 N N . VAL B 1 41 ? 17.141 27.734 22.812 1 77.62 41 VAL B N 1
ATOM 2901 C CA . VAL B 1 41 ? 18.281 28.375 22.188 1 77.62 41 VAL B CA 1
ATOM 2902 C C . VAL B 1 41 ? 17.812 29.484 21.25 1 77.62 41 VAL B C 1
ATOM 2904 O O . VAL B 1 41 ? 17.125 29.219 20.25 1 77.62 41 VAL B O 1
ATOM 2907 N N . ASP B 1 42 ? 18.203 30.75 21.469 1 76.38 42 ASP B N 1
ATOM 2908 C CA . ASP B 1 42 ? 17.844 31.906 20.656 1 76.38 42 ASP B CA 1
ATOM 2909 C C . ASP B 1 42 ? 16.328 32.031 20.484 1 76.38 42 ASP B C 1
ATOM 2911 O O . ASP B 1 42 ? 15.844 32.312 19.391 1 76.38 42 ASP B O 1
ATOM 2915 N N . GLY B 1 43 ? 15.617 31.609 21.531 1 76.62 43 GLY B N 1
ATOM 2916 C CA . GLY B 1 43 ? 14.172 31.766 21.516 1 76.62 43 GLY B CA 1
ATOM 2917 C C . GLY B 1 43 ? 13.461 30.578 20.859 1 76.62 43 GLY B C 1
ATOM 2918 O O . GLY B 1 43 ? 12.242 30.594 20.719 1 76.62 43 GLY B O 1
ATOM 2919 N N . HIS B 1 44 ? 14.266 29.656 20.422 1 84.19 44 HIS B N 1
ATOM 2920 C CA . HIS B 1 44 ? 13.711 28.469 19.781 1 84.19 44 HIS B CA 1
ATOM 2921 C C . HIS B 1 44 ? 13.734 27.266 20.703 1 84.19 44 HIS B C 1
ATOM 2923 O O . HIS B 1 44 ? 14.711 27.047 21.422 1 84.19 44 HIS B O 1
ATOM 2929 N N . LEU B 1 45 ? 12.617 26.703 20.891 1 82.06 45 LEU B N 1
ATOM 2930 C CA . LEU B 1 45 ? 12.516 25.516 21.734 1 82.06 45 LEU B CA 1
ATOM 2931 C C . LEU B 1 45 ? 13.086 24.297 21.031 1 82.06 45 LEU B C 1
ATOM 2933 O O . LEU B 1 45 ? 12.781 24.047 19.859 1 82.06 45 LEU B O 1
ATOM 2937 N N . TYR B 1 46 ? 13.961 23.656 21.734 1 82.69 46 TYR B N 1
ATOM 2938 C CA . TYR B 1 46 ? 14.555 22.422 21.219 1 82.69 46 TYR B CA 1
ATOM 2939 C C . TYR B 1 46 ? 14.328 21.281 22.188 1 82.69 46 TYR B C 1
ATOM 2941 O O . TYR B 1 46 ? 14.211 21.484 23.406 1 82.69 46 TYR B O 1
ATOM 2949 N N . GLY B 1 47 ? 14.18 20.141 21.641 1 84.12 47 GLY B N 1
ATOM 2950 C CA . GLY B 1 47 ? 13.969 18.938 22.422 1 84.12 47 GLY B CA 1
ATOM 2951 C C . GLY B 1 47 ? 13.289 17.812 21.641 1 84.12 47 GLY B C 1
ATOM 2952 O O . GLY B 1 47 ? 12.883 18.016 20.5 1 84.12 47 GLY B O 1
ATOM 2953 N N . ARG B 1 48 ? 13.172 16.672 22.281 1 84.12 48 ARG B N 1
ATOM 2954 C CA . ARG B 1 48 ? 12.594 15.508 21.609 1 84.12 48 ARG B CA 1
ATOM 2955 C C . ARG B 1 48 ? 11.102 15.703 21.359 1 84.12 48 ARG B C 1
ATOM 2957 O O . ARG B 1 48 ? 10.578 15.258 20.344 1 84.12 48 ARG B O 1
ATOM 2964 N N . ILE B 1 49 ? 10.516 16.375 22.266 1 85.94 49 ILE B N 1
ATOM 2965 C CA . ILE B 1 49 ? 9.086 16.641 22.125 1 85.94 49 ILE B CA 1
ATOM 2966 C C . ILE B 1 49 ? 8.859 17.562 20.922 1 85.94 49 ILE B C 1
ATOM 2968 O O . ILE B 1 49 ? 7.918 17.359 20.156 1 85.94 49 ILE B O 1
ATOM 2972 N N . ILE B 1 50 ? 9.711 18.562 20.828 1 87.81 50 ILE B N 1
ATOM 2973 C CA . ILE B 1 50 ? 9.617 19.5 19.703 1 87.81 50 ILE B CA 1
ATOM 2974 C C . ILE B 1 50 ? 9.922 18.781 18.406 1 87.81 50 ILE B C 1
ATOM 2976 O O . ILE B 1 50 ? 9.305 19.062 17.375 1 87.81 50 ILE B O 1
ATOM 2980 N N . ASP B 1 51 ? 10.789 17.812 18.469 1 87.69 51 ASP B N 1
ATOM 2981 C CA . ASP B 1 51 ? 11.125 17.016 17.297 1 87.69 51 ASP B CA 1
ATOM 2982 C C . ASP B 1 51 ? 9.93 16.172 16.844 1 87.69 51 ASP B C 1
ATOM 2984 O O . ASP B 1 51 ? 9.711 16 15.633 1 87.69 51 ASP B O 1
ATOM 2988 N N . ILE B 1 52 ? 9.266 15.672 17.781 1 90.94 52 ILE B N 1
ATOM 2989 C CA . ILE B 1 52 ? 8.086 14.867 17.469 1 90.94 52 ILE B CA 1
ATOM 2990 C C . ILE B 1 52 ? 7.051 15.719 16.75 1 90.94 52 ILE B C 1
ATOM 2992 O O . ILE B 1 52 ? 6.469 15.289 15.742 1 90.94 52 ILE B O 1
ATOM 2996 N N . VAL B 1 53 ? 6.91 16.922 17.219 1 91.44 53 VAL B N 1
ATOM 2997 C CA . VAL B 1 53 ? 5.914 17.812 16.625 1 91.44 53 VAL B CA 1
ATOM 2998 C C . VAL B 1 53 ? 6.363 18.234 15.234 1 91.44 53 VAL B C 1
ATOM 3000 O O . VAL B 1 53 ? 5.566 18.25 14.289 1 91.44 53 VAL B O 1
ATOM 3003 N N . ARG B 1 54 ? 7.59 18.578 15.117 1 92.5 54 ARG B N 1
ATOM 3004 C CA . ARG B 1 54 ? 8.117 19.031 13.836 1 92.5 54 ARG B CA 1
ATOM 3005 C C . ARG B 1 54 ? 8.086 17.922 12.805 1 92.5 54 ARG B C 1
ATOM 3007 O O . ARG B 1 54 ? 7.547 18.094 11.711 1 92.5 54 ARG B O 1
ATOM 3014 N N . ASN B 1 55 ? 8.578 16.734 13.219 1 91.25 55 ASN B N 1
ATOM 3015 C CA . ASN B 1 55 ? 8.672 15.617 12.289 1 91.25 55 ASN B CA 1
ATOM 3016 C C . ASN B 1 55 ? 7.309 14.969 12.062 1 91.25 55 ASN B C 1
ATOM 3018 O O . ASN B 1 55 ? 7.078 14.352 11.016 1 91.25 55 ASN B O 1
ATOM 3022 N N . GLY B 1 56 ? 6.469 15.094 12.977 1 96.12 56 GLY B N 1
ATOM 3023 C CA . GLY B 1 56 ? 5.137 14.523 12.875 1 96.12 56 GLY B CA 1
ATOM 3024 C C . GLY B 1 56 ? 4.164 15.414 12.125 1 96.12 56 GLY B C 1
ATOM 3025 O O . GLY B 1 56 ? 3.045 15 11.812 1 96.12 56 GLY B O 1
ATOM 3026 N N . SER B 1 57 ? 4.605 16.641 11.828 1 97.56 57 SER B N 1
ATOM 3027 C CA . SER B 1 57 ? 3.707 17.609 11.203 1 97.56 57 SER B CA 1
ATOM 3028 C C . SER B 1 57 ? 3.188 17.094 9.867 1 97.56 57 SER B C 1
ATOM 3030 O O . SER B 1 57 ? 1.99 17.188 9.578 1 97.56 57 SER B O 1
ATOM 3032 N N . LYS B 1 58 ? 4.086 16.516 9.031 1 97.5 58 LYS B N 1
ATOM 3033 C CA . LYS B 1 58 ? 3.67 15.992 7.734 1 97.5 58 LYS B CA 1
ATOM 3034 C C . LYS B 1 58 ? 2.633 14.883 7.895 1 97.5 58 LYS B C 1
ATOM 3036 O O . LYS B 1 58 ? 1.611 14.875 7.203 1 97.5 58 LYS B O 1
ATOM 3041 N N . LEU B 1 59 ? 2.879 14.039 8.828 1 97.75 59 LEU B N 1
ATOM 3042 C CA . LEU B 1 59 ? 1.979 12.914 9.047 1 97.75 59 LEU B CA 1
ATOM 3043 C C . LEU B 1 59 ? 0.639 13.391 9.602 1 97.75 59 LEU B C 1
ATOM 3045 O O . LEU B 1 59 ? -0.409 12.836 9.266 1 97.75 59 LEU B O 1
ATOM 3049 N N . MET B 1 60 ? 0.698 14.383 10.469 1 98.5 60 MET B N 1
ATOM 3050 C CA . MET B 1 60 ? -0.536 14.945 11.008 1 98.5 60 MET B CA 1
ATOM 3051 C C . MET B 1 60 ? -1.411 15.516 9.906 1 98.5 60 MET B C 1
ATOM 3053 O O . MET B 1 60 ? -2.623 15.297 9.883 1 98.5 60 MET B O 1
ATOM 3057 N N . ILE B 1 61 ? -0.804 16.219 9 1 98.62 61 ILE B N 1
ATOM 3058 C CA . ILE B 1 61 ? -1.527 16.828 7.891 1 98.62 61 ILE B CA 1
ATOM 3059 C C . ILE B 1 61 ? -2.119 15.734 7 1 98.62 61 ILE B C 1
ATOM 3061 O O . ILE B 1 61 ? -3.299 15.781 6.648 1 98.62 61 ILE B O 1
ATOM 3065 N N . LEU B 1 62 ? -1.296 14.742 6.711 1 98.56 62 LEU B N 1
ATOM 3066 C CA . LEU B 1 62 ? -1.743 13.641 5.859 1 98.56 62 LEU B CA 1
ATOM 3067 C C . LEU B 1 62 ? -2.863 12.859 6.531 1 98.56 62 LEU B C 1
ATOM 3069 O O . LEU B 1 62 ? -3.818 12.445 5.871 1 98.56 62 LEU B O 1
ATOM 3073 N N . ALA B 1 63 ? -2.699 12.648 7.809 1 98.06 63 ALA B N 1
ATOM 3074 C CA . ALA B 1 63 ? -3.721 11.922 8.562 1 98.06 63 ALA B CA 1
ATOM 3075 C C . ALA B 1 63 ? -5.059 12.656 8.516 1 98.06 63 ALA B C 1
ATOM 3077 O O . ALA B 1 63 ? -6.113 12.031 8.414 1 98.06 63 ALA B O 1
ATOM 3078 N N . GLY B 1 64 ? -4.996 13.992 8.617 1 97.81 64 GLY B N 1
ATOM 3079 C CA . GLY B 1 64 ? -6.219 14.773 8.5 1 97.81 64 GLY B CA 1
ATOM 3080 C C . GLY B 1 64 ? -6.945 14.547 7.188 1 97.81 64 GLY B C 1
ATOM 3081 O O . GLY B 1 64 ? -8.141 14.258 7.18 1 97.81 64 GLY B O 1
ATOM 3082 N N . GLY B 1 65 ? -6.219 14.672 6.113 1 97.5 65 GLY B N 1
ATOM 3083 C CA . GLY B 1 65 ? -6.812 14.43 4.809 1 97.5 65 GLY B CA 1
ATOM 3084 C C . GLY B 1 65 ? -7.262 12.992 4.617 1 97.5 65 GLY B C 1
ATOM 3085 O O . GLY B 1 65 ? -8.359 12.742 4.117 1 97.5 65 GLY B O 1
ATOM 3086 N N . MET B 1 66 ? -6.488 12.07 5.031 1 97.12 66 MET B N 1
ATOM 3087 C CA . MET B 1 66 ? -6.766 10.648 4.867 1 97.12 66 MET B CA 1
ATOM 3088 C C . MET B 1 66 ? -7.992 10.234 5.676 1 97.12 66 MET B C 1
ATOM 3090 O O . MET B 1 66 ? -8.734 9.336 5.273 1 97.12 66 MET B O 1
ATOM 3094 N N . THR B 1 67 ? -8.211 10.883 6.812 1 97.12 67 THR B N 1
ATOM 3095 C CA . THR B 1 67 ? -9.359 10.57 7.66 1 97.12 67 THR B CA 1
ATOM 3096 C C . THR B 1 67 ? -10.664 10.742 6.891 1 97.12 67 THR B C 1
ATOM 3098 O O . THR B 1 67 ? -11.547 9.883 6.961 1 97.12 67 THR B O 1
ATOM 3101 N N . MET B 1 68 ? -10.766 11.742 6.125 1 97.12 68 MET B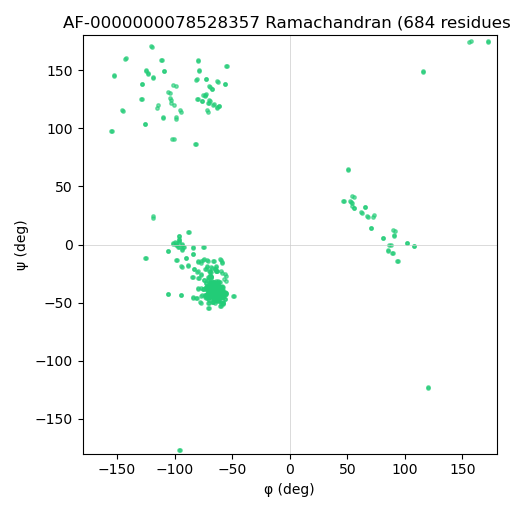 N 1
ATOM 3102 C CA . MET B 1 68 ? -11.984 12 5.367 1 97.12 68 MET B CA 1
ATOM 3103 C C . MET B 1 68 ? -12.203 10.922 4.305 1 97.12 68 MET B C 1
ATOM 3105 O O . MET B 1 68 ? -13.328 10.484 4.078 1 97.12 68 MET B O 1
ATOM 3109 N N . ILE B 1 69 ? -11.148 10.516 3.691 1 97.25 69 ILE B N 1
ATOM 3110 C CA . ILE B 1 69 ? -11.234 9.516 2.629 1 97.25 69 ILE B CA 1
ATOM 3111 C C . ILE B 1 69 ? -11.602 8.164 3.223 1 97.25 69 ILE B C 1
ATOM 3113 O O . ILE B 1 69 ? -12.508 7.484 2.729 1 97.25 69 ILE B O 1
ATOM 3117 N N . LEU B 1 70 ? -10.961 7.82 4.293 1 95.75 70 LEU B N 1
ATOM 3118 C CA . LEU B 1 70 ? -11.203 6.531 4.93 1 95.75 70 LEU B CA 1
ATOM 3119 C C . LEU B 1 70 ? -12.594 6.484 5.547 1 95.75 70 LEU B C 1
ATOM 3121 O O . LEU B 1 70 ? -13.219 5.422 5.598 1 95.75 70 LEU B O 1
ATOM 3125 N N . ALA B 1 71 ? -13.109 7.633 5.941 1 94.75 71 ALA B N 1
ATOM 3126 C CA . ALA B 1 71 ? -14.445 7.723 6.527 1 94.75 71 ALA B CA 1
ATOM 3127 C C . ALA B 1 71 ? -15.516 7.344 5.508 1 94.75 71 ALA B C 1
ATOM 3129 O O . ALA B 1 71 ? -16.641 7.012 5.879 1 94.75 71 ALA B O 1
ATOM 3130 N N . THR B 1 72 ? -15.188 7.414 4.254 1 94.31 72 THR B N 1
ATOM 3131 C CA . THR B 1 72 ? -16.141 7.047 3.217 1 94.31 72 THR B CA 1
ATOM 3132 C C . THR B 1 72 ? -15.898 5.621 2.734 1 94.31 72 THR B C 1
ATOM 3134 O O . THR B 1 72 ? -16.562 5.152 1.807 1 94.31 72 THR B O 1
ATOM 3137 N N . GLY B 1 73 ? -14.945 5.023 3.283 1 91 73 GLY B N 1
ATOM 3138 C CA . GLY B 1 73 ? -14.609 3.668 2.869 1 91 73 GLY B CA 1
ATOM 3139 C C . GLY B 1 73 ? -13.594 3.621 1.746 1 91 73 GLY B C 1
ATOM 3140 O O . GLY B 1 73 ? -13.297 2.549 1.211 1 91 73 GLY B O 1
ATOM 3141 N N . GLY B 1 74 ? -13.031 4.754 1.406 1 92.75 74 GLY B N 1
ATOM 3142 C CA . GLY B 1 74 ? -12.008 4.82 0.377 1 92.75 74 GLY B CA 1
ATOM 3143 C C . GLY B 1 74 ? -10.594 4.789 0.936 1 92.75 74 GLY B C 1
ATOM 3144 O O . GLY B 1 74 ? -10.398 4.48 2.111 1 92.75 74 GLY B O 1
ATOM 3145 N N . THR B 1 75 ? -9.594 4.906 0.082 1 92.75 75 THR B N 1
ATOM 3146 C CA . THR B 1 75 ? -8.188 4.945 0.466 1 92.75 75 THR B CA 1
ATOM 3147 C C . THR B 1 75 ? -7.367 5.719 -0.56 1 92.75 75 THR B C 1
ATOM 3149 O O . THR B 1 75 ? -7.738 5.797 -1.732 1 92.75 75 THR B O 1
ATOM 3152 N N . ASP B 1 76 ? -6.449 6.359 -0.091 1 96.5 76 ASP B N 1
ATOM 3153 C CA . ASP B 1 76 ? -5.52 7.047 -0.982 1 96.5 76 ASP B CA 1
ATOM 3154 C C . ASP B 1 76 ? -4.074 6.648 -0.684 1 96.5 76 ASP B C 1
ATOM 3156 O O . ASP B 1 76 ? -3.467 7.156 0.26 1 96.5 76 ASP B O 1
ATOM 3160 N N . ILE B 1 77 ? -3.551 5.828 -1.504 1 94 77 ILE B N 1
ATOM 3161 C CA . ILE B 1 77 ? -2.193 5.355 -1.258 1 94 77 ILE B CA 1
ATOM 3162 C C . ILE B 1 77 ? -1.2 6.199 -2.055 1 94 77 ILE B C 1
ATOM 3164 O O . ILE B 1 77 ? 0.008 5.957 -2.008 1 94 77 ILE B O 1
ATOM 3168 N N . SER B 1 78 ? -1.631 7.246 -2.678 1 96.81 78 SER B N 1
ATOM 3169 C CA . SER B 1 78 ? -0.771 8.023 -3.561 1 96.81 78 SER B CA 1
ATOM 3170 C C . SER B 1 78 ? -0.235 9.266 -2.857 1 96.81 78 SER B C 1
ATOM 3172 O O . SER B 1 78 ? 0.476 10.07 -3.461 1 96.81 78 SER B O 1
ATOM 3174 N N . VAL B 1 79 ? -0.542 9.461 -1.615 1 97.88 79 VAL B N 1
ATOM 3175 C CA . VAL B 1 79 ? -0.197 10.703 -0.93 1 97.88 79 VAL B CA 1
ATOM 3176 C C . VAL B 1 79 ? 1.318 10.891 -0.931 1 97.88 79 VAL B C 1
ATOM 3178 O O . VAL B 1 79 ? 1.811 12.016 -1.047 1 97.88 79 VAL B O 1
ATOM 3181 N N . GLY B 1 80 ? 2.07 9.852 -0.802 1 96.94 80 GLY B N 1
ATOM 3182 C CA . GLY B 1 80 ? 3.521 9.953 -0.861 1 96.94 80 GLY B CA 1
ATOM 3183 C C . GLY B 1 80 ? 4.031 10.438 -2.205 1 96.94 80 GLY B C 1
ATOM 3184 O O . GLY B 1 80 ? 4.949 11.258 -2.266 1 96.94 80 GLY B O 1
ATOM 3185 N N . SER B 1 81 ? 3.488 9.914 -3.238 1 96.56 81 SER B N 1
ATOM 3186 C CA . SER B 1 81 ? 3.885 10.328 -4.582 1 96.56 81 SER B CA 1
ATOM 3187 C C . SER B 1 81 ? 3.504 11.781 -4.844 1 96.56 81 SER B C 1
ATOM 3189 O O . SER B 1 81 ? 4.211 12.492 -5.559 1 96.56 81 SER B O 1
ATOM 3191 N N . ILE B 1 82 ? 2.379 12.203 -4.297 1 98.19 82 ILE B N 1
ATOM 3192 C CA . ILE B 1 82 ? 1.977 13.602 -4.43 1 98.19 82 ILE B CA 1
ATOM 3193 C C . ILE B 1 82 ? 2.979 14.5 -3.711 1 98.19 82 ILE B C 1
ATOM 3195 O O . ILE B 1 82 ? 3.324 15.57 -4.207 1 98.19 82 ILE B O 1
ATOM 3199 N N . MET B 1 83 ? 3.441 14.023 -2.586 1 98.19 83 MET B N 1
ATOM 3200 C CA . MET B 1 83 ? 4.492 14.75 -1.88 1 98.19 83 MET B CA 1
ATOM 3201 C C . MET B 1 83 ? 5.738 14.883 -2.746 1 98.19 83 MET B C 1
ATOM 3203 O O . MET B 1 83 ? 6.375 15.938 -2.775 1 98.19 83 MET B O 1
ATOM 3207 N N . ALA B 1 84 ? 6.074 13.789 -3.432 1 96.75 84 ALA B N 1
ATOM 3208 C CA . ALA B 1 84 ? 7.246 13.797 -4.305 1 96.75 84 ALA B CA 1
ATOM 3209 C C . ALA B 1 84 ? 7.078 14.797 -5.445 1 96.75 84 ALA B C 1
ATOM 3211 O O . ALA B 1 84 ? 8.008 15.539 -5.77 1 96.75 84 ALA B O 1
ATOM 3212 N N . ILE B 1 85 ? 5.922 14.844 -6.035 1 97.06 85 ILE B N 1
ATOM 3213 C CA . ILE B 1 85 ? 5.633 15.781 -7.109 1 97.06 85 ILE B CA 1
ATOM 3214 C C . ILE B 1 85 ? 5.77 17.219 -6.59 1 97.06 85 ILE B C 1
ATOM 3216 O O . ILE B 1 85 ? 6.406 18.047 -7.23 1 97.06 85 ILE B O 1
ATOM 3220 N N . SER B 1 86 ? 5.156 17.422 -5.473 1 97.88 86 SER B N 1
ATOM 3221 C CA . SER B 1 86 ? 5.168 18.75 -4.859 1 97.88 86 SER B CA 1
ATOM 3222 C C . SER B 1 86 ? 6.594 19.219 -4.586 1 97.88 86 SER B C 1
ATOM 3224 O O . SER B 1 86 ? 6.965 20.328 -4.949 1 97.88 86 SER B O 1
ATOM 3226 N N . GLY B 1 87 ? 7.391 18.391 -3.957 1 96.94 87 GLY B N 1
ATOM 3227 C CA . GLY B 1 87 ? 8.781 18.734 -3.699 1 96.94 87 GLY B CA 1
ATOM 3228 C C . GLY B 1 87 ? 9.586 18.969 -4.965 1 96.94 87 GLY B C 1
ATOM 3229 O O . GLY B 1 87 ? 10.383 19.891 -5.035 1 96.94 87 GLY B O 1
ATOM 3230 N N . ALA B 1 88 ? 9.359 18.141 -5.945 1 96.5 88 ALA B N 1
ATOM 3231 C CA . ALA B 1 88 ? 10.078 18.25 -7.215 1 96.5 88 ALA B CA 1
ATOM 3232 C C . ALA B 1 88 ? 9.773 19.578 -7.898 1 96.5 88 ALA B C 1
ATOM 3234 O O . ALA B 1 88 ? 10.688 20.266 -8.375 1 96.5 88 ALA B O 1
ATOM 3235 N N . ILE B 1 89 ? 8.508 19.953 -7.926 1 96.94 89 ILE B N 1
ATOM 3236 C CA . ILE B 1 89 ? 8.086 21.188 -8.578 1 96.94 89 ILE B CA 1
ATOM 3237 C C . ILE B 1 89 ? 8.648 22.375 -7.816 1 96.94 89 ILE B C 1
ATOM 3239 O O . ILE B 1 89 ? 9.258 23.281 -8.414 1 96.94 89 ILE B O 1
ATOM 3243 N N . ALA B 1 90 ? 8.539 22.391 -6.555 1 97.25 90 ALA B N 1
ATOM 3244 C CA . ALA B 1 90 ? 8.961 23.516 -5.742 1 97.25 90 ALA B CA 1
ATOM 3245 C C . ALA B 1 90 ? 10.469 23.719 -5.816 1 97.25 90 ALA B C 1
ATOM 3247 O O . ALA B 1 90 ? 10.953 24.812 -6.09 1 97.25 90 ALA B O 1
ATOM 3248 N N . CYS B 1 91 ? 11.188 22.656 -5.605 1 95.94 91 CYS B N 1
ATOM 3249 C CA . CYS B 1 91 ? 12.641 22.766 -5.598 1 95.94 91 CYS B CA 1
ATOM 3250 C C . CYS B 1 91 ? 13.172 23.094 -6.988 1 95.94 91 CYS B C 1
ATOM 3252 O O . CYS B 1 91 ? 14.148 23.844 -7.121 1 95.94 91 CYS B O 1
ATOM 3254 N N . SER B 1 92 ? 12.539 22.578 -8.031 1 95.19 92 SER B N 1
ATOM 3255 C CA . SER B 1 92 ? 12.984 22.859 -9.391 1 95.19 92 SER B CA 1
ATOM 3256 C C . SER B 1 92 ? 12.727 24.312 -9.766 1 95.19 92 SER B C 1
ATOM 3258 O O . SER B 1 92 ? 13.492 24.906 -10.531 1 95.19 92 SER B O 1
ATOM 3260 N N . ILE B 1 93 ? 11.695 24.891 -9.25 1 94.75 93 ILE B N 1
ATOM 3261 C CA . ILE B 1 93 ? 11.391 26.297 -9.508 1 94.75 93 ILE B CA 1
ATOM 3262 C C . ILE B 1 93 ? 12.359 27.188 -8.734 1 94.75 93 ILE B C 1
ATOM 3264 O O . ILE B 1 93 ? 12.914 28.141 -9.281 1 94.75 93 ILE B O 1
ATOM 3268 N N . VAL B 1 94 ? 12.617 26.859 -7.508 1 94.62 94 VAL B N 1
ATOM 3269 C CA . VAL B 1 94 ? 13.508 27.656 -6.664 1 94.62 94 VAL B CA 1
ATOM 3270 C C . VAL B 1 94 ? 14.93 27.609 -7.219 1 94.62 94 VAL B C 1
ATOM 3272 O O . VAL B 1 94 ? 15.656 28.594 -7.176 1 94.62 94 VAL B O 1
ATOM 3275 N N . ASN B 1 95 ? 15.281 26.391 -7.691 1 91.88 95 ASN B N 1
ATOM 3276 C CA . ASN B 1 95 ? 16.609 26.219 -8.258 1 91.88 95 ASN B CA 1
ATOM 3277 C C . ASN B 1 95 ? 16.703 26.797 -9.664 1 91.88 95 ASN B C 1
ATOM 3279 O O . ASN B 1 95 ? 17.797 26.953 -10.203 1 91.88 95 ASN B O 1
ATOM 3283 N N . GLY B 1 96 ? 15.609 27.109 -10.328 1 89.5 96 GLY B N 1
ATOM 3284 C CA . GLY B 1 96 ? 15.578 27.734 -11.641 1 89.5 96 GLY B CA 1
ATOM 3285 C C . GLY B 1 96 ? 15.578 26.734 -12.773 1 89.5 96 GLY B C 1
ATOM 3286 O O . GLY B 1 96 ? 15.719 27.109 -13.945 1 89.5 96 GLY B O 1
ATOM 3287 N N . ASN B 1 97 ? 15.352 25.484 -12.453 1 86.81 97 ASN B N 1
ATOM 3288 C CA . ASN B 1 97 ? 15.391 24.438 -13.477 1 86.81 97 ASN B CA 1
ATOM 3289 C C . ASN B 1 97 ? 14.133 24.469 -14.352 1 86.81 97 ASN B C 1
ATOM 3291 O O . ASN B 1 97 ? 14.203 24.188 -15.547 1 86.81 97 ASN B O 1
ATOM 3295 N N . ILE B 1 98 ? 13.055 24.75 -13.609 1 85.81 98 ILE B N 1
ATOM 3296 C CA . ILE B 1 98 ? 11.805 24.875 -14.352 1 85.81 98 ILE B CA 1
ATOM 3297 C C . ILE B 1 98 ? 11.234 26.281 -14.195 1 85.81 98 ILE B C 1
ATOM 3299 O O . ILE B 1 98 ? 11.359 26.891 -13.133 1 85.81 98 ILE B O 1
ATOM 3303 N N . PHE B 1 99 ? 10.625 26.797 -15.219 1 84.75 99 PHE B N 1
ATOM 3304 C CA . PHE B 1 99 ? 10.039 28.141 -15.242 1 84.75 99 PHE B CA 1
ATOM 3305 C C . PHE B 1 99 ? 11.039 29.172 -14.75 1 84.75 99 PHE B C 1
ATOM 3307 O O . PHE B 1 99 ? 10.812 29.828 -13.734 1 84.75 99 PHE B O 1
ATOM 3314 N N . PRO B 1 100 ? 12.125 29.359 -15.461 1 85.19 100 PRO B N 1
ATOM 3315 C CA . PRO B 1 100 ? 13.164 30.312 -15.047 1 85.19 100 PRO B CA 1
ATOM 3316 C C . PRO B 1 100 ? 12.641 31.734 -14.906 1 85.19 100 PRO B C 1
ATOM 3318 O O . PRO B 1 100 ? 13.234 32.562 -14.195 1 85.19 100 PRO B O 1
ATOM 3321 N N . SER B 1 101 ? 11.508 31.906 -15.469 1 86.19 101 SER B N 1
ATOM 3322 C CA . SER B 1 101 ? 10.922 33.25 -15.422 1 86.19 101 SER B CA 1
ATOM 3323 C C . SER B 1 101 ? 10.531 33.625 -13.992 1 86.19 101 SER B C 1
ATOM 3325 O O . SER B 1 101 ? 10.438 34.812 -13.664 1 86.19 101 SER B O 1
ATOM 3327 N N . PHE B 1 102 ? 10.383 32.656 -13.148 1 85.81 102 PHE B N 1
ATOM 3328 C CA . PHE B 1 102 ? 9.969 32.906 -11.773 1 85.81 102 PHE B CA 1
ATOM 3329 C C . PHE B 1 102 ? 11.172 33.281 -10.914 1 85.81 102 PHE B C 1
ATOM 3331 O O . PHE B 1 102 ? 11.016 33.688 -9.758 1 85.81 102 PHE B O 1
ATOM 3338 N N . ASN B 1 103 ? 12.328 33.281 -11.469 1 82.94 103 ASN B N 1
ATOM 3339 C CA . ASN B 1 103 ? 13.57 33.688 -10.805 1 82.94 103 ASN B CA 1
ATOM 3340 C C . ASN B 1 103 ? 13.688 33.062 -9.414 1 82.94 103 ASN B C 1
ATOM 3342 O O . ASN B 1 103 ? 14.023 33.75 -8.453 1 82.94 103 ASN B O 1
ATOM 3346 N N . GLY B 1 104 ? 13.258 31.875 -9.336 1 84.69 104 GLY B N 1
ATOM 3347 C CA . GLY B 1 104 ? 13.422 31.188 -8.07 1 84.69 104 GLY B CA 1
ATOM 3348 C C . GLY B 1 104 ? 12.484 31.703 -6.988 1 84.69 104 GLY B C 1
ATOM 3349 O O . GLY B 1 104 ? 12.781 31.594 -5.797 1 84.69 104 GLY B O 1
ATOM 3350 N N . ASN B 1 105 ? 11.398 32.281 -7.34 1 91.88 105 ASN B N 1
ATOM 3351 C CA . ASN B 1 105 ? 10.43 32.812 -6.395 1 91.88 105 ASN B CA 1
ATOM 3352 C C . ASN B 1 105 ? 9.773 31.719 -5.562 1 91.88 105 ASN B C 1
ATOM 3354 O O . ASN B 1 105 ? 9.078 30.859 -6.105 1 91.88 105 ASN B O 1
ATOM 3358 N N . VAL B 1 106 ? 9.938 31.828 -4.273 1 95.19 106 VAL B N 1
ATOM 3359 C CA . VAL B 1 106 ? 9.477 30.812 -3.34 1 95.19 106 VAL B CA 1
ATOM 3360 C C . VAL B 1 106 ? 7.949 30.797 -3.305 1 95.19 106 VAL B C 1
ATOM 3362 O O . VAL B 1 106 ? 7.336 29.719 -3.238 1 95.19 106 VAL B O 1
ATOM 3365 N N . ALA B 1 107 ? 7.297 31.922 -3.393 1 95.88 107 ALA B N 1
ATOM 3366 C CA . ALA B 1 107 ? 5.836 32 -3.383 1 95.88 107 ALA B CA 1
ATOM 3367 C C . ALA B 1 107 ? 5.242 31.281 -4.59 1 95.88 107 ALA B C 1
ATOM 3369 O O . ALA B 1 107 ? 4.273 30.531 -4.457 1 95.88 107 ALA B O 1
ATOM 3370 N N . ALA B 1 108 ? 5.852 31.547 -5.738 1 95.5 108 ALA B N 1
ATOM 3371 C CA . ALA B 1 108 ? 5.395 30.875 -6.949 1 95.5 108 ALA B CA 1
ATOM 3372 C C . ALA B 1 108 ? 5.586 29.359 -6.836 1 95.5 108 ALA B C 1
ATOM 3374 O O . ALA B 1 108 ? 4.734 28.594 -7.273 1 95.5 108 ALA B O 1
ATOM 3375 N N . ALA B 1 109 ? 6.738 28.938 -6.254 1 96.88 109 ALA B N 1
ATOM 3376 C CA . ALA B 1 109 ? 7.031 27.531 -6.062 1 96.88 109 ALA B CA 1
ATOM 3377 C C . ALA B 1 109 ? 5.98 26.859 -5.176 1 96.88 109 ALA B C 1
ATOM 3379 O O . ALA B 1 109 ? 5.488 25.781 -5.492 1 96.88 109 ALA B O 1
ATOM 3380 N N . ILE B 1 110 ? 5.605 27.562 -4.109 1 97.88 110 ILE B N 1
ATOM 3381 C CA . ILE B 1 110 ? 4.633 27.031 -3.158 1 97.88 110 ILE B CA 1
ATOM 3382 C C . ILE B 1 110 ? 3.266 26.906 -3.828 1 97.88 110 ILE B C 1
ATOM 3384 O O . ILE B 1 110 ? 2.611 25.859 -3.734 1 97.88 110 ILE B O 1
ATOM 3388 N N . ILE B 1 111 ? 2.83 27.906 -4.531 1 98 111 ILE B N 1
ATOM 3389 C CA . ILE B 1 111 ? 1.516 27.938 -5.168 1 98 111 ILE B CA 1
ATOM 3390 C C . ILE B 1 111 ? 1.426 26.844 -6.227 1 98 111 ILE B C 1
ATOM 3392 O O . ILE B 1 111 ? 0.446 26.094 -6.273 1 98 111 ILE B O 1
ATOM 3396 N N . LEU B 1 112 ? 2.455 26.672 -7.008 1 97.75 112 LEU B N 1
ATOM 3397 C CA . LEU B 1 112 ? 2.428 25.703 -8.086 1 97.75 112 LEU B CA 1
ATOM 3398 C C . LEU B 1 112 ? 2.51 24.281 -7.531 1 97.75 112 LEU B C 1
ATOM 3400 O O . LEU B 1 112 ? 1.924 23.359 -8.102 1 97.75 112 LEU B O 1
ATOM 3404 N N . ALA B 1 113 ? 3.305 24.109 -6.465 1 98.19 113 ALA B N 1
ATOM 3405 C CA . ALA B 1 113 ? 3.363 22.812 -5.812 1 98.19 113 ALA B CA 1
ATOM 3406 C C . ALA B 1 113 ? 1.996 22.406 -5.27 1 98.19 113 ALA B C 1
ATOM 3408 O O . ALA B 1 113 ? 1.558 21.266 -5.457 1 98.19 113 ALA B O 1
ATOM 3409 N N . ILE B 1 114 ? 1.323 23.359 -4.617 1 98.69 114 ILE B N 1
ATOM 3410 C CA . ILE B 1 114 ? 0.004 23.094 -4.059 1 98.69 114 ILE B CA 1
ATOM 3411 C C . ILE B 1 114 ? -0.992 22.828 -5.188 1 98.69 114 ILE B C 1
ATOM 3413 O O . ILE B 1 114 ? -1.835 21.938 -5.086 1 98.69 114 ILE B O 1
ATOM 3417 N N . LEU B 1 115 ? -0.918 23.531 -6.238 1 98.62 115 LEU B N 1
ATOM 3418 C CA . LEU B 1 115 ? -1.784 23.344 -7.395 1 98.62 115 LEU B CA 1
ATOM 3419 C C . LEU B 1 115 ? -1.588 21.953 -7.988 1 98.62 115 LEU B C 1
ATOM 3421 O O . LEU B 1 115 ? -2.557 21.297 -8.383 1 98.62 115 LEU B O 1
ATOM 3425 N N . ALA B 1 116 ? -0.343 21.531 -8.086 1 98.31 116 ALA B N 1
ATOM 3426 C CA . ALA B 1 116 ? -0.06 20.203 -8.609 1 98.31 116 ALA B CA 1
ATOM 3427 C C . ALA B 1 116 ? -0.681 19.125 -7.73 1 98.31 116 ALA B C 1
ATOM 3429 O O . ALA B 1 116 ? -1.223 18.141 -8.234 1 98.31 116 ALA B O 1
ATOM 3430 N N . GLY B 1 117 ? -0.5 19.297 -6.414 1 98.62 117 GLY B N 1
ATOM 3431 C CA . GLY B 1 117 ? -1.14 18.359 -5.5 1 98.62 117 GLY B CA 1
ATOM 3432 C C . GLY B 1 117 ? -2.652 18.375 -5.602 1 98.62 117 GLY B C 1
ATOM 3433 O O . GLY B 1 117 ? -3.289 17.312 -5.539 1 98.62 117 GLY B O 1
ATOM 3434 N N . THR B 1 118 ? -3.211 19.547 -5.77 1 98.75 118 THR B N 1
ATOM 3435 C CA . THR B 1 118 ? -4.652 19.688 -5.922 1 98.75 118 THR B CA 1
ATOM 3436 C C . THR B 1 118 ? -5.133 19 -7.199 1 98.75 118 THR B C 1
ATOM 3438 O O . THR B 1 118 ? -6.141 18.297 -7.188 1 98.75 118 THR B O 1
ATOM 3441 N N . VAL B 1 119 ? -4.434 19.156 -8.234 1 98.62 119 VAL B N 1
ATOM 3442 C CA . VAL B 1 119 ? -4.773 18.531 -9.5 1 98.62 119 VAL B CA 1
ATOM 3443 C C . VAL B 1 119 ? -4.68 17.016 -9.367 1 98.62 119 VAL B C 1
ATOM 3445 O O . VAL B 1 119 ? -5.52 16.281 -9.891 1 98.62 119 VAL B O 1
ATOM 3448 N N . SER B 1 120 ? -3.648 16.562 -8.688 1 98.31 120 SER B N 1
ATOM 3449 C CA . SER B 1 120 ? -3.508 15.125 -8.43 1 98.31 120 SER B CA 1
ATOM 3450 C C . SER B 1 120 ? -4.695 14.586 -7.641 1 98.31 120 SER B C 1
ATOM 3452 O O . SER B 1 120 ? -5.191 13.492 -7.922 1 98.31 120 SER B O 1
ATOM 3454 N N . GLY B 1 121 ? -5.082 15.375 -6.652 1 98.56 121 GLY B N 1
ATOM 3455 C CA . GLY B 1 121 ? -6.258 14.984 -5.895 1 98.56 121 GLY B CA 1
ATOM 3456 C C . GLY B 1 121 ? -7.523 14.945 -6.727 1 98.56 121 GLY B C 1
ATOM 3457 O O . GLY B 1 121 ? -8.352 14.047 -6.574 1 98.56 121 GLY B O 1
ATOM 3458 N N . ILE B 1 122 ? -7.699 15.922 -7.586 1 98.56 122 ILE B N 1
ATOM 3459 C CA . ILE B 1 122 ? -8.844 15.961 -8.492 1 98.56 122 ILE B CA 1
ATOM 3460 C C . ILE B 1 122 ? -8.836 14.727 -9.391 1 98.56 122 ILE B C 1
ATOM 3462 O O . ILE B 1 122 ? -9.883 14.125 -9.641 1 98.56 122 ILE B O 1
ATOM 3466 N N . TRP B 1 123 ? -7.691 14.422 -9.781 1 96.75 123 TRP B N 1
ATOM 3467 C CA . TRP B 1 123 ? -7.539 13.234 -10.617 1 96.75 123 TRP B CA 1
ATOM 3468 C C . TRP B 1 123 ? -8.023 11.984 -9.883 1 96.75 123 TRP B C 1
ATOM 3470 O O . TRP B 1 123 ? -8.82 11.211 -10.422 1 96.75 123 TRP B O 1
ATOM 3480 N N . ASN B 1 124 ? -7.531 11.75 -8.719 1 97.38 124 ASN B N 1
ATOM 3481 C CA . ASN B 1 124 ? -7.965 10.602 -7.926 1 97.38 124 ASN B CA 1
ATOM 3482 C C . ASN B 1 124 ? -9.469 10.641 -7.66 1 97.38 124 ASN B C 1
ATOM 3484 O O . ASN B 1 124 ? -10.156 9.633 -7.82 1 97.38 124 ASN B O 1
ATOM 3488 N N . GLY B 1 125 ? -9.93 11.844 -7.305 1 97.75 125 GLY B N 1
ATOM 3489 C CA . GLY B 1 125 ? -11.352 11.992 -7.047 1 97.75 125 GLY B CA 1
ATOM 3490 C C . GLY B 1 125 ? -12.211 11.727 -8.273 1 97.75 125 GLY B C 1
ATOM 3491 O O . GLY B 1 125 ? -13.289 11.125 -8.164 1 97.75 125 GLY B O 1
ATOM 3492 N N . PHE B 1 126 ? -11.789 12.117 -9.383 1 96.56 126 PHE B N 1
ATOM 3493 C CA . PHE B 1 126 ? -12.516 11.914 -10.625 1 96.56 126 PHE B CA 1
ATOM 3494 C C . PHE B 1 126 ? -12.617 10.43 -10.969 1 96.56 126 PHE B C 1
ATOM 3496 O O . PHE B 1 126 ? -13.688 9.938 -11.328 1 96.56 126 PHE B O 1
ATOM 3503 N N . LEU B 1 127 ? -11.547 9.75 -10.82 1 92.62 127 LEU B N 1
ATOM 3504 C CA . LEU B 1 127 ? -11.531 8.32 -11.133 1 92.62 127 LEU B CA 1
ATOM 3505 C C . LEU B 1 127 ? -12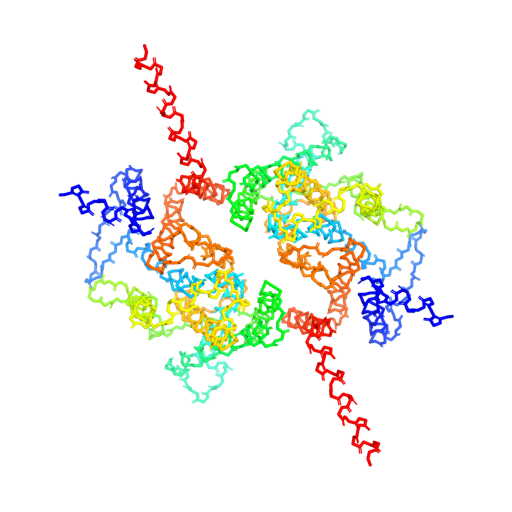.438 7.543 -10.18 1 92.62 127 LEU B C 1
ATOM 3507 O O . LEU B 1 127 ? -13.133 6.617 -10.602 1 92.62 127 LEU B O 1
ATOM 3511 N N . VAL B 1 128 ? -12.398 7.906 -8.93 1 93.56 128 VAL B N 1
ATOM 3512 C CA . VAL B 1 128 ? -13.156 7.176 -7.922 1 93.56 128 VAL B CA 1
ATOM 3513 C C . VAL B 1 128 ? -14.633 7.551 -8.008 1 93.56 128 VAL B C 1
ATOM 3515 O O . VAL B 1 128 ? -15.508 6.676 -8.008 1 93.56 128 VAL B O 1
ATOM 3518 N N . ALA B 1 129 ? -14.914 8.82 -8.156 1 94.75 129 ALA B N 1
ATOM 3519 C CA . ALA B 1 129 ? -16.281 9.312 -8.055 1 94.75 129 ALA B CA 1
ATOM 3520 C C . ALA B 1 129 ? -17.016 9.156 -9.375 1 94.75 129 ALA B C 1
ATOM 3522 O O . ALA B 1 129 ? -18.188 8.734 -9.406 1 94.75 129 ALA B O 1
ATOM 3523 N N . LYS B 1 130 ? -16.406 9.516 -10.422 1 92.12 130 LYS B N 1
ATOM 3524 C CA . LYS B 1 130 ? -17.109 9.578 -11.703 1 92.12 130 LYS B CA 1
ATOM 3525 C C . LYS B 1 130 ? -16.922 8.281 -12.484 1 92.12 130 LYS B C 1
ATOM 3527 O O . LYS B 1 130 ? -17.891 7.73 -13.023 1 92.12 130 LYS B O 1
ATOM 3532 N N . ILE B 1 131 ? -15.742 7.766 -12.508 1 87.56 131 ILE B N 1
ATOM 3533 C CA . ILE B 1 131 ? -15.469 6.566 -13.289 1 87.56 131 ILE B CA 1
ATOM 3534 C C . ILE B 1 131 ? -15.75 5.324 -12.445 1 87.56 131 ILE B C 1
ATOM 3536 O O . ILE B 1 131 ? -15.891 4.223 -12.984 1 87.56 131 ILE B O 1
ATOM 3540 N N . LYS B 1 132 ? -15.805 5.551 -11.117 1 88.12 132 LYS B N 1
ATOM 3541 C CA . LYS B 1 132 ? -16.172 4.516 -10.156 1 88.12 132 LYS B CA 1
ATOM 3542 C C . LYS B 1 132 ? -15.148 3.389 -10.125 1 88.12 132 LYS B C 1
ATOM 3544 O O . LYS B 1 132 ? -15.508 2.211 -10.078 1 88.12 132 LYS B O 1
ATOM 3549 N N . ILE B 1 133 ? -13.922 3.775 -10.359 1 86.19 133 ILE B N 1
ATOM 3550 C CA . ILE B 1 133 ? -12.82 2.852 -10.117 1 86.19 133 ILE B CA 1
ATOM 3551 C C . ILE B 1 133 ? -12.617 2.686 -8.609 1 86.19 133 ILE B C 1
ATOM 3553 O O . ILE B 1 133 ? -12.766 3.643 -7.848 1 86.19 133 ILE B O 1
ATOM 3557 N N . GLN B 1 134 ? -12.305 1.504 -8.219 1 86.81 134 GLN B N 1
ATOM 3558 C CA . GLN B 1 134 ? -12.031 1.26 -6.809 1 86.81 134 GLN B CA 1
ATOM 3559 C C . GLN B 1 134 ? -10.922 2.168 -6.293 1 86.81 134 GLN B C 1
ATOM 3561 O O . GLN B 1 134 ? -9.898 2.34 -6.961 1 86.81 134 GLN B O 1
ATOM 3566 N N . PRO B 1 135 ? -11.078 2.693 -5.141 1 92.94 135 PRO B N 1
ATOM 3567 C CA . PRO B 1 135 ? -10.141 3.691 -4.621 1 92.94 135 PRO B CA 1
ATOM 3568 C C . PRO B 1 135 ? -8.703 3.182 -4.578 1 92.94 135 PRO B C 1
ATOM 3570 O O . PRO B 1 135 ? -7.773 3.9 -4.957 1 92.94 135 PRO B O 1
ATOM 3573 N N . ILE B 1 136 ? -8.508 1.993 -4.16 1 89.44 136 ILE B N 1
ATOM 3574 C CA . ILE B 1 136 ? -7.156 1.452 -4.023 1 89.44 136 ILE B CA 1
ATOM 3575 C C . ILE B 1 136 ? -6.484 1.39 -5.391 1 89.44 136 ILE B C 1
ATOM 3577 O O . ILE B 1 136 ? -5.312 1.743 -5.531 1 89.44 136 ILE B O 1
ATOM 3581 N N . VAL B 1 137 ? -7.168 1.036 -6.402 1 87.88 137 VAL B N 1
ATOM 3582 C CA . VAL B 1 137 ? -6.633 0.921 -7.754 1 87.88 137 VAL B CA 1
ATOM 3583 C C . VAL B 1 137 ? -6.383 2.312 -8.328 1 87.88 137 VAL B C 1
ATOM 3585 O O . VAL B 1 137 ? -5.316 2.578 -8.891 1 87.88 137 VAL B O 1
ATOM 3588 N N . ALA B 1 138 ? -7.387 3.178 -8.148 1 91.5 138 ALA B N 1
ATOM 3589 C CA . ALA B 1 138 ? -7.293 4.535 -8.68 1 91.5 138 ALA B CA 1
ATOM 3590 C C . ALA B 1 138 ? -6.066 5.258 -8.133 1 91.5 138 ALA B C 1
ATOM 3592 O O . ALA B 1 138 ? -5.328 5.895 -8.891 1 91.5 138 ALA B O 1
ATOM 3593 N N . THR B 1 139 ? -5.848 5.109 -6.891 1 95.19 139 THR B N 1
ATOM 3594 C CA . THR B 1 139 ? -4.777 5.875 -6.262 1 95.19 139 THR B CA 1
ATOM 3595 C C . THR B 1 139 ? -3.432 5.184 -6.461 1 95.19 139 THR B C 1
ATOM 3597 O O . THR B 1 139 ? -2.381 5.82 -6.355 1 95.19 139 THR B O 1
ATOM 3600 N N . MET B 1 140 ? -3.445 3.9 -6.746 1 89.69 140 MET B N 1
ATOM 3601 C CA . MET B 1 140 ? -2.209 3.199 -7.082 1 89.69 140 MET B CA 1
ATOM 3602 C C . MET B 1 140 ? -1.636 3.711 -8.398 1 89.69 140 MET B C 1
ATOM 3604 O O . MET B 1 140 ? -0.417 3.787 -8.562 1 89.69 140 MET B O 1
ATOM 3608 N N . ILE B 1 141 ? -2.514 3.975 -9.297 1 88.56 141 ILE B N 1
ATOM 3609 C CA . ILE B 1 141 ? -2.09 4.512 -10.586 1 88.56 141 ILE B CA 1
ATOM 3610 C C . ILE B 1 141 ? -1.287 5.793 -10.367 1 88.56 141 ILE B C 1
ATOM 3612 O O . ILE B 1 141 ? -0.192 5.949 -10.914 1 88.56 141 ILE B O 1
ATOM 3616 N N . LEU B 1 142 ? -1.805 6.633 -9.547 1 93.06 142 LEU B N 1
ATOM 3617 C CA . LEU B 1 142 ? -1.12 7.891 -9.273 1 93.06 142 LEU B CA 1
ATOM 3618 C C . LEU B 1 142 ? 0.12 7.66 -8.414 1 93.06 142 LEU B C 1
ATOM 3620 O O . LEU B 1 142 ? 1.106 8.391 -8.531 1 93.06 142 LEU B O 1
ATOM 3624 N N . MET B 1 143 ? 0.024 6.688 -7.555 1 92.62 143 MET B N 1
ATOM 3625 C CA . MET B 1 143 ? 1.196 6.359 -6.75 1 92.62 143 MET B CA 1
ATOM 3626 C C . MET B 1 143 ? 2.398 6.055 -7.637 1 92.62 143 MET B C 1
ATOM 3628 O O . MET B 1 143 ? 3.492 6.578 -7.406 1 92.62 143 MET B O 1
ATOM 3632 N N . VAL B 1 144 ? 2.16 5.309 -8.695 1 86.44 144 VAL B N 1
ATOM 3633 C CA . VAL B 1 144 ? 3.244 4.918 -9.586 1 86.44 144 VAL B CA 1
ATOM 3634 C C . VAL B 1 144 ? 3.559 6.059 -10.555 1 86.44 144 VAL B C 1
ATOM 3636 O O . VAL B 1 144 ? 4.719 6.445 -10.711 1 86.44 144 VAL B O 1
ATOM 3639 N N . ALA B 1 145 ? 2.588 6.617 -11.102 1 89.69 145 ALA B N 1
ATOM 3640 C CA . ALA B 1 145 ? 2.762 7.695 -12.07 1 89.69 145 ALA B CA 1
ATOM 3641 C C . ALA B 1 145 ? 3.369 8.93 -11.414 1 89.69 145 ALA B C 1
ATOM 3643 O O . ALA B 1 145 ? 4.191 9.625 -12.023 1 89.69 145 ALA B O 1
ATOM 3644 N N . GLY B 1 146 ? 2.883 9.227 -10.242 1 92.75 146 GLY B N 1
ATOM 3645 C CA . GLY B 1 146 ? 3.326 10.43 -9.555 1 92.75 146 GLY B CA 1
ATOM 3646 C C . GLY B 1 146 ? 4.82 10.461 -9.305 1 92.75 146 GLY B C 1
ATOM 3647 O O . GLY B 1 146 ? 5.477 11.477 -9.547 1 92.75 146 GLY B O 1
ATOM 3648 N N . ARG B 1 147 ? 5.328 9.391 -8.852 1 90.56 147 ARG B N 1
ATOM 3649 C CA . ARG B 1 147 ? 6.77 9.328 -8.617 1 90.56 147 ARG B CA 1
ATOM 3650 C C . ARG B 1 147 ? 7.539 9.391 -9.938 1 90.56 147 ARG B C 1
ATOM 3652 O O . ARG B 1 147 ? 8.625 9.969 -9.992 1 90.56 147 ARG B O 1
ATOM 3659 N N . GLY B 1 148 ? 7.035 8.766 -10.977 1 89 148 GLY B N 1
ATOM 3660 C CA . GLY B 1 148 ? 7.637 8.906 -12.297 1 89 148 GLY B CA 1
ATOM 3661 C C . GLY B 1 148 ? 7.648 10.336 -12.797 1 89 148 GLY B C 1
ATOM 3662 O O . GLY B 1 148 ? 8.664 10.805 -13.32 1 89 148 GLY B O 1
ATOM 3663 N N . ILE B 1 149 ? 6.574 11.008 -12.57 1 93.06 149 ILE B N 1
ATOM 3664 C CA . ILE B 1 149 ? 6.461 12.398 -12.977 1 93.06 149 ILE B CA 1
ATOM 3665 C C . ILE B 1 149 ? 7.465 13.25 -12.195 1 93.06 149 ILE B C 1
ATOM 3667 O O . ILE B 1 149 ? 8.141 14.109 -12.766 1 93.06 149 ILE B O 1
ATOM 3671 N N . ALA B 1 150 ? 7.535 13.016 -10.906 1 94.44 150 ALA B N 1
ATOM 3672 C CA . ALA B 1 150 ? 8.508 13.734 -10.086 1 94.44 150 ALA B CA 1
ATOM 3673 C C . ALA B 1 150 ? 9.93 13.5 -10.586 1 94.44 150 ALA B C 1
ATOM 3675 O O . ALA B 1 150 ? 10.734 14.43 -10.641 1 94.44 150 ALA B O 1
ATOM 3676 N N . GLN B 1 151 ? 10.211 12.328 -10.984 1 90.12 151 GLN B N 1
ATOM 3677 C CA . GLN B 1 151 ? 11.539 11.992 -11.492 1 90.12 151 GLN B CA 1
ATOM 3678 C C . GLN B 1 151 ? 11.805 12.68 -12.828 1 90.12 151 GLN B C 1
ATOM 3680 O O . GLN B 1 151 ? 12.945 13.062 -13.125 1 90.12 151 GLN B O 1
ATOM 3685 N N . LEU B 1 152 ? 10.805 12.734 -13.625 1 89.06 152 LEU B N 1
ATOM 3686 C CA . LEU B 1 152 ? 10.961 13.422 -14.906 1 89.06 152 LEU B CA 1
ATOM 3687 C C . LEU B 1 152 ? 11.25 14.906 -14.695 1 89.06 152 LEU B C 1
ATOM 3689 O O . LEU B 1 152 ? 12.07 15.492 -15.406 1 89.06 152 LEU B O 1
ATOM 3693 N N . ILE B 1 153 ? 10.586 15.461 -13.727 1 91.69 153 ILE B N 1
ATOM 3694 C CA . ILE B 1 153 ? 10.75 16.875 -13.43 1 91.69 153 ILE B CA 1
ATOM 3695 C C . ILE B 1 153 ? 12.18 17.141 -12.938 1 91.69 153 ILE B C 1
ATOM 3697 O O . ILE B 1 153 ? 12.797 18.141 -13.312 1 91.69 153 ILE B O 1
ATOM 3701 N N . THR B 1 154 ? 12.727 16.219 -12.156 1 91.31 154 THR B N 1
ATOM 3702 C CA . THR B 1 154 ? 14.047 16.422 -11.57 1 91.31 154 THR B CA 1
ATOM 3703 C C . THR B 1 154 ? 15.117 15.734 -12.422 1 91.31 154 THR B C 1
ATOM 3705 O O . THR B 1 154 ? 16.297 15.766 -12.078 1 91.31 154 THR B O 1
ATOM 3708 N N . ARG B 1 155 ? 14.719 15.062 -13.484 1 84.44 155 ARG B N 1
ATOM 3709 C CA . ARG B 1 155 ? 15.617 14.312 -14.352 1 84.44 155 ARG B CA 1
ATOM 3710 C C . ARG B 1 155 ? 16.312 13.188 -13.586 1 84.44 155 ARG B C 1
ATOM 3712 O O . ARG B 1 155 ? 17.5 12.922 -13.812 1 84.44 155 ARG B O 1
ATOM 3719 N N . GLY B 1 156 ? 15.617 12.734 -12.578 1 81.12 156 GLY B N 1
ATOM 3720 C CA . GLY B 1 156 ? 16.078 11.57 -11.844 1 81.12 156 GLY B CA 1
ATOM 3721 C C . GLY B 1 156 ? 17.156 11.898 -10.812 1 81.12 156 GLY B C 1
ATOM 3722 O O . GLY B 1 156 ? 17.719 11.008 -10.188 1 81.12 156 GLY B O 1
ATOM 3723 N N . LYS B 1 157 ? 17.438 13.133 -10.641 1 84.06 157 LYS B N 1
ATOM 3724 C CA . LYS B 1 157 ? 18.469 13.547 -9.695 1 84.06 157 LYS B CA 1
ATOM 3725 C C . LYS B 1 157 ? 17.875 14.266 -8.492 1 84.06 157 LYS B C 1
ATOM 3727 O O . LYS B 1 157 ? 16.75 14.766 -8.555 1 84.06 157 LYS B O 1
ATOM 3732 N N . ILE B 1 158 ? 18.656 14.258 -7.449 1 88.25 158 ILE B N 1
ATOM 3733 C CA . ILE B 1 158 ? 18.266 15.031 -6.273 1 88.25 158 ILE B CA 1
ATOM 3734 C C . ILE B 1 158 ? 18.531 16.516 -6.523 1 88.25 158 ILE B C 1
ATOM 3736 O O . ILE B 1 158 ? 19.625 16.906 -6.91 1 88.25 158 ILE B O 1
ATOM 3740 N N . VAL B 1 159 ? 17.531 17.297 -6.398 1 90.56 159 VAL B N 1
ATOM 3741 C CA . VAL B 1 159 ? 17.656 18.75 -6.562 1 90.56 159 VAL B CA 1
ATOM 3742 C C . VAL B 1 159 ? 17.875 19.406 -5.199 1 90.56 159 VAL B C 1
ATOM 3744 O O . VAL B 1 159 ? 16.984 19.391 -4.348 1 90.56 159 VAL B O 1
ATOM 3747 N N . THR B 1 160 ? 18.984 19.969 -5 1 92.06 160 THR B N 1
ATOM 3748 C CA . THR B 1 160 ? 19.312 20.625 -3.738 1 92.06 160 THR B CA 1
ATOM 3749 C C . THR B 1 160 ? 19.094 22.141 -3.842 1 92.06 160 THR B C 1
ATOM 3751 O O . THR B 1 160 ? 19.422 22.75 -4.867 1 92.06 160 THR B O 1
ATOM 3754 N N . ILE B 1 161 ? 18.484 22.656 -2.764 1 90.81 161 ILE B N 1
ATOM 3755 C CA . ILE B 1 161 ? 18.234 24.094 -2.77 1 90.81 161 ILE B CA 1
ATOM 3756 C C . ILE B 1 161 ? 18.844 24.734 -1.523 1 90.81 161 ILE B C 1
ATOM 3758 O O . ILE B 1 161 ? 18.953 24.078 -0.48 1 90.81 161 ILE B O 1
ATOM 3762 N N . THR B 1 162 ? 19.25 26.062 -1.703 1 87.56 162 THR B N 1
ATOM 3763 C CA . THR B 1 162 ? 19.875 26.766 -0.596 1 87.56 162 THR B CA 1
ATOM 3764 C C . THR B 1 162 ? 19.047 27.984 -0.197 1 87.56 162 THR B C 1
ATOM 3766 O O . THR B 1 162 ? 19.516 28.844 0.548 1 87.56 162 THR B O 1
ATOM 3769 N N . SER B 1 163 ? 17.875 28.047 -0.461 1 91.25 163 SER B N 1
ATOM 3770 C CA . SER B 1 163 ? 17.031 29.203 -0.13 1 91.25 163 SER B CA 1
ATOM 3771 C C . SER B 1 163 ? 16.609 29.156 1.332 1 91.25 163 SER B C 1
ATOM 3773 O O . SER B 1 163 ? 15.93 28.219 1.762 1 91.25 163 SER B O 1
ATOM 3775 N N . GLU B 1 164 ? 16.875 30.203 2.029 1 91.56 164 GLU B N 1
ATOM 3776 C CA . GLU B 1 164 ? 16.5 30.297 3.438 1 91.56 164 GLU B CA 1
ATOM 3777 C C . GLU B 1 164 ? 14.992 30.453 3.604 1 91.56 164 GLU B C 1
ATOM 3779 O O . GLU B 1 164 ? 14.414 29.938 4.559 1 91.56 164 GLU B O 1
ATOM 3784 N N . THR B 1 165 ? 14.438 31.188 2.678 1 93.06 165 THR B N 1
ATOM 3785 C CA . THR B 1 165 ? 12.992 31.391 2.723 1 93.06 165 THR B CA 1
ATOM 3786 C C . THR B 1 165 ? 12.25 30.062 2.574 1 93.06 165 THR B C 1
ATOM 3788 O O . THR B 1 165 ? 11.25 29.828 3.26 1 93.06 165 THR B O 1
ATOM 3791 N N . TYR B 1 166 ? 12.773 29.25 1.739 1 94.94 166 TYR B N 1
ATOM 3792 C CA . TYR B 1 166 ? 12.156 27.938 1.544 1 94.94 166 TYR B CA 1
ATOM 3793 C C . TYR B 1 166 ? 12.383 27.047 2.754 1 94.94 166 TYR B C 1
ATOM 3795 O O . TYR B 1 166 ? 11.484 26.312 3.172 1 94.94 166 TYR B O 1
ATOM 3803 N N . TYR B 1 167 ? 13.555 27.172 3.254 1 94.19 167 TYR B N 1
ATOM 3804 C CA . TYR B 1 167 ? 13.898 26.344 4.402 1 94.19 167 TYR B CA 1
ATOM 3805 C C . TYR B 1 167 ? 13.031 26.688 5.605 1 94.19 167 TYR B C 1
ATOM 3807 O O . TYR B 1 167 ? 12.812 25.844 6.48 1 94.19 167 TYR B O 1
ATOM 3815 N N . PHE B 1 168 ? 12.477 27.875 5.641 1 94.19 168 PHE B N 1
ATOM 3816 C CA . PHE B 1 168 ? 11.664 28.344 6.758 1 94.19 168 PHE B CA 1
ATOM 3817 C C . PHE B 1 168 ? 10.414 27.484 6.922 1 94.19 168 PHE B C 1
ATOM 3819 O O . PHE B 1 168 ? 9.898 27.344 8.031 1 94.19 168 PHE B O 1
ATOM 3826 N N . ILE B 1 169 ? 10.016 26.844 5.887 1 95.12 169 ILE B N 1
ATOM 3827 C CA . ILE B 1 169 ? 8.805 26.031 5.898 1 95.12 169 ILE B CA 1
ATOM 3828 C C . ILE B 1 169 ? 8.969 24.875 6.887 1 95.12 169 ILE B C 1
ATOM 3830 O O . ILE B 1 169 ? 8.016 24.484 7.566 1 95.12 169 ILE B O 1
ATOM 3834 N N . ASN B 1 170 ? 10.117 24.328 6.961 1 93.88 170 ASN B N 1
ATOM 3835 C CA . ASN B 1 170 ? 10.367 23.234 7.879 1 93.88 170 ASN B CA 1
ATOM 3836 C C . ASN B 1 170 ? 11.195 23.672 9.078 1 93.88 170 ASN B C 1
ATOM 3838 O O . ASN B 1 170 ? 10.875 23.328 10.219 1 93.88 170 ASN B O 1
ATOM 3842 N N . GLY B 1 171 ? 12.227 24.484 8.859 1 90.81 171 GLY B N 1
ATOM 3843 C CA . GLY B 1 171 ? 13.203 24.812 9.875 1 90.81 171 GLY B CA 1
ATOM 3844 C C . GLY B 1 171 ? 12.883 26.094 10.625 1 90.81 171 GLY B C 1
ATOM 3845 O O . GLY B 1 171 ? 13.547 26.438 11.602 1 90.81 171 GLY B O 1
ATOM 3846 N N . GLY B 1 172 ? 11.867 26.766 10.242 1 90.75 172 GLY B N 1
ATOM 3847 C CA . GLY B 1 172 ? 11.547 28.047 10.859 1 90.75 172 GLY B CA 1
ATOM 3848 C C . GLY B 1 172 ? 10.844 27.906 12.195 1 90.75 172 GLY B C 1
ATOM 3849 O O . GLY B 1 172 ? 10.352 26.812 12.531 1 90.75 172 GLY B O 1
ATOM 3850 N N . TYR B 1 173 ? 10.953 28.969 12.953 1 91.38 173 TYR B N 1
ATOM 3851 C CA . TYR B 1 173 ? 10.305 29.031 14.258 1 91.38 173 TYR B CA 1
ATOM 3852 C C . TYR B 1 173 ? 9.469 30.297 14.398 1 91.38 173 TYR B C 1
ATOM 3854 O O . TYR B 1 173 ? 9.828 31.344 13.867 1 91.38 173 TYR B O 1
ATOM 3862 N N . ILE B 1 174 ? 8.367 30.156 14.945 1 90.88 174 ILE B N 1
ATOM 3863 C CA . ILE B 1 174 ? 7.527 31.281 15.32 1 90.88 174 ILE B CA 1
ATOM 3864 C C . ILE B 1 174 ? 7.09 31.141 16.781 1 90.88 174 ILE B C 1
ATOM 3866 O O . ILE B 1 174 ? 6.539 30.109 17.172 1 90.88 174 ILE B O 1
ATOM 3870 N N . CYS B 1 175 ? 7.301 32.094 17.688 1 91.31 175 CYS B N 1
ATOM 3871 C CA . CYS B 1 175 ? 6.957 32.094 19.109 1 91.31 175 CYS B CA 1
ATOM 3872 C C . CYS B 1 175 ? 7.555 30.891 19.812 1 91.31 175 CYS B C 1
ATOM 3874 O O . CYS B 1 175 ? 6.891 30.25 20.641 1 91.31 175 CYS B O 1
ATOM 3876 N N . GLY B 1 176 ? 8.734 30.422 19.328 1 88.88 176 GLY B N 1
ATOM 3877 C CA . GLY B 1 176 ? 9.461 29.344 19.984 1 88.88 176 GLY B CA 1
ATOM 3878 C C . GLY B 1 176 ? 9.055 27.953 19.5 1 88.88 176 GLY B C 1
ATOM 3879 O O . GLY B 1 176 ? 9.664 26.953 19.875 1 88.88 176 GLY B O 1
ATOM 3880 N N . LEU B 1 177 ? 8.055 27.938 18.719 1 92.38 177 LEU B N 1
ATOM 3881 C CA . LEU B 1 177 ? 7.586 26.641 18.203 1 92.38 177 LEU B CA 1
ATOM 3882 C C . LEU B 1 177 ? 7.906 26.5 16.719 1 92.38 177 LEU B C 1
ATOM 3884 O O . LEU B 1 177 ? 7.988 27.484 16 1 92.38 177 LEU B O 1
ATOM 3888 N N . PRO B 1 178 ? 8.125 25.281 16.312 1 94.44 178 PRO B N 1
ATOM 3889 C CA . PRO B 1 178 ? 8.445 25.047 14.906 1 94.44 178 PRO B CA 1
ATOM 3890 C C . PRO B 1 178 ? 7.305 25.469 13.969 1 94.44 178 PRO B C 1
ATOM 3892 O O . PRO B 1 178 ? 6.133 25.234 14.281 1 94.44 178 PRO B O 1
ATOM 3895 N N . PHE B 1 179 ? 7.594 26.062 12.859 1 96 179 PHE B N 1
ATOM 3896 C CA . PHE B 1 179 ? 6.645 26.625 11.914 1 96 179 PHE B CA 1
ATOM 3897 C C . PHE B 1 179 ? 5.711 25.547 11.367 1 96 179 PHE B C 1
ATOM 3899 O O . PHE B 1 179 ? 4.523 25.797 11.164 1 96 179 PHE B O 1
ATOM 3906 N N . PRO B 1 180 ? 6.188 24.281 11.117 1 97.31 180 PRO B N 1
ATOM 3907 C CA . PRO B 1 180 ? 5.277 23.25 10.617 1 97.31 180 PRO B CA 1
ATOM 3908 C C . PRO B 1 180 ? 4.074 23.031 11.539 1 97.31 180 PRO B C 1
ATOM 3910 O O . PRO B 1 180 ? 2.992 22.672 11.07 1 97.31 180 PRO B O 1
ATOM 3913 N N . LEU B 1 181 ? 4.258 23.25 12.805 1 96.56 181 LEU B N 1
ATOM 3914 C CA . LEU B 1 181 ? 3.145 23.109 13.742 1 96.56 181 LEU B CA 1
ATOM 3915 C C . LEU B 1 181 ? 2.035 24.094 13.406 1 96.56 181 LEU B C 1
ATOM 3917 O O . LEU B 1 181 ? 0.851 23.781 13.516 1 96.56 181 LEU B O 1
ATOM 3921 N N . PHE B 1 182 ? 2.375 25.297 13.047 1 97.06 182 PHE B N 1
ATOM 3922 C CA . PHE B 1 182 ? 1.396 26.312 12.703 1 97.06 182 PHE B CA 1
ATOM 3923 C C . PHE B 1 182 ? 0.655 25.938 11.422 1 97.06 182 PHE B C 1
ATOM 3925 O O . PHE B 1 182 ? -0.535 26.234 11.281 1 97.06 182 PHE B O 1
ATOM 3932 N N . ILE B 1 183 ? 1.4 25.312 10.508 1 97.94 183 ILE B N 1
ATOM 3933 C CA . ILE B 1 183 ? 0.75 24.844 9.289 1 97.94 183 ILE B CA 1
ATOM 3934 C C . ILE B 1 183 ? -0.282 23.781 9.633 1 97.94 183 ILE B C 1
ATOM 3936 O O . ILE B 1 183 ? -1.401 23.797 9.109 1 97.94 183 ILE B O 1
ATOM 3940 N N . VAL B 1 184 ? 0.098 22.875 10.5 1 98.19 184 VAL B N 1
ATOM 3941 C CA . VAL B 1 184 ? -0.803 21.812 10.938 1 98.19 184 VAL B CA 1
ATOM 3942 C C . VAL B 1 184 ? -2.041 22.438 11.594 1 98.19 184 VAL B C 1
ATOM 3944 O O . VAL B 1 184 ? -3.17 22.047 11.281 1 98.19 184 VAL B O 1
ATOM 3947 N N . LEU B 1 185 ? -1.834 23.359 12.555 1 97.69 185 LEU B N 1
ATOM 3948 C CA . LEU B 1 185 ? -2.939 23.984 13.258 1 97.69 185 LEU B CA 1
ATOM 3949 C C . LEU B 1 185 ? -3.875 24.703 12.289 1 97.69 185 LEU B C 1
ATOM 3951 O O . LEU B 1 185 ? -5.094 24.688 12.469 1 97.69 185 LEU B O 1
ATOM 3955 N N . PHE B 1 186 ? -3.295 25.25 11.297 1 98 186 PHE B N 1
ATOM 3956 C CA . PHE B 1 186 ? -4.102 25.953 10.305 1 98 186 PHE B CA 1
ATOM 3957 C C . PHE B 1 186 ? -4.918 24.984 9.477 1 98 186 PHE B C 1
ATOM 3959 O O . PHE B 1 186 ? -6.145 25.094 9.391 1 98 186 PHE B O 1
ATOM 3966 N N . LEU B 1 187 ? -4.266 23.984 8.852 1 98.19 187 LEU B N 1
ATOM 3967 C CA . LEU B 1 187 ? -4.934 23.078 7.93 1 98.19 187 LEU B CA 1
ATOM 3968 C C . LEU B 1 187 ? -5.867 22.141 8.68 1 98.19 187 LEU B C 1
ATOM 3970 O O . LEU B 1 187 ? -7.027 21.969 8.297 1 98.19 187 LEU B O 1
ATOM 3974 N N . VAL B 1 188 ? -5.348 21.516 9.711 1 97.31 188 VAL B N 1
ATOM 3975 C CA . VAL B 1 188 ? -6.148 20.562 10.484 1 97.31 188 VAL B CA 1
ATOM 3976 C C . VAL B 1 188 ? -7.242 21.312 11.242 1 97.31 188 VAL B C 1
ATOM 3978 O O . VAL B 1 188 ? -8.367 20.828 11.359 1 97.31 188 VAL B O 1
ATOM 3981 N N . GLY B 1 189 ? -6.852 22.5 11.836 1 97 189 GLY B N 1
ATOM 3982 C CA . GLY B 1 189 ? -7.867 23.328 12.469 1 97 189 GLY B CA 1
ATOM 3983 C C . GLY B 1 189 ? -9.008 23.688 11.539 1 97 189 GLY B C 1
ATOM 3984 O O . GLY B 1 189 ? -10.18 23.625 11.922 1 97 189 GLY B O 1
ATOM 3985 N N . PHE B 1 190 ? -8.633 24 10.352 1 96.75 190 PHE B N 1
ATOM 3986 C CA . PHE B 1 190 ? -9.633 24.312 9.336 1 96.75 190 PHE B CA 1
ATOM 3987 C C . PHE B 1 190 ? -10.523 23.094 9.07 1 96.75 190 PHE B C 1
ATOM 3989 O O . PHE B 1 190 ? -11.742 23.234 8.969 1 96.75 190 PHE B O 1
ATOM 3996 N N . LEU B 1 191 ? -9.922 21.953 8.961 1 96.81 191 LEU B N 1
ATOM 3997 C CA . LEU B 1 191 ? -10.672 20.734 8.68 1 96.81 191 LEU B CA 1
ATOM 3998 C C . LEU B 1 191 ? -11.625 20.406 9.828 1 96.81 191 LEU B C 1
ATOM 4000 O O . LEU B 1 191 ? -12.766 20.016 9.602 1 96.81 191 LEU B O 1
ATOM 4004 N N . VAL B 1 192 ? -11.148 20.547 11.047 1 95.69 192 VAL B N 1
ATOM 4005 C CA . VAL B 1 192 ? -11.945 20.25 12.227 1 95.69 192 VAL B CA 1
ATOM 4006 C C . VAL B 1 192 ? -13.133 21.203 12.305 1 95.69 192 VAL B C 1
ATOM 4008 O O . VAL B 1 192 ? -14.266 20.781 12.562 1 95.69 192 VAL B O 1
ATOM 4011 N N . LEU B 1 193 ? -12.914 22.469 12.062 1 95.69 193 LEU B N 1
ATOM 4012 C CA . LEU B 1 193 ? -13.977 23.469 12.109 1 95.69 193 LEU B CA 1
ATOM 4013 C C . LEU B 1 193 ? -14.961 23.266 10.961 1 95.69 193 LEU B C 1
ATOM 4015 O O . LEU B 1 193 ? -16.172 23.375 11.156 1 95.69 193 LEU B O 1
ATOM 4019 N N . PHE B 1 194 ? -14.375 22.938 9.805 1 95.06 194 PHE B N 1
ATOM 4020 C CA . PHE B 1 194 ? -15.195 22.75 8.617 1 95.06 194 PHE B CA 1
ATOM 4021 C C . PHE B 1 194 ? -16.125 21.547 8.773 1 95.06 194 PHE B C 1
ATOM 4023 O O . PHE B 1 194 ? -17.312 21.641 8.484 1 95.06 194 PHE B O 1
ATOM 4030 N N . THR B 1 195 ? -15.664 20.438 9.266 1 94.38 195 THR B N 1
ATOM 4031 C CA . THR B 1 195 ? -16.453 19.219 9.414 1 94.38 195 THR B CA 1
ATOM 4032 C C . THR B 1 195 ? -17.344 19.297 10.641 1 94.38 195 THR B C 1
ATOM 4034 O O . THR B 1 195 ? -18.406 18.672 10.68 1 94.38 195 THR B O 1
ATOM 4037 N N . GLY B 1 196 ? -16.906 20.047 11.641 1 92.81 196 GLY B N 1
ATOM 4038 C CA . GLY B 1 196 ? -17.672 20.141 12.875 1 92.81 196 GLY B CA 1
ATOM 4039 C C . GLY B 1 196 ? -18.781 21.172 12.812 1 92.81 196 GLY B C 1
ATOM 4040 O O . GLY B 1 196 ? -19.797 21.047 13.5 1 92.81 196 GLY B O 1
ATOM 4041 N N . ARG B 1 197 ? -18.594 22.188 11.992 1 94.56 197 ARG B N 1
ATOM 4042 C CA . ARG B 1 197 ? -19.547 23.297 12.008 1 94.56 197 ARG B CA 1
ATOM 4043 C C . ARG B 1 197 ? -20.453 23.266 10.781 1 94.56 197 ARG B C 1
ATOM 4045 O O . ARG B 1 197 ? -21.359 24.094 10.648 1 94.56 197 ARG B O 1
ATOM 4052 N N . THR B 1 198 ? -20.219 22.406 9.875 1 94.38 198 THR B N 1
ATOM 4053 C CA . THR B 1 198 ? -21.062 22.266 8.703 1 94.38 198 THR B CA 1
ATOM 4054 C C . THR B 1 198 ? -21.672 20.875 8.633 1 94.38 198 THR B C 1
ATOM 4056 O O . THR B 1 198 ? -21.344 20 9.43 1 94.38 198 THR B O 1
ATOM 4059 N N . ALA B 1 199 ? -22.641 20.734 7.684 1 94 199 ALA B N 1
ATOM 4060 C CA . ALA B 1 199 ? -23.297 19.453 7.496 1 94 199 ALA B CA 1
ATOM 4061 C C . ALA B 1 199 ? -22.375 18.469 6.773 1 94 199 ALA B C 1
ATOM 4063 O O . ALA B 1 199 ? -22.703 17.281 6.656 1 94 199 ALA B O 1
ATOM 4064 N N . PHE B 1 200 ? -21.234 19 6.445 1 95.38 200 PHE B N 1
ATOM 4065 C CA . PHE B 1 200 ? -20.312 18.172 5.672 1 95.38 200 PHE B CA 1
ATOM 4066 C C . PHE B 1 200 ? -19.891 16.938 6.465 1 95.38 200 PHE B C 1
ATOM 4068 O O . PHE B 1 200 ? -19.797 15.844 5.906 1 95.38 200 PHE B O 1
ATOM 4075 N N . GLY B 1 201 ? -19.594 17.094 7.703 1 94.31 201 GLY B N 1
ATOM 4076 C CA . GLY B 1 201 ? -19.234 15.969 8.555 1 94.31 201 GLY B CA 1
ATOM 4077 C C . GLY B 1 201 ? -20.312 14.898 8.633 1 94.31 201 GLY B C 1
ATOM 4078 O O . GLY B 1 201 ? -20.016 13.703 8.539 1 94.31 201 GLY B O 1
ATOM 4079 N N . LEU B 1 202 ? -21.5 15.336 8.719 1 93.75 202 LEU B N 1
ATOM 4080 C CA . LEU B 1 202 ? -22.625 14.414 8.789 1 93.75 202 LEU B CA 1
ATOM 4081 C C . LEU B 1 202 ? -22.812 13.68 7.457 1 93.75 202 LEU B C 1
ATOM 4083 O O . LEU B 1 202 ? -23.094 12.484 7.438 1 93.75 202 LEU B O 1
ATOM 4087 N N . PHE B 1 203 ? -22.641 14.438 6.414 1 95.5 203 PHE B N 1
ATOM 4088 C CA . PHE B 1 203 ? -22.766 13.836 5.094 1 95.5 203 PHE B CA 1
ATOM 4089 C C . PHE B 1 203 ? -21.672 12.797 4.867 1 95.5 203 PHE B C 1
ATOM 4091 O O . PHE B 1 203 ? -21.906 11.758 4.254 1 95.5 203 PHE B O 1
ATOM 4098 N N . LEU B 1 204 ? -20.5 13.094 5.391 1 95.12 204 LEU B N 1
ATOM 4099 C CA . LEU B 1 204 ? -19.375 12.18 5.258 1 95.12 204 LEU B CA 1
ATOM 4100 C C . LEU B 1 204 ? -19.672 10.859 5.969 1 95.12 204 LEU B C 1
ATOM 4102 O O . LEU B 1 204 ? -19.406 9.789 5.422 1 95.12 204 LEU B O 1
ATOM 4106 N N . GLU B 1 205 ? -20.172 10.938 7.117 1 93.94 205 GLU B N 1
ATOM 4107 C CA . GLU B 1 205 ? -20.5 9.75 7.895 1 93.94 205 GLU B CA 1
ATOM 4108 C C . GLU B 1 205 ? -21.594 8.938 7.223 1 93.94 205 GLU B C 1
ATOM 4110 O O . GLU B 1 205 ? -21.547 7.703 7.188 1 93.94 205 GLU B O 1
ATOM 4115 N N . SER B 1 206 ? -22.594 9.617 6.688 1 94.56 206 SER B N 1
ATOM 4116 C CA . SER B 1 206 ? -23.703 8.953 6.023 1 94.56 206 SER B CA 1
ATOM 4117 C C . SER B 1 206 ? -23.234 8.195 4.785 1 94.56 206 SER B C 1
ATOM 4119 O O . SER B 1 206 ? -23.641 7.055 4.559 1 94.56 206 SER B O 1
ATOM 4121 N N . VAL B 1 207 ? -22.391 8.859 4.055 1 94.44 207 VAL B N 1
ATOM 4122 C CA . VAL B 1 207 ? -21.859 8.242 2.842 1 94.44 207 VAL B CA 1
ATOM 4123 C C . VAL B 1 207 ? -21.016 7.023 3.209 1 94.44 207 VAL B C 1
ATOM 4125 O O . VAL B 1 207 ? -21.047 6.008 2.516 1 94.44 207 VAL B O 1
ATOM 4128 N N . GLY B 1 208 ? -20.25 7.16 4.238 1 92.75 208 GLY B N 1
ATOM 4129 C CA . GLY B 1 208 ? -19.438 6.051 4.699 1 92.75 208 GLY B CA 1
ATOM 4130 C C . GLY B 1 208 ? -20.25 4.855 5.156 1 92.75 208 GLY B C 1
ATOM 4131 O O . GLY B 1 208 ? -19.844 3.707 4.965 1 92.75 208 GLY B O 1
ATOM 4132 N N . CYS B 1 209 ? -21.375 5.078 5.668 1 89.75 209 CYS B N 1
ATOM 4133 C CA . CYS B 1 209 ? -22.234 3.998 6.156 1 89.75 209 CYS B CA 1
ATOM 4134 C C . CYS B 1 209 ? -22.922 3.287 5.004 1 89.75 209 CYS B C 1
ATOM 4136 O O . CYS B 1 209 ? -22.953 2.057 4.957 1 89.75 209 CYS B O 1
ATOM 4138 N N . ASN B 1 210 ? -23.531 4.145 4.156 1 90.88 210 ASN B N 1
ATOM 4139 C CA . ASN B 1 210 ? -24.25 3.586 3.016 1 90.88 210 ASN B CA 1
ATOM 4140 C C . ASN B 1 210 ? -24.328 4.578 1.861 1 90.88 210 ASN B C 1
ATOM 4142 O O . ASN B 1 210 ? -25.266 5.375 1.781 1 90.88 210 ASN B O 1
ATOM 4146 N N . PRO B 1 211 ? -23.406 4.363 0.972 1 90.81 211 PRO B N 1
ATOM 4147 C CA . PRO B 1 211 ? -23.375 5.32 -0.137 1 90.81 211 PRO B CA 1
ATOM 4148 C C . PRO B 1 211 ? -24.656 5.281 -0.974 1 90.81 211 PRO B C 1
ATOM 4150 O O . PRO B 1 211 ? -25.109 6.316 -1.464 1 90.81 211 PRO B O 1
ATOM 4153 N N . THR B 1 212 ? -25.266 4.156 -1.154 1 89.44 212 THR B N 1
ATOM 4154 C CA . THR B 1 212 ? -26.484 4.012 -1.945 1 89.44 212 THR B CA 1
ATOM 4155 C C . THR B 1 212 ? -27.656 4.719 -1.271 1 89.44 212 THR B C 1
ATOM 4157 O O . THR B 1 212 ? -28.375 5.473 -1.915 1 89.44 212 THR B O 1
ATOM 4160 N N . ALA B 1 213 ? -27.781 4.422 -0.051 1 91 213 ALA B N 1
ATOM 4161 C CA . ALA B 1 213 ? -28.844 5.074 0.701 1 91 213 ALA B CA 1
ATOM 4162 C C . ALA B 1 213 ? -28.656 6.586 0.723 1 91 213 ALA B C 1
ATOM 4164 O O . ALA B 1 213 ? -29.625 7.344 0.639 1 91 213 ALA B O 1
ATOM 4165 N N . SER B 1 214 ? -27.438 7.02 0.806 1 93.88 214 SER B N 1
ATOM 4166 C CA . SER B 1 214 ? -27.125 8.445 0.845 1 93.88 214 SER B CA 1
ATOM 4167 C C . SER B 1 214 ? -27.516 9.133 -0.46 1 93.88 214 SER B C 1
ATOM 4169 O O . SER B 1 214 ? -28.016 10.258 -0.45 1 93.88 214 SER B O 1
ATOM 4171 N N . LYS B 1 215 ? -27.328 8.438 -1.526 1 92.56 215 LYS B N 1
ATOM 4172 C CA . LYS B 1 215 ? -27.719 8.977 -2.826 1 92.56 215 LYS B CA 1
ATOM 4173 C C . LYS B 1 215 ? -29.234 9.18 -2.906 1 92.56 215 LYS B C 1
ATOM 4175 O O . LYS B 1 215 ? -29.703 10.188 -3.445 1 92.56 215 LYS B O 1
ATOM 4180 N N . TYR B 1 216 ? -29.938 8.312 -2.385 1 92.44 216 TYR B N 1
ATOM 4181 C CA . TYR B 1 216 ? -31.391 8.344 -2.467 1 92.44 216 TYR B CA 1
ATOM 4182 C C . TYR B 1 216 ? -31.969 9.438 -1.574 1 92.44 216 TYR B C 1
ATOM 4184 O O . TYR B 1 216 ? -33.062 9.93 -1.814 1 92.44 216 TYR B O 1
ATOM 4192 N N . VAL B 1 217 ? -31.266 9.875 -0.629 1 93.75 217 VAL B N 1
ATOM 4193 C CA . VAL B 1 217 ? -31.766 10.922 0.249 1 93.75 217 VAL B CA 1
ATOM 4194 C C . VAL B 1 217 ? -31.266 12.281 -0.227 1 93.75 217 VAL B C 1
ATOM 4196 O O . VAL B 1 217 ? -31.438 13.289 0.463 1 93.75 217 VAL B O 1
ATOM 4199 N N . GLY B 1 218 ? -30.516 12.344 -1.362 1 93.12 218 GLY B N 1
ATOM 4200 C CA . GLY B 1 218 ? -30.219 13.609 -2.016 1 93.12 218 GLY B CA 1
ATOM 4201 C C . GLY B 1 218 ? -28.781 14.039 -1.853 1 93.12 218 GLY B C 1
ATOM 4202 O O . GLY B 1 218 ? -28.391 15.109 -2.32 1 93.12 218 GLY B O 1
ATOM 4203 N N . ILE B 1 219 ? -28.016 13.328 -1.194 1 94.88 219 ILE B N 1
ATOM 4204 C CA . ILE B 1 219 ? -26.609 13.672 -1.042 1 94.88 219 ILE B CA 1
ATOM 4205 C C . ILE B 1 219 ? -25.859 13.398 -2.348 1 94.88 219 ILE B C 1
ATOM 4207 O O . ILE B 1 219 ? -26.016 12.336 -2.947 1 94.88 219 ILE B O 1
ATOM 4211 N N . LYS B 1 220 ? -25.125 14.438 -2.781 1 96.81 220 LYS B N 1
ATOM 4212 C CA . LYS B 1 220 ? -24.312 14.242 -3.982 1 96.81 220 LYS B CA 1
ATOM 4213 C C . LYS B 1 220 ? -23 13.547 -3.65 1 96.81 220 LYS B C 1
ATOM 4215 O O . LYS B 1 220 ? -21.953 14.195 -3.57 1 96.81 220 LYS B O 1
ATOM 4220 N N . VAL B 1 221 ? -23.031 12.352 -3.639 1 96.62 221 VAL B N 1
ATOM 4221 C CA . VAL B 1 221 ? -21.938 11.516 -3.195 1 96.62 221 VAL B CA 1
ATOM 4222 C C . VAL B 1 221 ? -20.719 11.75 -4.082 1 96.62 221 VAL B C 1
ATOM 4224 O O . VAL B 1 221 ? -19.594 11.891 -3.584 1 96.62 221 VAL B O 1
ATOM 4227 N N . ASP B 1 222 ? -20.891 11.891 -5.379 1 96.5 222 ASP B N 1
ATOM 4228 C CA . ASP B 1 222 ? -19.781 12.07 -6.312 1 96.5 222 ASP B CA 1
ATOM 4229 C C . ASP B 1 222 ? -19.047 13.375 -6.043 1 96.5 222 ASP B C 1
ATOM 4231 O O . ASP B 1 222 ? -17.812 13.414 -6.078 1 96.5 222 ASP B O 1
ATOM 4235 N N . ARG B 1 223 ? -19.781 14.367 -5.773 1 97.12 223 ARG B N 1
ATOM 4236 C CA . ARG B 1 223 ? -19.156 15.664 -5.488 1 97.12 223 ARG B CA 1
ATOM 4237 C C . ARG B 1 223 ? -18.391 15.625 -4.168 1 97.12 223 ARG B C 1
ATOM 4239 O O . ARG B 1 223 ? -17.344 16.266 -4.039 1 97.12 223 ARG B O 1
ATOM 4246 N N . MET B 1 224 ? -18.938 14.961 -3.289 1 96.88 224 MET B N 1
ATOM 4247 C CA . MET B 1 224 ? -18.281 14.844 -1.99 1 96.88 224 MET B CA 1
ATOM 4248 C C . MET B 1 224 ? -16.953 14.094 -2.113 1 96.88 224 MET B C 1
ATOM 4250 O O . MET B 1 224 ? -15.945 14.508 -1.536 1 96.88 224 MET B O 1
ATOM 4254 N N . LEU B 1 225 ? -17 12.977 -2.822 1 97.44 225 LEU B N 1
ATOM 4255 C CA . LEU B 1 225 ? -15.781 12.203 -3.041 1 97.44 225 LEU B CA 1
ATOM 4256 C C . LEU B 1 225 ? -14.734 13.039 -3.768 1 97.44 225 LEU B C 1
ATOM 4258 O O . LEU B 1 225 ? -13.562 13.031 -3.393 1 97.44 225 LEU B O 1
ATOM 4262 N N . LEU B 1 226 ? -15.188 13.75 -4.742 1 98.19 226 LEU B N 1
ATOM 4263 C CA . LEU B 1 226 ? -14.273 14.625 -5.465 1 98.19 226 LEU B CA 1
ATOM 4264 C C . LEU B 1 226 ? -13.648 15.656 -4.527 1 98.19 226 LEU B C 1
ATOM 4266 O O . LEU B 1 226 ? -12.445 15.914 -4.594 1 98.19 226 LEU B O 1
ATOM 4270 N N . ALA B 1 227 ? -14.422 16.188 -3.689 1 97.94 227 ALA B N 1
ATOM 4271 C CA . ALA B 1 227 ? -13.969 17.234 -2.77 1 97.94 227 ALA B CA 1
ATOM 4272 C C . ALA B 1 227 ? -12.938 16.688 -1.787 1 97.94 227 ALA B C 1
ATOM 4274 O O . ALA B 1 227 ? -11.906 17.312 -1.543 1 97.94 227 ALA B O 1
ATOM 4275 N N . ILE B 1 228 ? -13.18 15.516 -1.267 1 97.94 228 ILE B N 1
ATOM 4276 C CA . ILE B 1 228 ? -12.312 15.016 -0.207 1 97.94 228 ILE B CA 1
ATOM 4277 C C . ILE B 1 228 ? -10.984 14.562 -0.801 1 97.94 228 ILE B C 1
ATOM 4279 O O . ILE B 1 228 ? -9.93 14.75 -0.188 1 97.94 228 ILE B O 1
ATOM 4283 N N . TYR B 1 229 ? -10.984 13.945 -1.973 1 98.69 229 TYR B N 1
ATOM 4284 C CA . TYR B 1 229 ? -9.727 13.578 -2.617 1 98.69 229 TYR B CA 1
ATOM 4285 C C .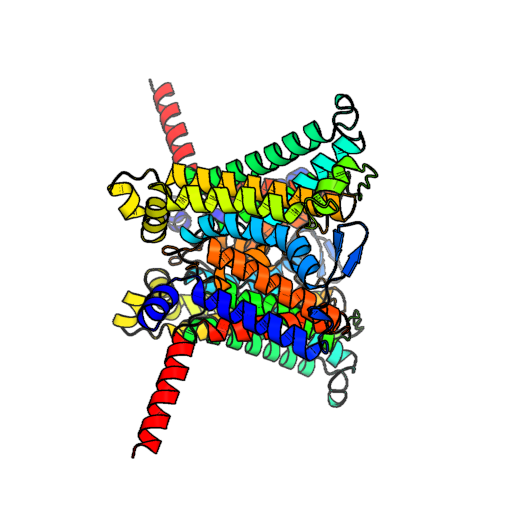 TYR B 1 229 ? -8.945 14.812 -3.041 1 98.69 229 TYR B C 1
ATOM 4287 O O . TYR B 1 229 ? -7.715 14.836 -2.969 1 98.69 229 TYR B O 1
ATOM 4295 N N . THR B 1 230 ? -9.664 15.836 -3.49 1 98.69 230 THR B N 1
ATOM 4296 C CA . THR B 1 230 ? -9.031 17.094 -3.861 1 98.69 230 THR B CA 1
ATOM 4297 C C . THR B 1 230 ? -8.336 17.734 -2.656 1 98.69 230 THR B C 1
ATOM 4299 O O . THR B 1 230 ? -7.172 18.125 -2.74 1 98.69 230 THR B O 1
ATOM 4302 N N . LEU B 1 231 ? -9.031 17.766 -1.583 1 98.31 231 LEU B N 1
ATOM 4303 C CA . LEU B 1 231 ? -8.484 18.344 -0.362 1 98.31 231 LEU B CA 1
ATOM 4304 C C . LEU B 1 231 ? -7.293 17.531 0.135 1 98.31 231 LEU B C 1
ATOM 4306 O O . LEU B 1 231 ? -6.281 18.094 0.558 1 98.31 231 LEU B O 1
ATOM 4310 N N . SER B 1 232 ? -7.434 16.219 0.106 1 98.38 232 SER B N 1
ATOM 4311 C CA . SER B 1 232 ? -6.344 15.352 0.523 1 98.38 232 SER B CA 1
ATOM 4312 C C . SER B 1 232 ? -5.102 15.562 -0.336 1 98.38 232 SER B C 1
ATOM 4314 O O . SER B 1 232 ? -3.979 15.539 0.17 1 98.38 232 SER B O 1
ATOM 4316 N N . GLY B 1 233 ? -5.309 15.75 -1.625 1 98.69 233 GLY B N 1
ATOM 4317 C CA . GLY B 1 233 ? -4.195 16.031 -2.516 1 98.69 233 GLY B CA 1
ATOM 4318 C C . GLY B 1 233 ? -3.486 17.328 -2.188 1 98.69 233 GLY B C 1
ATOM 4319 O O . GLY B 1 233 ? -2.256 17.391 -2.199 1 98.69 233 GLY B O 1
ATOM 4320 N N . ALA B 1 234 ? -4.238 18.344 -1.882 1 98.69 234 ALA B N 1
ATOM 4321 C CA . ALA B 1 234 ? -3.662 19.625 -1.485 1 98.69 234 ALA B CA 1
ATOM 4322 C C . ALA B 1 234 ? -2.854 19.5 -0.199 1 98.69 234 ALA B C 1
ATOM 4324 O O . ALA B 1 234 ? -1.753 20.047 -0.09 1 98.69 234 ALA B O 1
ATOM 4325 N N . PHE B 1 235 ? -3.412 18.781 0.771 1 98.75 235 PHE B N 1
ATOM 4326 C CA . PHE B 1 235 ? -2.717 18.547 2.031 1 98.75 235 PHE B CA 1
ATOM 4327 C C . PHE B 1 235 ? -1.423 17.766 1.8 1 98.75 235 PHE B C 1
ATOM 4329 O O . PHE B 1 235 ? -0.393 18.078 2.402 1 98.75 235 PHE B O 1
ATOM 4336 N N . ALA B 1 236 ? -1.497 16.797 0.918 1 98.75 236 ALA B N 1
ATOM 4337 C CA . ALA B 1 236 ? -0.306 16.016 0.609 1 98.75 236 ALA B CA 1
ATOM 4338 C C . ALA B 1 236 ? 0.781 16.875 -0.013 1 98.75 236 ALA B C 1
ATOM 4340 O O . ALA B 1 236 ? 1.97 16.688 0.253 1 98.75 236 ALA B O 1
ATOM 4341 N N . ALA B 1 237 ? 0.357 17.812 -0.811 1 98.75 237 ALA B N 1
ATOM 4342 C CA . ALA B 1 237 ? 1.316 18.719 -1.417 1 98.75 237 ALA B CA 1
ATOM 4343 C C . ALA B 1 237 ? 2.016 19.562 -0.354 1 98.75 237 ALA B C 1
ATOM 4345 O O . ALA B 1 237 ? 3.225 19.797 -0.435 1 98.75 237 ALA B O 1
ATOM 4346 N N . VAL B 1 238 ? 1.283 20.047 0.601 1 98.69 238 VAL B N 1
ATOM 4347 C CA . VAL B 1 238 ? 1.854 20.844 1.682 1 98.69 238 VAL B CA 1
ATOM 4348 C C . VAL B 1 238 ? 2.844 20 2.48 1 98.69 238 VAL B C 1
ATOM 4350 O O . VAL B 1 238 ? 3.924 20.469 2.84 1 98.69 238 VAL B O 1
ATOM 4353 N N . ALA B 1 239 ? 2.461 18.766 2.75 1 98.56 239 ALA B N 1
ATOM 4354 C CA . ALA B 1 239 ? 3.375 17.844 3.428 1 98.56 239 ALA B CA 1
ATOM 4355 C C . ALA B 1 239 ? 4.66 17.656 2.625 1 98.56 239 ALA B C 1
ATOM 4357 O O . ALA B 1 239 ? 5.746 17.547 3.199 1 98.56 239 ALA B O 1
ATOM 4358 N N . GLY B 1 240 ? 4.512 17.625 1.316 1 98.25 240 GLY B N 1
ATOM 4359 C CA . GLY B 1 240 ? 5.676 17.516 0.455 1 98.25 240 GLY B CA 1
ATOM 4360 C C . GLY B 1 240 ? 6.594 18.734 0.535 1 98.25 240 GLY B C 1
ATOM 4361 O O . GLY B 1 240 ? 7.816 18.594 0.476 1 98.25 240 GLY B O 1
ATOM 4362 N N . LEU B 1 241 ? 5.965 19.891 0.645 1 98.19 241 LEU B N 1
ATOM 4363 C CA . LEU B 1 241 ? 6.738 21.109 0.806 1 98.19 241 LEU B CA 1
ATOM 4364 C C . LEU B 1 241 ? 7.535 21.078 2.107 1 98.19 241 LEU B C 1
ATOM 4366 O O . LEU B 1 241 ? 8.711 21.438 2.127 1 98.19 241 LEU B O 1
ATOM 4370 N N . ILE B 1 242 ? 6.922 20.609 3.158 1 97.88 242 ILE B N 1
ATOM 4371 C CA . ILE B 1 242 ? 7.594 20.531 4.449 1 97.88 242 ILE B CA 1
ATOM 4372 C C . ILE B 1 242 ? 8.758 19.531 4.363 1 97.88 242 ILE B C 1
ATOM 4374 O O . ILE B 1 242 ? 9.852 19.828 4.84 1 97.88 242 ILE B O 1
ATOM 4378 N N . GLU B 1 243 ? 8.508 18.422 3.723 1 96.5 243 GLU B N 1
ATOM 4379 C CA . GLU B 1 243 ? 9.531 17.391 3.588 1 96.5 243 GLU B CA 1
ATOM 4380 C C . GLU B 1 243 ? 10.719 17.891 2.771 1 96.5 243 GLU B C 1
ATOM 4382 O O . GLU B 1 243 ? 11.867 17.703 3.164 1 96.5 243 GLU B O 1
ATOM 4387 N N . SER B 1 244 ? 10.453 18.484 1.651 1 96.81 244 SER B N 1
ATOM 4388 C CA . SER B 1 244 ? 11.523 18.953 0.777 1 96.81 244 SER B CA 1
ATOM 4389 C C . SER B 1 244 ? 12.297 20.109 1.419 1 96.81 244 SER B C 1
ATOM 4391 O O . SER B 1 244 ? 13.508 20.219 1.25 1 96.81 244 SER B O 1
ATOM 4393 N N . ALA B 1 245 ? 11.617 20.984 2.139 1 96.31 245 ALA B N 1
ATOM 4394 C CA . ALA B 1 245 ? 12.297 22.062 2.865 1 96.31 245 ALA B CA 1
ATOM 4395 C C . ALA B 1 245 ? 13.227 21.5 3.938 1 96.31 245 ALA B C 1
ATOM 4397 O O . ALA B 1 245 ? 14.32 22.016 4.156 1 96.31 245 ALA B O 1
ATOM 4398 N N . GLY B 1 246 ? 12.844 20.453 4.535 1 94 246 GLY B N 1
ATOM 4399 C CA . GLY B 1 246 ? 13.625 19.844 5.598 1 94 246 GLY B CA 1
ATOM 4400 C C . GLY B 1 246 ? 14.93 19.25 5.113 1 94 246 GLY B C 1
ATOM 4401 O O . GLY B 1 246 ? 15.961 19.359 5.785 1 94 246 GLY B O 1
ATOM 4402 N N . ILE B 1 247 ? 14.859 18.672 3.996 1 91.88 247 ILE B N 1
ATOM 4403 C CA . ILE B 1 247 ? 16.062 18.031 3.492 1 91.88 247 ILE B CA 1
ATOM 4404 C C . ILE B 1 247 ? 16.781 18.984 2.521 1 91.88 247 ILE B C 1
ATOM 4406 O O . ILE B 1 247 ? 17.734 18.594 1.854 1 91.88 247 ILE B O 1
ATOM 4410 N N . LYS B 1 248 ? 16.266 20.141 2.393 1 93.62 248 LYS B N 1
ATOM 4411 C CA . LYS B 1 248 ? 16.828 21.188 1.53 1 93.62 248 LYS B CA 1
ATOM 4412 C C . LYS B 1 248 ? 16.984 20.688 0.098 1 93.62 248 LYS B C 1
ATOM 4414 O O . LYS B 1 248 ? 18.031 20.891 -0.525 1 93.62 248 LYS B O 1
ATOM 4419 N N . GLY B 1 249 ? 15.922 19.953 -0.278 1 93.69 249 GLY B N 1
ATOM 4420 C CA . GLY B 1 249 ? 15.953 19.406 -1.629 1 93.69 249 GLY B CA 1
ATOM 4421 C C . GLY B 1 249 ? 14.82 18.438 -1.907 1 93.69 249 GLY B C 1
ATOM 4422 O O . GLY B 1 249 ? 13.984 18.188 -1.035 1 93.69 249 GLY B O 1
ATOM 4423 N N . ALA B 1 250 ? 14.812 18.062 -3.152 1 92.88 250 ALA B N 1
ATOM 4424 C CA . ALA B 1 250 ? 13.789 17.109 -3.582 1 92.88 250 ALA B CA 1
ATOM 4425 C C . ALA B 1 250 ? 14.406 15.75 -3.896 1 92.88 250 ALA B C 1
ATOM 4427 O O . ALA B 1 250 ? 15.188 15.617 -4.84 1 92.88 250 ALA B O 1
ATOM 4428 N N . ASP B 1 251 ? 14.133 14.789 -3.053 1 92.25 251 ASP B N 1
ATOM 4429 C CA . ASP B 1 251 ? 14.484 13.391 -3.297 1 92.25 251 ASP B CA 1
ATOM 4430 C C . ASP B 1 251 ? 13.266 12.594 -3.754 1 92.25 251 ASP B C 1
ATOM 4432 O O . ASP B 1 251 ? 12.594 11.953 -2.943 1 92.25 251 ASP B O 1
ATOM 4436 N N . CYS B 1 252 ? 13.086 12.547 -5.004 1 88.75 252 CYS B N 1
ATOM 4437 C CA . CYS B 1 252 ? 11.852 12.016 -5.57 1 88.75 252 CYS B CA 1
ATOM 4438 C C . CYS B 1 252 ? 11.781 10.5 -5.414 1 88.75 252 CYS B C 1
ATOM 4440 O O . CYS B 1 252 ? 10.711 9.914 -5.551 1 88.75 252 CYS B O 1
ATOM 4442 N N . ASN B 1 253 ? 12.891 9.844 -5.18 1 82.5 253 ASN B N 1
ATOM 4443 C CA . ASN B 1 253 ? 12.898 8.398 -5.016 1 82.5 253 ASN B CA 1
ATOM 4444 C C . ASN B 1 253 ? 12.469 7.992 -3.607 1 82.5 253 ASN B C 1
ATOM 4446 O O . ASN B 1 253 ? 11.891 6.918 -3.416 1 82.5 253 ASN B O 1
ATOM 4450 N N . ASN B 1 254 ? 12.641 8.906 -2.674 1 86.94 254 ASN B N 1
ATOM 4451 C CA . ASN B 1 254 ? 12.422 8.508 -1.289 1 86.94 254 ASN B CA 1
ATOM 4452 C C . ASN B 1 254 ? 11.406 9.406 -0.598 1 86.94 254 ASN B C 1
ATOM 4454 O O . ASN B 1 254 ? 10.914 9.086 0.487 1 86.94 254 ASN B O 1
ATOM 4458 N N . ALA B 1 255 ? 11.078 10.477 -1.233 1 89.94 255 ALA B N 1
ATOM 4459 C CA . ALA B 1 255 ? 10.172 11.414 -0.591 1 89.94 255 ALA B CA 1
ATOM 4460 C C . ALA B 1 255 ? 8.82 10.766 -0.304 1 89.94 255 ALA B C 1
ATOM 4462 O O . ALA B 1 255 ? 8.141 10.297 -1.223 1 89.94 255 ALA B O 1
ATOM 4463 N N . GLY B 1 256 ? 8.453 10.711 0.949 1 91 256 GLY B N 1
ATOM 4464 C CA . GLY B 1 256 ? 7.141 10.227 1.34 1 91 256 GLY B CA 1
ATOM 4465 C C . GLY B 1 256 ? 6.973 8.734 1.135 1 91 256 GLY B C 1
ATOM 4466 O O . GLY B 1 256 ? 5.848 8.227 1.088 1 91 256 GLY B O 1
ATOM 4467 N N . LEU B 1 257 ? 8.047 8.023 0.922 1 86.56 257 LEU B N 1
ATOM 4468 C CA . LEU B 1 257 ? 7.961 6.582 0.711 1 86.56 257 LEU B CA 1
ATOM 4469 C C . LEU B 1 257 ? 7.41 5.887 1.952 1 86.56 257 LEU B C 1
ATOM 4471 O O . LEU B 1 257 ? 8 5.973 3.031 1 86.56 257 LEU B O 1
ATOM 4475 N N . GLY B 1 258 ? 6.258 5.246 1.79 1 86.88 258 GLY B N 1
ATOM 4476 C CA . GLY B 1 258 ? 5.691 4.473 2.883 1 86.88 258 GLY B CA 1
ATOM 4477 C C . GLY B 1 258 ? 4.852 5.305 3.832 1 86.88 258 GLY B C 1
ATOM 4478 O O . GLY B 1 258 ? 4.191 4.766 4.723 1 86.88 258 GLY B O 1
ATOM 4479 N N . ILE B 1 259 ? 4.836 6.629 3.592 1 93.25 259 ILE B N 1
ATOM 4480 C CA . ILE B 1 259 ? 4.152 7.512 4.527 1 93.25 259 ILE B CA 1
ATOM 4481 C C . ILE B 1 259 ? 2.646 7.281 4.449 1 93.25 259 ILE B C 1
ATOM 4483 O O . ILE B 1 259 ? 1.917 7.578 5.398 1 93.25 259 ILE B O 1
ATOM 4487 N N . GLU B 1 260 ? 2.156 6.832 3.287 1 93.81 260 GLU B N 1
ATOM 4488 C CA . GLU B 1 260 ? 0.736 6.523 3.145 1 93.81 260 GLU B CA 1
ATOM 4489 C C . GLU B 1 260 ? 0.31 5.426 4.117 1 93.81 260 GLU B C 1
ATOM 4491 O O . GLU B 1 260 ? -0.8 5.461 4.652 1 93.81 260 GLU B O 1
ATOM 4496 N N . MET B 1 261 ? 1.201 4.457 4.336 1 90.25 261 MET B N 1
ATOM 4497 C CA . MET B 1 261 ? 0.898 3.395 5.293 1 90.25 261 MET B CA 1
ATOM 4498 C C . MET B 1 261 ? 0.868 3.939 6.719 1 90.25 261 MET B C 1
ATOM 4500 O O . MET B 1 261 ? 0.007 3.559 7.512 1 90.25 261 MET B O 1
ATOM 4504 N N . ASP B 1 262 ? 1.782 4.84 7.016 1 92.69 262 ASP B N 1
ATOM 4505 C CA . ASP B 1 262 ? 1.803 5.469 8.328 1 92.69 262 ASP B CA 1
ATOM 4506 C C . ASP B 1 262 ? 0.549 6.309 8.555 1 92.69 262 ASP B C 1
ATOM 4508 O O . ASP B 1 262 ? 0.017 6.355 9.664 1 92.69 262 ASP B O 1
ATOM 4512 N N . ALA B 1 263 ? 0.198 6.977 7.508 1 96.12 263 ALA B N 1
ATOM 4513 C CA . ALA B 1 263 ? -1 7.805 7.617 1 96.12 263 ALA B CA 1
ATOM 4514 C C . ALA B 1 263 ? -2.234 6.949 7.883 1 96.12 263 ALA B C 1
ATOM 4516 O O . ALA B 1 263 ? -3.066 7.297 8.727 1 96.12 263 ALA B O 1
ATOM 4517 N N . ILE B 1 264 ? -2.375 5.887 7.18 1 93.31 264 ILE B N 1
ATOM 4518 C CA . ILE B 1 264 ? -3.502 4.98 7.383 1 93.31 264 ILE B CA 1
ATOM 4519 C C . ILE B 1 264 ? -3.463 4.422 8.805 1 93.31 264 ILE B C 1
ATOM 4521 O O . ILE B 1 264 ? -4.488 4.375 9.492 1 93.31 264 ILE B O 1
ATOM 4525 N N . LEU B 1 265 ? -2.268 4.047 9.195 1 90.81 265 LEU B N 1
ATOM 4526 C CA . LEU B 1 265 ? -2.096 3.518 10.539 1 90.81 265 LEU B CA 1
ATOM 4527 C C . LEU B 1 265 ? -2.49 4.555 11.586 1 90.81 265 LEU B C 1
ATOM 4529 O O . LEU B 1 265 ? -3.127 4.223 12.586 1 90.81 265 LEU B O 1
ATOM 4533 N N . ALA B 1 266 ? -2.07 5.77 11.367 1 94.44 266 ALA B N 1
ATOM 4534 C CA . ALA B 1 266 ? -2.404 6.859 12.281 1 94.44 266 ALA B CA 1
ATOM 4535 C C . ALA B 1 266 ? -3.916 7.02 12.414 1 94.44 266 ALA B C 1
ATOM 4537 O O . ALA B 1 266 ? -4.434 7.203 13.516 1 94.44 266 ALA B O 1
ATOM 4538 N N . VAL B 1 267 ? -4.594 6.988 11.32 1 94.69 267 VAL B N 1
ATOM 4539 C CA . VAL B 1 267 ? -6.047 7.129 11.328 1 94.69 267 VAL B CA 1
ATOM 4540 C C . VAL B 1 267 ? -6.68 5.945 12.055 1 94.69 267 VAL B C 1
ATOM 4542 O O . VAL B 1 267 ? -7.633 6.113 12.82 1 94.69 267 VAL B O 1
ATOM 4545 N N . ALA B 1 268 ? -6.148 4.77 11.836 1 90.25 268 ALA B N 1
ATOM 4546 C CA . ALA B 1 268 ? -6.664 3.57 12.492 1 90.25 268 ALA B CA 1
ATOM 4547 C C . ALA B 1 268 ? -6.484 3.654 14.008 1 90.25 268 ALA B C 1
ATOM 4549 O O . ALA B 1 268 ? -7.398 3.334 14.766 1 90.25 268 ALA B O 1
ATOM 4550 N N . ILE B 1 269 ? -5.344 4.051 14.375 1 88.94 269 ILE B N 1
ATOM 4551 C CA . ILE B 1 269 ? -5.055 4.211 15.789 1 88.94 269 ILE B CA 1
ATOM 4552 C C . ILE B 1 269 ? -5.973 5.27 16.391 1 88.94 269 ILE B C 1
ATOM 4554 O O . ILE B 1 269 ? -6.395 5.152 17.547 1 88.94 269 ILE B O 1
ATOM 4558 N N . GLY B 1 270 ? -6.277 6.285 15.602 1 89.94 270 GLY B N 1
ATOM 4559 C CA . GLY B 1 270 ? -7.188 7.336 16.031 1 89.94 270 GLY B CA 1
ATOM 4560 C C . GLY B 1 270 ? -8.609 6.852 16.234 1 89.94 270 GLY B C 1
ATOM 4561 O O . GLY B 1 270 ? -9.438 7.562 16.797 1 89.94 270 GLY B O 1
ATOM 4562 N N . GLY B 1 271 ? -8.961 5.676 15.758 1 83.69 271 GLY B N 1
ATOM 4563 C CA . GLY B 1 271 ? -10.258 5.098 16.047 1 83.69 271 GLY B CA 1
ATOM 4564 C C . GLY B 1 271 ? -11.242 5.246 14.898 1 83.69 271 GLY B C 1
ATOM 4565 O O . GLY B 1 271 ? -12.43 4.922 15.047 1 83.69 271 GLY B O 1
ATOM 4566 N N . THR B 1 272 ? -10.797 5.832 13.828 1 84.25 272 THR B N 1
ATOM 4567 C CA . THR B 1 272 ? -11.664 5.938 12.664 1 84.25 272 THR B CA 1
ATOM 4568 C C . THR B 1 272 ? -11.922 4.562 12.055 1 84.25 272 THR B C 1
ATOM 4570 O O . THR B 1 272 ? -11.008 3.736 11.969 1 84.25 272 THR B O 1
ATOM 4573 N N . ASN B 1 273 ? -13.211 4.344 11.773 1 82 273 ASN B N 1
ATOM 4574 C CA . ASN B 1 273 ? -13.547 3.115 11.062 1 82 273 ASN B CA 1
ATOM 4575 C C . ASN B 1 273 ? -13.062 3.162 9.609 1 82 273 ASN B C 1
ATOM 4577 O O . ASN B 1 273 ? -13.539 3.973 8.82 1 82 273 ASN B O 1
ATOM 4581 N N . LEU B 1 274 ? -12.242 2.227 9.258 1 83.25 274 LEU B N 1
ATOM 4582 C CA . LEU B 1 274 ? -11.594 2.283 7.957 1 83.25 274 LEU B CA 1
ATOM 4583 C C . LEU B 1 274 ? -12.531 1.793 6.859 1 83.25 274 LEU B C 1
ATOM 4585 O O . LEU B 1 274 ? -12.273 2.004 5.672 1 83.25 274 LEU B O 1
ATOM 4589 N N . MET B 1 275 ? -13.578 1.16 7.219 1 81.56 275 MET B N 1
ATOM 4590 C CA . MET B 1 275 ? -14.539 0.656 6.242 1 81.56 275 MET B CA 1
ATOM 4591 C C . MET B 1 275 ? -15.648 1.675 5.996 1 81.56 275 MET B C 1
ATOM 4593 O O . MET B 1 275 ? -16.531 1.443 5.176 1 81.56 275 MET B O 1
ATOM 4597 N N . GLY B 1 276 ? -15.602 2.793 6.703 1 86 276 GLY B N 1
ATOM 4598 C CA . GLY B 1 276 ? -16.594 3.84 6.527 1 86 276 GLY B CA 1
ATOM 4599 C C . GLY B 1 276 ? -17.438 4.07 7.766 1 86 276 GLY B C 1
ATOM 4600 O O . GLY B 1 276 ? -17.703 3.139 8.531 1 86 276 GLY B O 1
ATOM 4601 N N . GLY B 1 277 ? -17.859 5.375 7.918 1 89.25 277 GLY B N 1
ATOM 4602 C CA . GLY B 1 277 ? -18.75 5.699 9.023 1 89.25 277 GLY B CA 1
ATOM 4603 C C . GLY B 1 277 ? -18.172 6.727 9.977 1 89.25 277 GLY B C 1
ATOM 4604 O O . GLY B 1 277 ? -17.688 7.781 9.547 1 89.25 277 GLY B O 1
ATOM 4605 N N . ARG B 1 278 ? -18.109 6.324 11.219 1 89.75 278 ARG B N 1
ATOM 4606 C CA . ARG B 1 278 ? -17.688 7.27 12.25 1 89.75 278 ARG B CA 1
ATOM 4607 C C . ARG B 1 278 ? -16.219 7.629 12.117 1 89.75 278 ARG B C 1
ATOM 4609 O O . ARG B 1 278 ? -15.391 6.758 11.844 1 89.75 278 ARG B O 1
ATOM 4616 N N . PHE B 1 279 ? -15.961 8.953 12.25 1 93.38 279 PHE B N 1
ATOM 4617 C CA . PHE B 1 279 ? -14.578 9.398 12.133 1 93.38 279 PHE B CA 1
ATOM 4618 C C . PHE B 1 279 ? -14.281 10.523 13.117 1 93.38 279 PHE B C 1
ATOM 4620 O O . PHE B 1 279 ? -15.203 11.109 13.695 1 93.38 279 PHE B O 1
ATOM 4627 N N . SER B 1 280 ? -13.055 10.75 13.406 1 94.56 280 SER B N 1
ATOM 4628 C CA . SER B 1 280 ? -12.578 11.859 14.234 1 94.56 280 SER B CA 1
ATOM 4629 C C . SER B 1 280 ? -11.227 12.367 13.75 1 94.56 280 SER B C 1
ATOM 4631 O O . SER B 1 280 ? -10.219 11.68 13.875 1 94.56 280 SER B O 1
ATOM 4633 N N . ILE B 1 281 ? -11.227 13.602 13.297 1 96.31 281 ILE B N 1
ATOM 4634 C CA . ILE B 1 281 ? -10.008 14.188 12.758 1 96.31 281 ILE B CA 1
ATOM 4635 C C . ILE B 1 281 ? -9 14.43 13.883 1 96.31 281 ILE B C 1
ATOM 4637 O O . ILE B 1 281 ? -7.84 14.031 13.781 1 96.31 281 ILE B O 1
ATOM 4641 N N . PRO B 1 282 ? -9.422 14.977 15.016 1 95.5 282 PRO B N 1
ATOM 4642 C CA . PRO B 1 282 ? -8.461 15.164 16.109 1 95.5 282 PRO B CA 1
ATOM 4643 C C . PRO B 1 282 ? -7.848 13.852 16.594 1 95.5 282 PRO B C 1
ATOM 4645 O O . PRO B 1 282 ? -6.652 13.797 16.891 1 95.5 282 PRO B O 1
ATOM 4648 N N . ALA B 1 283 ? -8.633 12.828 16.641 1 94.38 283 ALA B N 1
ATOM 4649 C CA . ALA B 1 283 ? -8.109 11.523 17.062 1 94.38 283 ALA B CA 1
ATOM 4650 C C . ALA B 1 283 ? -7.055 11.016 16.078 1 94.38 283 ALA B C 1
ATOM 4652 O O . ALA B 1 283 ? -6.051 10.43 16.5 1 94.38 283 ALA B O 1
ATOM 4653 N N . SER B 1 284 ? -7.297 11.242 14.836 1 96.06 284 SER B N 1
ATOM 4654 C CA . SER B 1 284 ? -6.34 10.828 13.812 1 96.06 284 SER B CA 1
ATOM 4655 C C . SER B 1 284 ? -5.031 11.594 13.945 1 96.06 284 SER B C 1
ATOM 4657 O O . SER B 1 284 ? -3.953 11.039 13.719 1 96.06 284 SER B O 1
ATOM 4659 N N . VAL B 1 285 ? -5.156 12.836 14.242 1 97.06 285 VAL B N 1
ATOM 4660 C CA . VAL B 1 285 ? -3.967 13.664 14.422 1 97.06 285 VAL B CA 1
ATOM 4661 C C . VAL B 1 285 ? -3.166 13.164 15.625 1 97.06 285 VAL B C 1
ATOM 4663 O O . VAL B 1 285 ? -1.937 13.086 15.57 1 97.06 285 VAL B O 1
ATOM 4666 N N . ILE B 1 286 ? -3.859 12.812 16.672 1 95.5 286 ILE B N 1
ATOM 4667 C CA . ILE B 1 286 ? -3.195 12.219 17.828 1 95.5 286 ILE B CA 1
ATOM 4668 C C . ILE B 1 286 ? -2.545 10.891 17.438 1 95.5 286 ILE B C 1
ATOM 4670 O O . ILE B 1 286 ? -1.439 10.578 17.875 1 95.5 286 ILE B O 1
ATOM 4674 N N . GLY B 1 287 ? -3.264 10.156 16.609 1 94.69 287 GLY B N 1
ATOM 4675 C CA . GLY B 1 287 ? -2.678 8.945 16.062 1 94.69 287 GLY B CA 1
ATOM 4676 C C . GLY B 1 287 ? -1.369 9.188 15.336 1 94.69 287 GLY B C 1
ATOM 4677 O O . GLY B 1 287 ? -0.421 8.414 15.477 1 94.69 287 GLY B O 1
ATOM 4678 N N . ALA B 1 288 ? -1.319 10.234 14.586 1 96.81 288 ALA B N 1
ATOM 4679 C CA . ALA B 1 288 ? -0.101 10.594 13.867 1 96.81 288 ALA B CA 1
ATOM 4680 C C . ALA B 1 288 ? 1.036 10.906 14.836 1 96.81 288 ALA B C 1
ATOM 4682 O O . ALA B 1 288 ? 2.182 10.516 14.602 1 96.81 288 ALA B O 1
ATOM 4683 N N . LEU B 1 289 ? 0.689 11.562 15.867 1 95.75 289 LEU B N 1
ATOM 4684 C CA . LEU B 1 289 ? 1.685 11.883 16.891 1 95.75 289 LEU B CA 1
ATOM 4685 C C . LEU B 1 289 ? 2.188 10.609 17.562 1 95.75 289 LEU B C 1
ATOM 4687 O O . LEU B 1 289 ? 3.371 10.508 17.906 1 95.75 289 LEU B O 1
ATOM 4691 N N . ILE B 1 290 ? 1.286 9.68 17.734 1 92.94 290 ILE B N 1
ATOM 4692 C CA . ILE B 1 290 ? 1.666 8.406 18.328 1 92.94 290 ILE B CA 1
ATOM 4693 C C . ILE B 1 290 ? 2.658 7.684 17.422 1 92.94 290 ILE B C 1
ATOM 4695 O O . ILE B 1 290 ? 3.709 7.227 17.875 1 92.94 290 ILE B O 1
ATOM 4699 N N . VAL B 1 291 ? 2.328 7.648 16.156 1 92.31 291 VAL B N 1
ATOM 4700 C CA . VAL B 1 291 ? 3.188 6.973 15.195 1 92.31 291 VAL B CA 1
ATOM 4701 C C . VAL B 1 291 ? 4.559 7.645 15.164 1 92.31 291 VAL B C 1
ATOM 4703 O O . VAL B 1 291 ? 5.59 6.965 15.18 1 92.31 291 VAL B O 1
ATOM 4706 N N . GLN B 1 292 ? 4.562 8.93 15.141 1 93.12 292 GLN B N 1
ATOM 4707 C CA . GLN B 1 292 ? 5.824 9.664 15.125 1 93.12 292 GLN B CA 1
ATOM 4708 C C . GLN B 1 292 ? 6.598 9.453 16.422 1 93.12 292 GLN B C 1
ATOM 4710 O O . GLN B 1 292 ? 7.828 9.383 16.422 1 93.12 292 GLN B O 1
ATOM 4715 N N . SER B 1 293 ? 5.922 9.422 17.531 1 91 293 SER B N 1
ATOM 4716 C CA . SER B 1 293 ? 6.566 9.195 18.812 1 91 293 SER B CA 1
ATOM 4717 C C . SER B 1 293 ? 7.266 7.84 18.844 1 91 293 SER B C 1
ATOM 4719 O O . SER B 1 293 ? 8.359 7.715 19.406 1 91 293 SER B O 1
ATOM 4721 N N . ILE B 1 294 ? 6.641 6.871 18.266 1 88.06 294 ILE B N 1
ATOM 4722 C CA . ILE B 1 294 ? 7.238 5.543 18.203 1 88.06 294 ILE B CA 1
ATOM 4723 C C . ILE B 1 294 ? 8.531 5.605 17.391 1 88.06 294 ILE B C 1
ATOM 4725 O O . ILE B 1 294 ? 9.555 5.047 17.797 1 88.06 294 ILE B O 1
ATOM 4729 N N . THR B 1 295 ? 8.469 6.297 16.297 1 86.81 295 THR B N 1
ATOM 4730 C CA . THR B 1 295 ? 9.641 6.422 15.445 1 86.81 295 THR B CA 1
ATOM 4731 C C . THR B 1 295 ? 10.773 7.129 16.188 1 86.81 295 THR B C 1
ATOM 4733 O O . THR B 1 295 ? 11.922 6.68 16.141 1 86.81 295 THR B O 1
ATOM 4736 N N . THR B 1 296 ? 10.438 8.148 16.875 1 84.12 296 THR B N 1
ATOM 4737 C CA . THR B 1 296 ? 11.438 8.906 17.625 1 84.12 296 THR B CA 1
ATOM 4738 C C . THR B 1 296 ? 12 8.078 18.766 1 84.12 296 THR B C 1
ATOM 4740 O O . THR B 1 296 ? 13.203 8.117 19.031 1 84.12 296 THR B O 1
ATOM 4743 N N . THR B 1 297 ? 11.125 7.383 19.391 1 82.38 297 THR B N 1
ATOM 4744 C CA . THR B 1 297 ? 11.539 6.535 20.516 1 82.38 297 THR B CA 1
ATOM 4745 C C . THR B 1 297 ? 12.531 5.473 20.047 1 82.38 297 THR B C 1
ATOM 4747 O O . THR B 1 297 ? 13.562 5.266 20.688 1 82.38 297 THR B O 1
ATOM 4750 N N . VAL B 1 298 ? 12.219 4.875 18.984 1 82.88 298 VAL B N 1
ATOM 4751 C CA . VAL B 1 298 ? 13.062 3.791 18.484 1 82.88 298 VAL B CA 1
ATOM 4752 C C . VAL B 1 298 ? 14.414 4.348 18.031 1 82.88 298 VAL B C 1
ATOM 4754 O O . VAL B 1 298 ? 15.453 3.719 18.25 1 82.88 298 VAL B O 1
ATOM 4757 N N . LEU B 1 299 ? 14.414 5.52 17.484 1 79.75 299 LEU B N 1
ATOM 4758 C CA . LEU B 1 299 ? 15.656 6.156 17.062 1 79.75 299 LEU B CA 1
ATOM 4759 C C . LEU B 1 299 ? 16.469 6.602 18.266 1 79.75 299 LEU B C 1
ATOM 4761 O O . LEU B 1 299 ? 17.703 6.504 18.266 1 79.75 299 LEU B O 1
ATOM 4765 N N . ALA B 1 300 ? 15.875 7.02 19.219 1 76.75 300 ALA B N 1
ATOM 4766 C CA . ALA B 1 300 ? 16.547 7.496 20.422 1 76.75 300 ALA B CA 1
ATOM 4767 C C . ALA B 1 300 ? 17.203 6.348 21.172 1 76.75 300 ALA B C 1
ATOM 4769 O O . ALA B 1 300 ? 18.203 6.547 21.875 1 76.75 300 ALA B O 1
ATOM 4770 N N . LEU B 1 301 ? 16.625 5.117 20.969 1 78.44 301 LEU B N 1
ATOM 4771 C CA . LEU B 1 301 ? 17.188 3.955 21.641 1 78.44 301 LEU B CA 1
ATOM 4772 C C . LEU B 1 301 ? 18.531 3.572 21.031 1 78.44 301 LEU B C 1
ATOM 4774 O O . LEU B 1 301 ? 19.312 2.848 21.656 1 78.44 301 LEU B O 1
ATOM 4778 N N . GLY B 1 302 ? 18.844 4.145 19.828 1 76.31 302 GLY B N 1
ATOM 4779 C CA . GLY B 1 302 ? 20.141 3.926 19.219 1 76.31 302 GLY B CA 1
ATOM 4780 C C . GLY B 1 302 ? 20.344 2.492 18.766 1 76.31 302 GLY B C 1
ATOM 4781 O O . GLY B 1 302 ? 21.484 1.992 18.781 1 76.31 302 GLY B O 1
ATOM 4782 N N . VAL B 1 303 ? 19.312 1.822 18.531 1 76.56 303 VAL B N 1
ATOM 4783 C CA . VAL B 1 303 ? 19.438 0.437 18.078 1 76.56 303 VAL B CA 1
ATOM 4784 C C . VAL B 1 303 ? 19.781 0.397 16.594 1 76.56 303 VAL B C 1
ATOM 4786 O O . VAL B 1 303 ? 19.484 1.333 15.859 1 76.56 303 VAL B O 1
ATOM 4789 N N . PRO B 1 304 ? 20.5 -0.624 16.234 1 76.38 304 PRO B N 1
ATOM 4790 C CA . PRO B 1 304 ? 20.812 -0.748 14.805 1 76.38 304 PRO B CA 1
ATOM 4791 C C . PRO B 1 304 ? 19.562 -0.735 13.922 1 76.38 304 PRO B C 1
ATOM 4793 O O . PRO B 1 304 ? 18.469 -1.051 14.391 1 76.38 304 PRO B O 1
ATOM 4796 N N . ALA B 1 305 ? 19.734 -0.315 12.727 1 69.5 305 ALA B N 1
ATOM 4797 C CA . ALA B 1 305 ? 18.656 -0.085 11.766 1 69.5 305 ALA B CA 1
ATOM 4798 C C . ALA B 1 305 ? 17.812 -1.338 11.586 1 69.5 305 ALA B C 1
ATOM 4800 O O . ALA B 1 305 ? 16.594 -1.249 11.406 1 69.5 305 ALA B O 1
ATOM 4801 N N . ALA B 1 306 ? 18.484 -2.465 11.836 1 70.81 306 ALA B N 1
ATOM 4802 C CA . ALA B 1 306 ? 17.797 -3.738 11.617 1 70.81 306 ALA B CA 1
ATOM 4803 C C . ALA B 1 306 ? 16.688 -3.947 12.641 1 70.81 306 ALA B C 1
ATOM 4805 O O . ALA B 1 306 ? 15.672 -4.59 12.344 1 70.81 306 ALA B O 1
ATOM 4806 N N . TYR B 1 307 ? 16.781 -3.297 13.766 1 78.94 307 TYR B N 1
ATOM 4807 C CA . TYR B 1 307 ? 15.828 -3.529 14.852 1 78.94 307 TYR B CA 1
ATOM 4808 C C . TYR B 1 307 ? 14.734 -2.473 14.859 1 78.94 307 TYR B C 1
ATOM 4810 O O . TYR B 1 307 ? 13.695 -2.648 15.5 1 78.94 307 TYR B O 1
ATOM 4818 N N . ILE B 1 308 ? 15 -1.461 14.125 1 78.19 308 ILE B N 1
ATOM 4819 C CA . ILE B 1 308 ? 14.094 -0.318 14.164 1 78.19 308 ILE B CA 1
ATOM 4820 C C . ILE B 1 308 ? 12.719 -0.731 13.633 1 78.19 308 ILE B C 1
ATOM 4822 O O . ILE B 1 308 ? 11.695 -0.465 14.266 1 78.19 308 ILE B O 1
ATOM 4826 N N . ARG B 1 309 ? 12.75 -1.508 12.578 1 79.44 309 ARG B N 1
ATOM 4827 C CA . ARG B 1 309 ? 11.484 -1.877 11.961 1 79.44 309 ARG B CA 1
ATOM 4828 C C . ARG B 1 309 ? 10.719 -2.869 12.828 1 79.44 309 ARG B C 1
ATOM 4830 O O . ARG B 1 309 ? 9.492 -2.783 12.945 1 79.44 309 ARG B O 1
ATOM 4837 N N . VAL B 1 310 ? 11.43 -3.736 13.43 1 83.56 310 VAL B N 1
ATOM 4838 C CA . VAL B 1 310 ? 10.797 -4.754 14.258 1 83.56 310 VAL B CA 1
ATOM 4839 C C . VAL B 1 310 ? 10.211 -4.105 15.516 1 83.56 310 VAL B C 1
ATOM 4841 O O . VAL B 1 310 ? 9.078 -4.402 15.898 1 83.56 310 VAL B O 1
ATOM 4844 N N . LEU B 1 311 ? 10.977 -3.244 16.109 1 83.06 311 LEU B N 1
ATOM 4845 C CA . LEU B 1 311 ? 10.523 -2.57 17.328 1 83.06 311 LEU B CA 1
ATOM 4846 C C . LEU B 1 311 ? 9.328 -1.668 17.031 1 83.06 311 LEU B C 1
ATOM 4848 O O . LEU B 1 311 ? 8.375 -1.608 17.812 1 83.06 311 LEU B O 1
ATOM 4852 N N . LYS B 1 312 ? 9.43 -1.018 15.953 1 81.38 312 LYS B N 1
ATOM 4853 C CA . LYS B 1 312 ? 8.305 -0.186 15.539 1 81.38 312 LYS B CA 1
ATOM 4854 C C . LYS B 1 312 ? 7.035 -1.021 15.367 1 81.38 312 LYS B C 1
ATOM 4856 O O . LYS B 1 312 ? 5.969 -0.653 15.859 1 81.38 312 LYS B O 1
ATOM 4861 N N . ALA B 1 313 ? 7.188 -2.145 14.719 1 83.5 313 ALA B N 1
ATOM 4862 C CA . ALA B 1 313 ? 6.051 -3.027 14.477 1 83.5 313 ALA B CA 1
ATOM 4863 C C . ALA B 1 313 ? 5.492 -3.564 15.797 1 83.5 313 ALA B C 1
ATOM 4865 O O . ALA B 1 313 ? 4.273 -3.645 15.969 1 83.5 313 ALA B O 1
ATOM 4866 N N . LEU B 1 314 ? 6.328 -3.9 16.656 1 84.38 314 LEU B N 1
ATOM 4867 C CA . LEU B 1 314 ? 5.914 -4.426 17.953 1 84.38 314 LEU B CA 1
ATOM 4868 C C . LEU B 1 314 ? 5.094 -3.395 18.719 1 84.38 314 LEU B C 1
ATOM 4870 O O . LEU B 1 314 ? 4.043 -3.723 19.281 1 84.38 314 LEU B O 1
ATOM 4874 N N . LEU B 1 315 ? 5.547 -2.193 18.719 1 81.5 315 LEU B N 1
ATOM 4875 C CA . LEU B 1 315 ? 4.84 -1.132 19.438 1 81.5 315 LEU B CA 1
ATOM 4876 C C . LEU B 1 315 ? 3.492 -0.849 18.781 1 81.5 315 LEU B C 1
ATOM 4878 O O . LEU B 1 315 ? 2.492 -0.649 19.484 1 81.5 315 LEU B O 1
ATOM 4882 N N . ILE B 1 316 ? 3.449 -0.971 17.5 1 80.88 316 ILE B N 1
ATOM 4883 C CA . ILE B 1 316 ? 2.211 -0.73 16.766 1 80.88 316 ILE B CA 1
ATOM 4884 C C . ILE B 1 316 ? 1.202 -1.833 17.094 1 80.88 316 ILE B C 1
ATOM 4886 O O . ILE B 1 316 ? 0.019 -1.558 17.297 1 80.88 316 ILE B O 1
ATOM 4890 N N . ILE B 1 317 ? 1.673 -3.021 17.172 1 80.75 317 ILE B N 1
ATOM 4891 C CA . ILE B 1 317 ? 0.81 -4.156 17.469 1 80.75 317 ILE B CA 1
ATOM 4892 C C . ILE B 1 317 ? 0.191 -3.977 18.859 1 80.75 317 ILE B C 1
ATOM 4894 O O . ILE B 1 317 ? -1.009 -4.195 19.031 1 80.75 317 ILE B O 1
ATOM 4898 N N . ILE B 1 318 ? 1.006 -3.672 19.75 1 82.38 318 ILE B N 1
ATOM 4899 C CA . ILE B 1 318 ? 0.56 -3.516 21.125 1 82.38 318 ILE B CA 1
ATOM 4900 C C . ILE B 1 318 ? -0.51 -2.43 21.203 1 82.38 318 ILE B C 1
ATOM 4902 O O . ILE B 1 318 ? -1.549 -2.615 21.844 1 82.38 318 ILE B O 1
ATOM 4906 N N . ILE B 1 319 ? -0.3 -1.393 20.484 1 80.75 319 ILE B N 1
ATOM 4907 C CA . ILE B 1 319 ? -1.228 -0.268 20.516 1 80.75 319 ILE B CA 1
ATOM 4908 C C . ILE B 1 319 ? -2.527 -0.651 19.812 1 80.75 319 ILE B C 1
ATOM 4910 O O . ILE B 1 319 ? -3.619 -0.367 20.312 1 80.75 319 ILE B O 1
ATOM 4914 N N . CYS B 1 320 ? -2.406 -1.322 18.688 1 77.56 320 CYS B N 1
ATOM 4915 C CA . CYS B 1 320 ? -3.586 -1.716 17.922 1 77.56 320 CYS B CA 1
ATOM 4916 C C . CYS B 1 320 ? -4.418 -2.732 18.688 1 77.56 320 CYS B C 1
ATOM 4918 O O . CYS B 1 320 ? -5.648 -2.684 18.672 1 77.56 320 CYS B O 1
ATOM 4920 N N . LEU B 1 321 ? -3.787 -3.691 19.344 1 75.94 321 LEU B N 1
ATOM 4921 C CA . LEU B 1 321 ? -4.484 -4.703 20.141 1 75.94 321 LEU B CA 1
ATOM 4922 C C . LEU B 1 321 ? -5.188 -4.066 21.328 1 75.94 321 LEU B C 1
ATOM 4924 O O . LEU B 1 321 ? -6.262 -4.516 21.734 1 75.94 321 LEU B O 1
ATOM 4928 N N . SER B 1 322 ? -4.57 -3.055 21.859 1 74.81 322 SER B N 1
ATOM 4929 C CA . SER B 1 322 ? -5.164 -2.363 23 1 74.81 322 SER B CA 1
ATOM 4930 C C . SER B 1 322 ? -6.422 -1.608 22.578 1 74.81 322 SER B C 1
ATOM 4932 O O . SER B 1 322 ? -7.293 -1.347 23.422 1 74.81 322 SER B O 1
ATOM 4934 N N . GLN B 1 323 ? -6.492 -1.297 21.344 1 69.75 323 GLN B N 1
ATOM 4935 C CA . GLN B 1 323 ? -7.617 -0.51 20.844 1 69.75 323 GLN B CA 1
ATOM 4936 C C . GLN B 1 323 ? -8.727 -1.412 20.312 1 69.75 323 GLN B C 1
ATOM 4938 O O . GLN B 1 323 ? -9.852 -0.958 20.094 1 69.75 323 GLN B O 1
ATOM 4943 N N . SER B 1 324 ? -8.406 -2.613 20.016 1 67.38 324 SER B N 1
ATOM 4944 C CA . SER B 1 324 ? -9.406 -3.502 19.422 1 67.38 324 SER B CA 1
ATOM 4945 C C . SER B 1 324 ? -10.492 -3.859 20.438 1 67.38 324 SER B C 1
ATOM 4947 O O . SER B 1 324 ? -10.211 -4.031 21.625 1 67.38 324 SER B O 1
ATOM 4949 N N . LYS B 1 325 ? -11.75 -3.531 20 1 62 325 LYS B N 1
ATOM 4950 C CA . LYS B 1 325 ? -12.922 -3.791 20.844 1 62 325 LYS B CA 1
ATOM 4951 C C . LYS B 1 325 ? -12.891 -5.211 21.391 1 62 325 LYS B C 1
ATOM 4953 O O . LYS B 1 325 ? -13.227 -5.438 22.562 1 62 325 LYS B O 1
ATOM 4958 N N . GLN B 1 326 ? -12.57 -6.082 20.5 1 56.59 326 GLN B N 1
ATOM 4959 C CA . GLN B 1 326 ? -12.617 -7.477 20.922 1 56.59 326 GLN B CA 1
ATOM 4960 C C . GLN B 1 326 ? -11.594 -7.758 22.016 1 56.59 326 GLN B C 1
ATOM 4962 O O . GLN B 1 326 ? -11.867 -8.516 22.953 1 56.59 326 GLN B O 1
ATOM 4967 N N . PHE B 1 327 ? -10.492 -7.113 21.844 1 56.31 327 PHE B N 1
ATOM 4968 C CA . PHE B 1 327 ? -9.484 -7.312 22.875 1 56.31 327 PHE B CA 1
ATOM 4969 C C . PHE B 1 327 ? -9.938 -6.699 24.203 1 56.31 327 PHE B C 1
ATOM 4971 O O . PHE B 1 327 ? -9.688 -7.254 25.266 1 56.31 327 PHE B O 1
ATOM 4978 N N . LYS B 1 328 ? -10.695 -5.633 24.016 1 58.91 328 LYS B N 1
ATOM 4979 C CA . LYS B 1 328 ? -11.258 -5.039 25.234 1 58.91 328 LYS B CA 1
ATOM 4980 C C . LYS B 1 328 ? -12.258 -5.98 25.891 1 58.91 328 LYS B C 1
ATOM 4982 O O . LYS B 1 328 ? -12.289 -6.113 27.109 1 58.91 328 LYS B O 1
ATOM 4987 N N . ASP B 1 329 ? -12.953 -6.566 24.953 1 58.19 329 ASP B N 1
ATOM 4988 C CA . ASP B 1 329 ? -13.953 -7.488 25.484 1 58.19 329 ASP B CA 1
ATOM 4989 C C . ASP B 1 329 ? -13.289 -8.711 26.109 1 58.19 329 ASP B C 1
ATOM 4991 O O . ASP B 1 329 ? -13.766 -9.234 27.125 1 58.19 329 ASP B O 1
ATOM 4995 N N . LEU B 1 330 ? -12.234 -9 25.484 1 53.34 330 LEU B N 1
ATOM 4996 C CA . LEU B 1 330 ? -11.539 -10.164 26.016 1 53.34 330 LEU B CA 1
ATOM 4997 C C . LEU B 1 330 ? -10.898 -9.859 27.359 1 53.34 330 LEU B C 1
ATOM 4999 O O . LEU B 1 330 ? -10.93 -10.68 28.281 1 53.34 330 LEU B O 1
ATOM 5003 N N . VAL B 1 331 ? -10.336 -8.75 27.422 1 55.03 331 VAL B N 1
ATOM 5004 C CA . VAL B 1 331 ? -9.688 -8.344 28.672 1 55.03 331 VAL B CA 1
ATOM 5005 C C . VAL B 1 331 ? -10.75 -8.102 29.75 1 55.03 331 VAL B C 1
ATOM 5007 O O . VAL B 1 331 ? -10.562 -8.492 30.906 1 55.03 331 VAL B O 1
ATOM 5010 N N . ILE B 1 332 ? -11.789 -7.477 29.312 1 53.22 332 ILE B N 1
ATOM 5011 C CA . ILE B 1 332 ? -12.859 -7.234 30.266 1 53.22 332 ILE B CA 1
ATOM 5012 C C . ILE B 1 332 ? -13.469 -8.562 30.703 1 53.22 332 ILE B C 1
ATOM 5014 O O . ILE B 1 332 ? -13.75 -8.766 31.891 1 53.22 332 ILE B O 1
ATOM 5018 N N . LYS B 1 333 ? -13.664 -9.43 29.656 1 54.75 333 LYS B N 1
ATOM 5019 C CA . LYS B 1 333 ? -14.227 -10.727 30.016 1 54.75 333 LYS B CA 1
ATOM 5020 C C . LYS B 1 333 ? -13.273 -11.5 30.938 1 54.75 333 LYS B C 1
ATOM 5022 O O . LYS B 1 333 ? -13.719 -12.188 31.859 1 54.75 333 LYS B O 1
ATOM 5027 N N . ARG B 1 334 ? -12.086 -11.359 30.672 1 51.84 334 ARG B N 1
ATOM 5028 C CA . ARG B 1 334 ? -11.117 -12.039 31.516 1 51.84 334 ARG B CA 1
ATOM 5029 C C . ARG B 1 334 ? -11.086 -11.43 32.906 1 51.84 334 ARG B C 1
ATOM 5031 O O . ARG B 1 334 ? -10.953 -12.148 33.906 1 51.84 334 ARG B O 1
ATOM 5038 N N . LYS B 1 335 ? -11.211 -10.172 32.969 1 55.84 335 LYS B N 1
ATOM 5039 C CA . LYS B 1 335 ? -11.266 -9.508 34.281 1 55.84 335 LYS B CA 1
ATOM 5040 C C . LYS B 1 335 ? -12.539 -9.875 35.031 1 55.84 335 LYS B C 1
ATOM 5042 O O . LYS B 1 335 ? -12.523 -10.016 36.25 1 55.84 335 LYS B O 1
ATOM 5047 N N . MET B 1 336 ? -13.516 -10.047 34.219 1 57.62 336 MET B N 1
ATOM 5048 C CA . MET B 1 336 ? -14.773 -10.422 34.844 1 57.62 336 MET B CA 1
ATOM 5049 C C . MET B 1 336 ? -14.727 -11.867 35.344 1 57.62 336 MET B C 1
ATOM 5051 O O . MET B 1 336 ? -15.289 -12.195 36.375 1 57.62 336 MET B O 1
ATOM 5055 N N . ILE B 1 337 ? -14.102 -12.617 34.625 1 57.62 337 ILE B N 1
ATOM 5056 C CA . ILE B 1 337 ? -13.961 -14.008 35.031 1 57.62 337 ILE B CA 1
ATOM 5057 C C . ILE B 1 337 ? -13.055 -14.102 36.25 1 57.62 337 ILE B C 1
ATOM 5059 O O . ILE B 1 337 ? -13.336 -14.852 37.188 1 57.62 337 ILE B O 1
ATOM 5063 N N . ASN B 1 338 ? -12.109 -13.359 36.25 1 53.34 338 ASN B N 1
ATOM 5064 C CA . ASN B 1 338 ? -11.203 -13.383 37.406 1 53.34 338 ASN B CA 1
ATOM 5065 C C . ASN B 1 338 ? -11.867 -12.797 38.625 1 53.34 338 ASN B C 1
ATOM 5067 O O . ASN B 1 338 ? -11.562 -13.211 39.75 1 53.34 338 ASN B O 1
ATOM 5071 N N . ARG B 1 339 ? -12.578 -11.773 38.531 1 53.59 339 ARG B N 1
ATOM 5072 C CA . ARG B 1 339 ? -13.289 -11.242 39.688 1 53.59 339 ARG B CA 1
ATOM 5073 C C . ARG B 1 339 ? -14.312 -12.25 40.219 1 53.59 339 ARG B C 1
ATOM 5075 O O . ARG B 1 339 ? -14.578 -12.305 41.406 1 53.59 339 ARG B O 1
ATOM 5082 N N . LYS B 1 340 ? -14.859 -12.977 39.375 1 55.97 340 LYS B N 1
ATOM 5083 C CA . LYS B 1 340 ? -15.805 -13.984 39.844 1 55.97 340 LYS B CA 1
ATOM 5084 C C . LYS B 1 340 ? -15.094 -15.117 40.562 1 55.97 340 LYS B C 1
ATOM 5086 O O . LYS B 1 340 ? -15.672 -15.75 41.469 1 55.97 340 LYS B O 1
ATOM 5091 N N . VAL B 1 341 ? -13.945 -15.312 40.125 1 56.84 341 VAL B N 1
ATOM 5092 C CA . VAL B 1 341 ? -13.234 -16.375 40.844 1 56.84 341 VAL B CA 1
ATOM 5093 C C . VAL B 1 341 ? -12.789 -15.875 42.219 1 56.84 341 VAL B C 1
ATOM 5095 O O . VAL B 1 341 ? -12.586 -16.672 43.125 1 56.84 341 VAL B O 1
ATOM 5098 N N . VAL B 1 342 ? -12.547 -14.617 42.188 1 54.72 342 VAL B N 1
ATOM 5099 C CA . VAL B 1 342 ? -12.109 -14.117 43.5 1 54.72 342 VAL B CA 1
ATOM 5100 C C . VAL B 1 342 ? -13.32 -13.914 44.406 1 54.72 342 VAL B C 1
ATOM 5102 O O . VAL B 1 342 ? -13.18 -13.852 45.625 1 54.72 342 VAL B O 1
ATOM 5105 N N . GLY B 1 343 ? -14.242 -13.484 43.688 1 42.44 343 GLY B N 1
ATOM 5106 C CA . GLY B 1 343 ? -15.406 -13.25 44.531 1 42.44 343 GLY B CA 1
ATOM 5107 C C . GLY B 1 343 ? -16.109 -14.531 44.938 1 42.44 343 GLY B C 1
ATOM 5108 O O . GLY B 1 343 ? -17.125 -14.484 45.656 1 42.44 343 GLY B O 1
ATOM 5109 N N . SER B 1 344 ? -15.734 -15.656 44.25 1 39.31 344 SER B N 1
ATOM 5110 C CA . SER B 1 344 ? -16.266 -16.844 44.938 1 39.31 344 SER B CA 1
ATOM 5111 C C . SER B 1 344 ? -15.32 -17.344 46.031 1 39.31 344 SER B C 1
ATOM 5113 O O . SER B 1 344 ? -14.102 -17.281 45.875 1 39.31 344 SER B O 1
#

Nearest PDB structures (foldseek):
  4dbl-assembly2_F  TM=5.289E-01  e=1.289E-03  Escherichia coli K-12
  7lb8-assembly1_B  TM=5.671E-01  e=1.392E-01  Escherichia coli K-12
  4iu9-assembly1_B  TM=2.237E-01  e=5.309E+00  Escherichia coli K-12
  8rb9-assembly1_A  TM=2.350E-01  e=9.741E+00  Azotobacter vinelandii DJ
  7lb8-assembly1_B  TM=5.663E-01  e=1.689E-01  Escherichia coli K-12

Sequence (688 aa):
MRETWNRLSEKQYFRPLIIFIIILLFNGIVSKGEFFTLSIVDGHLYGRIIDIVRNGSKLMILAGGMTMILATGGTDISVGSIMAISGAIACSIVNGNIFPSFNGNVAAAIILAILAGTVSGIWNGFLVAKIKIQPIVATMILMVAGRGIAQLITRGKIVTITSETYYFINGGYICGLPFPLFIVLFLVGFLVLFTGRTAFGLFLESVGCNPTASKYVGIKVDRMLLAIYTLSGAFAAVAGLIESAGIKGADCNNAGLGIEMDAILAVAIGGTNLMGGRFSIPASVIGALIVQSITTTVLALGVPAAYIRVLKALLIIIICLSQSKQFKDLVIKRKMINRKVVGSMRETWNRLSEKQYFRPLIIFIIILLFNGIVSKGEFFTLSIVDGHLYGRIIDIVRNGSKLMILAGGMTMILATGGTDISVGSIMAISGAIACSIVNGNIFPSFNGNVAAAIILAILAGTVSGIWNGFLVAKIKIQPIVATMILMVAGRGIAQLITRGKIVTITSETYYFINGGYICGLPFPLFIVLFLVGFLVLFTGRTAFGLFLESVGCNPTASKYVGIKVDRMLLAIYTLSGAFAAVAGLIESAGIKGADCNNAGLGIEMDAILAVAIGGTNLMGGRFSIPASVIGALIVQSITTTVLALGVPAAYIRVLKALLIIIICLSQSKQFKDLVIKRKMINRKVVGS

pLDDT: mean 87.54, std 12.53, range [39.31, 98.75]

Secondary structure (DSSP, 8-state):
-HHHHHHHTTSTTHHHHHHHHHHHHHHHHHTTTGGG--EEETTEEESHHHHHHHHHHHHHHHHHHHHHHHTTT---TTHHHHHHHHHHHHHHHHHTSS-GGGTT-HHHHHHHHHHHHHHHHHHHHHHHHTS---HHHHHHHHHHHHHHHHHHHHTTSPEE---HHHHHHHH-EETTEEHHHHHHHHHHHHHHHHHHHSTHHHHHHHHHH-HHHHHHTT--HHHHHHHHHHHHHHHHHHHHHHHHHHTTEE-TTTTTTTHHHHHHHHHHHTT--TTSS---HHHHHHHHHHHHHHHHHHHHTT--HHHHHHHHHHHHHHHHHHH-HHHHHHHHHHHHHHHHHH--/-HHHHHHHTTSTTHHHHHHHHHHHHHHHHHTTTGGG--EEETTEEESHHHHHHHHHHHHHHHHHHHHHHHTTT---TTHHHHHHHHHHHHHHHHHTSS-GGGTT-HHHHHHHHHHHHHHHHHHHHHHHHTS---HHHHHHHHHHHHHHHHHHHHTTS-EE---HHHHHHHH-EETTEEHHHHHHHHHHHHHHHHHHHSTHHHHHHHHHH-HHHHHHTT--HHHHHHHHHHHHHHHHHHHHHHHHHHTTEE-TTTTTTTHHHHHHHHHHHTT--TTSS---HHHHHHHHHHHHHHHHHHHHTT--HHHHHHHHHHHHHHHHHHH-HHHHHHHHHHHHHHHHHHH-

Foldseek 3Di:
DVVVCVVLVPDLQNLLVVLLVVLLVVLCVVVVNQQVDWDQDPQATDHNLLVLLLVLLLLLLLLLLQQLQLQLQAAALQLQLLLLLLQLQQLCLLVCVPPVVCVNPNVVSLVVLLVSLLVLLLQLLCCCQPVVDGRVVSNVVNNVVSLVNSCVSVVNDKRAADDPVLLLLRQNDDSNHRNSNVVSCVLLVVSQCVLVVDCLVVLSQVSLVPVVVSVVVPDSSSVNSSVSSSSSSSSSSSSSSNQQSNVRIRDSVPGSVCSSVQSVLLQVLLPRNSRHHDGDSVSSSSSSSSLSSLQSSLVVVVDPPVCSVVSSVVSSVVSNLVPDPVSVVVVVVVVVVVVVVVVD/DVVVCVVLVPDLQNLLVVLLVVLLVVLCVVVVNQQVDWDQDPQATDHNLLVLLLVLLLLLLLLLLQQLQLQLQAAALQLQLLLLLLQLQLLCLLVCVPPVVCVNPNVVSLVVLLVSLLVLLLQLLCCCQPVVDGRVVSNVVNNVVSLVNSCVSNVNDKRAADDPVLLLLRQNDDSNHRNSNVVSCVLLVCSQCVLVVDCLVVLSQVSLVPVVVSVVVPDSSSVNSSVSSSSSSSSSSSSSSNQQSNVRIRDSVPGSVCSSVQSVLLQVLLPRNSRHHDGDSVSSSSSSSSLSSLQSSLVVVVDPPVCSVVSSVVSSVVSNLVPDPVSVVVVVVVVVVVVVVVVD